Protein AF-A0A4Z2HY36-F1 (afdb_monomer)

Structure (mmCIF, N/CA/C/O backbone):
data_AF-A0A4Z2HY36-F1
#
_entry.id   AF-A0A4Z2HY36-F1
#
loop_
_atom_site.group_PDB
_atom_site.id
_atom_site.type_symbol
_atom_site.label_atom_id
_atom_site.label_alt_id
_atom_site.label_comp_id
_atom_site.label_asym_id
_atom_site.label_entity_id
_atom_site.label_seq_id
_atom_site.pdbx_PDB_ins_code
_atom_site.Cartn_x
_atom_site.Cartn_y
_atom_site.Cartn_z
_atom_site.occupancy
_atom_site.B_iso_or_equiv
_atom_site.auth_seq_id
_atom_site.auth_comp_id
_atom_site.auth_asym_id
_atom_site.auth_atom_id
_atom_site.pdbx_PDB_model_num
ATOM 1 N N . MET A 1 1 ? 115.309 28.019 -186.836 1.00 55.72 1 MET A N 1
ATOM 2 C CA . MET A 1 1 ? 114.852 28.855 -185.703 1.00 55.72 1 MET A CA 1
ATOM 3 C C . MET A 1 1 ? 113.387 28.613 -185.296 1.00 55.72 1 MET A C 1
ATOM 5 O O . MET A 1 1 ? 112.976 29.151 -184.283 1.00 55.72 1 MET A O 1
ATOM 9 N N . GLU A 1 2 ? 112.609 27.756 -185.974 1.00 56.72 2 GLU A N 1
ATOM 10 C CA . GLU A 1 2 ? 111.180 27.534 -185.643 1.00 56.72 2 GLU A CA 1
ATOM 11 C C . GLU A 1 2 ? 110.904 26.471 -184.555 1.00 56.72 2 GLU A C 1
ATOM 13 O O . GLU A 1 2 ? 109.843 26.484 -183.934 1.00 56.72 2 GLU A O 1
ATOM 18 N N . LEU A 1 3 ? 111.855 25.576 -184.260 1.00 57.81 3 LEU A N 1
ATOM 19 C CA . LEU A 1 3 ? 111.688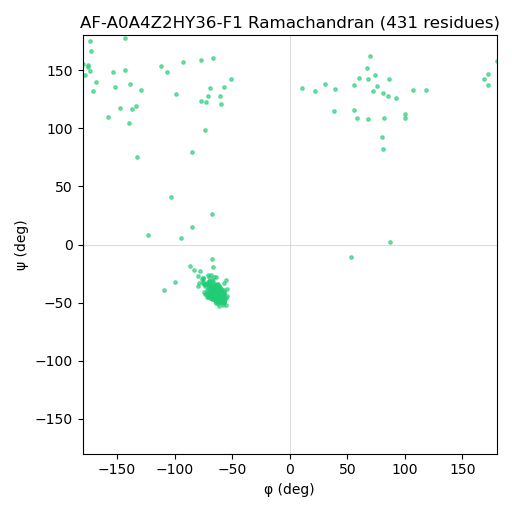 24.537 -183.226 1.00 57.81 3 LEU A CA 1
ATOM 20 C C . LEU A 1 3 ? 111.823 25.079 -181.791 1.00 57.81 3 LEU A C 1
ATOM 22 O O . LEU A 1 3 ? 111.148 24.593 -180.889 1.00 57.81 3 LEU A O 1
ATOM 26 N N . SER A 1 4 ? 112.619 26.133 -181.584 1.00 58.81 4 SER A N 1
ATOM 27 C CA . SER A 1 4 ? 112.856 26.714 -180.251 1.00 58.81 4 SER A CA 1
ATOM 28 C C . SER A 1 4 ? 111.625 27.432 -179.685 1.00 58.81 4 SER A C 1
ATOM 30 O O . SER A 1 4 ? 111.409 27.426 -178.479 1.00 58.81 4 SER A O 1
ATOM 32 N N . VAL A 1 5 ? 110.787 28.012 -180.552 1.00 65.00 5 VAL A N 1
ATOM 33 C CA . VAL A 1 5 ? 109.566 28.726 -180.142 1.00 65.00 5 VAL A CA 1
ATOM 34 C C . VAL A 1 5 ? 108.461 27.745 -179.728 1.00 65.00 5 VAL A C 1
ATOM 36 O O . VAL A 1 5 ? 107.701 28.029 -178.807 1.00 65.00 5 VAL A O 1
ATOM 39 N N . ARG A 1 6 ? 108.387 26.559 -180.354 1.00 63.81 6 ARG A N 1
ATOM 40 C CA . ARG A 1 6 ? 107.403 25.525 -179.985 1.00 63.81 6 ARG A CA 1
ATOM 41 C C . ARG A 1 6 ? 107.746 24.811 -178.673 1.00 63.81 6 ARG A C 1
ATOM 43 O O . ARG A 1 6 ? 106.817 24.483 -177.943 1.00 63.81 6 ARG A O 1
ATOM 50 N N . CYS A 1 7 ? 109.029 24.612 -178.353 1.00 66.56 7 CYS A N 1
ATOM 51 C CA . CYS A 1 7 ? 109.434 24.064 -177.050 1.00 66.56 7 CYS A CA 1
ATOM 52 C C . CYS A 1 7 ? 109.117 25.033 -175.901 1.00 66.56 7 CYS A C 1
ATOM 54 O O . CYS A 1 7 ? 108.445 24.626 -174.959 1.00 66.56 7 CYS A O 1
ATOM 56 N N . ALA A 1 8 ? 109.457 26.320 -176.039 1.00 70.88 8 ALA A N 1
ATOM 57 C CA . ALA A 1 8 ? 109.160 27.331 -175.018 1.00 70.88 8 ALA A CA 1
ATOM 58 C C . ALA A 1 8 ? 107.649 27.477 -174.744 1.00 70.88 8 ALA A C 1
ATOM 60 O O . ALA A 1 8 ? 107.219 27.584 -173.602 1.00 70.88 8 ALA A O 1
ATOM 61 N N . HIS A 1 9 ? 106.807 27.405 -175.783 1.00 71.75 9 HIS A N 1
ATOM 62 C CA . HIS A 1 9 ? 105.349 27.457 -175.608 1.00 71.75 9 HIS A CA 1
ATOM 63 C C . HIS A 1 9 ? 104.764 26.188 -174.956 1.00 71.75 9 HIS A C 1
ATOM 65 O O . HIS A 1 9 ? 103.693 26.232 -174.347 1.00 71.75 9 HIS A O 1
ATOM 71 N N . GLY A 1 10 ? 105.442 25.047 -175.110 1.00 70.88 10 GLY A N 1
ATOM 72 C CA . GLY A 1 10 ? 105.098 23.796 -174.437 1.00 70.88 10 GLY A CA 1
ATOM 73 C C . GLY A 1 10 ? 105.466 23.822 -172.955 1.00 70.88 10 GLY A C 1
ATOM 74 O O . GLY A 1 10 ? 104.646 23.422 -172.133 1.00 70.88 10 GLY A O 1
ATOM 75 N N . GLU A 1 11 ? 106.647 24.346 -172.626 1.00 74.19 11 GLU A N 1
ATOM 76 C CA . GLU A 1 11 ? 107.141 24.534 -171.255 1.00 74.19 11 GLU A CA 1
ATOM 77 C C . GLU A 1 11 ? 106.255 25.513 -170.473 1.00 74.19 11 GLU A C 1
ATOM 79 O O . GLU A 1 11 ? 105.723 25.137 -169.433 1.00 74.19 11 GLU A O 1
ATOM 84 N N . ASP A 1 12 ? 105.932 26.678 -171.045 1.00 77.94 12 ASP A N 1
ATOM 85 C CA . ASP A 1 12 ? 104.978 27.644 -170.475 1.00 77.94 12 ASP A CA 1
ATOM 86 C C . ASP A 1 12 ? 103.604 27.020 -170.173 1.00 77.94 12 ASP A C 1
ATOM 88 O O . ASP A 1 12 ? 102.933 27.354 -169.193 1.00 77.94 12 ASP A O 1
ATOM 92 N N . ARG A 1 13 ? 103.129 26.125 -171.048 1.00 80.75 13 ARG A N 1
ATOM 93 C CA . ARG A 1 13 ? 101.845 25.439 -170.861 1.00 80.75 13 ARG A CA 1
ATOM 94 C C . ARG A 1 13 ? 101.933 24.372 -169.768 1.00 80.75 13 ARG A C 1
ATOM 96 O O . ARG A 1 13 ? 100.946 24.168 -169.063 1.00 80.75 13 ARG A O 1
ATOM 103 N N . LEU A 1 14 ? 103.076 23.706 -169.629 1.00 79.19 14 LEU A N 1
ATOM 104 C CA . LEU A 1 14 ? 103.324 22.692 -168.605 1.00 79.19 14 LEU A CA 1
ATOM 105 C C . LEU A 1 14 ? 103.477 23.338 -167.221 1.00 79.19 14 LEU A C 1
ATOM 107 O O . LEU A 1 14 ? 102.834 22.877 -166.282 1.00 79.19 14 LEU A O 1
ATOM 111 N N . GLU A 1 15 ? 104.199 24.456 -167.121 1.00 79.75 15 GLU A N 1
ATOM 112 C CA . GLU A 1 15 ? 104.310 25.255 -165.894 1.00 79.75 15 GLU A CA 1
ATOM 113 C C . GLU A 1 15 ? 102.948 25.796 -165.448 1.00 79.75 15 GLU A C 1
ATOM 115 O O . GLU A 1 15 ? 102.567 25.634 -164.290 1.00 79.75 15 GLU A O 1
ATOM 120 N N . ARG A 1 16 ? 102.139 26.349 -166.366 1.00 79.75 16 ARG A N 1
ATOM 121 C CA . ARG A 1 16 ? 100.766 26.784 -166.037 1.00 79.75 16 ARG A CA 1
ATOM 122 C C . ARG A 1 16 ? 99.892 25.631 -165.544 1.00 79.75 16 ARG A C 1
ATOM 124 O O . ARG A 1 16 ? 99.105 25.824 -164.621 1.00 79.75 16 ARG A O 1
ATOM 131 N N . LEU A 1 17 ? 100.016 24.442 -166.137 1.00 80.25 17 LEU A N 1
ATOM 132 C CA . LEU A 1 17 ? 99.286 23.254 -165.683 1.00 80.25 17 LEU A CA 1
ATOM 133 C C . LEU A 1 17 ? 99.796 22.745 -164.328 1.00 80.25 17 LEU A C 1
ATOM 135 O O . LEU A 1 17 ? 98.990 22.279 -163.527 1.00 80.25 17 LEU A O 1
ATOM 139 N N . GLN A 1 18 ? 101.095 22.856 -164.042 1.00 81.75 18 GLN A N 1
ATOM 140 C CA . GLN A 1 18 ? 101.660 22.546 -162.727 1.00 81.75 18 GLN A CA 1
ATOM 141 C C . GLN A 1 18 ? 101.162 23.513 -161.654 1.00 81.75 18 GLN A C 1
ATOM 143 O O . GLN A 1 18 ? 100.707 23.049 -160.614 1.00 81.75 18 GLN A O 1
ATOM 148 N N . VAL A 1 19 ? 101.141 24.821 -161.924 1.00 84.38 19 VAL A N 1
ATOM 149 C CA . VAL A 1 19 ? 100.569 25.819 -161.005 1.00 84.38 19 VAL A CA 1
ATOM 150 C C . VAL A 1 19 ? 99.085 25.540 -160.763 1.00 84.38 19 VAL A C 1
ATOM 152 O O . VAL A 1 19 ? 98.653 25.484 -159.619 1.00 84.38 19 VAL A O 1
ATOM 155 N N . GLN A 1 20 ? 98.308 25.245 -161.810 1.00 83.12 20 GLN A N 1
ATOM 156 C CA . GLN A 1 20 ? 96.900 24.856 -161.651 1.00 83.12 20 GLN A CA 1
ATOM 157 C C . GLN A 1 20 ? 96.729 23.557 -160.846 1.00 83.12 20 GLN A C 1
ATOM 159 O O . GLN A 1 20 ? 95.793 23.434 -160.055 1.00 83.12 20 GLN A O 1
ATOM 164 N N . LEU A 1 21 ? 97.618 22.575 -161.013 1.00 85.31 21 LEU A N 1
ATOM 165 C CA . LEU A 1 21 ? 97.612 21.347 -160.217 1.00 85.31 21 LEU A CA 1
ATOM 166 C C . LEU A 1 21 ? 97.939 21.634 -158.742 1.00 85.31 21 LEU A C 1
ATOM 168 O O . LEU A 1 21 ? 97.328 21.050 -157.851 1.00 85.31 21 LEU A O 1
ATOM 172 N N . GLU A 1 22 ? 98.896 22.515 -158.469 1.00 86.31 22 GLU A N 1
ATOM 173 C CA . GLU A 1 22 ? 99.254 22.914 -157.107 1.00 86.31 22 GLU A CA 1
ATOM 174 C C . GLU A 1 22 ? 98.154 23.743 -156.444 1.00 86.31 22 GLU A C 1
ATOM 176 O O . GLU A 1 22 ? 97.798 23.465 -155.302 1.00 86.31 22 GLU A O 1
ATOM 181 N N . ASP A 1 23 ? 97.543 24.681 -157.164 1.00 86.75 23 ASP A N 1
ATOM 182 C CA . ASP A 1 23 ? 96.426 25.485 -156.667 1.00 86.75 23 ASP A CA 1
ATOM 183 C C . ASP A 1 23 ? 95.185 24.626 -156.409 1.00 86.75 23 ASP A C 1
ATOM 185 O O . ASP A 1 23 ? 94.490 24.818 -155.414 1.00 86.75 23 ASP A O 1
ATOM 189 N N . THR A 1 24 ? 94.915 23.623 -157.250 1.00 86.06 24 THR A N 1
ATOM 190 C CA . THR A 1 24 ? 93.814 22.673 -157.009 1.00 86.06 24 THR A CA 1
ATOM 191 C C . THR A 1 24 ? 94.103 21.727 -155.845 1.00 86.06 24 THR A C 1
ATOM 193 O O . THR A 1 24 ? 93.183 21.397 -155.094 1.00 86.06 24 THR A O 1
ATOM 196 N N . LYS A 1 25 ? 95.363 21.317 -155.640 1.00 87.06 25 LYS A N 1
ATOM 197 C CA . LYS A 1 25 ? 95.777 20.565 -154.445 1.00 87.06 25 LYS A CA 1
ATOM 198 C C . LYS A 1 25 ? 95.630 21.403 -153.179 1.00 87.06 25 LYS A C 1
ATOM 200 O O . LYS A 1 25 ? 94.987 20.930 -152.250 1.00 87.06 25 LYS A O 1
ATOM 205 N N . LYS A 1 26 ? 96.113 22.648 -153.180 1.00 89.00 26 LYS A N 1
ATOM 206 C CA . LYS A 1 26 ? 95.937 23.598 -152.071 1.00 89.00 26 LYS A CA 1
ATOM 207 C C . LYS A 1 26 ? 94.464 23.860 -151.788 1.00 89.00 26 LYS A C 1
ATOM 209 O O . LYS A 1 26 ? 94.033 23.725 -150.656 1.00 89.00 26 LYS A O 1
ATOM 214 N N . ALA A 1 27 ? 93.650 24.115 -152.812 1.00 88.81 27 ALA A N 1
ATOM 215 C CA . ALA A 1 27 ? 92.211 24.305 -152.637 1.00 88.81 27 ALA A CA 1
ATOM 216 C C . ALA A 1 27 ? 91.521 23.058 -152.055 1.00 88.81 27 ALA A C 1
ATOM 218 O O . ALA A 1 27 ? 90.584 23.177 -151.263 1.00 88.81 27 ALA A O 1
ATOM 219 N N . ARG A 1 28 ? 91.978 21.854 -152.425 1.00 89.25 28 ARG A N 1
ATOM 220 C CA . ARG A 1 28 ? 91.493 20.596 -151.846 1.00 89.25 28 ARG A CA 1
ATOM 221 C C . ARG A 1 28 ? 91.934 20.440 -150.390 1.00 89.25 28 ARG A C 1
ATOM 223 O O . ARG A 1 28 ? 91.119 20.008 -149.581 1.00 89.25 28 ARG A O 1
ATOM 230 N N . GLU A 1 29 ? 93.189 20.736 -150.073 1.00 89.19 29 GLU A N 1
ATOM 231 C CA . GLU A 1 29 ? 93.733 20.704 -148.711 1.00 89.19 29 GLU A CA 1
ATOM 232 C C . GLU A 1 29 ? 92.995 21.706 -147.821 1.00 89.19 29 GLU A C 1
ATOM 234 O O . GLU A 1 29 ? 92.427 21.293 -146.817 1.00 89.19 29 GLU A O 1
ATOM 239 N N . ASP A 1 30 ? 92.830 22.952 -148.266 1.00 88.75 30 ASP A N 1
ATOM 240 C CA . ASP A 1 30 ? 92.037 23.983 -147.591 1.00 88.75 30 ASP A CA 1
ATOM 241 C C . ASP A 1 30 ? 90.581 23.545 -147.373 1.00 88.75 30 ASP A C 1
ATOM 243 O O . ASP A 1 30 ? 89.981 23.810 -146.328 1.00 88.75 30 ASP A O 1
ATOM 247 N N . ALA A 1 31 ? 89.969 22.884 -148.362 1.00 88.94 31 ALA A N 1
ATOM 248 C CA . ALA A 1 31 ? 88.618 22.347 -148.228 1.00 88.94 31 ALA A CA 1
ATOM 249 C C . ALA A 1 31 ? 88.561 21.198 -147.207 1.00 88.94 31 ALA A C 1
ATOM 251 O O . ALA A 1 31 ? 87.618 21.131 -146.414 1.00 88.94 31 ALA A O 1
ATOM 252 N N . TYR A 1 32 ? 89.570 20.323 -147.189 1.00 91.25 32 TYR A N 1
ATOM 253 C CA . TYR A 1 32 ? 89.693 19.247 -146.206 1.00 91.25 32 TYR A CA 1
ATOM 254 C C . TYR A 1 32 ? 89.948 19.787 -144.799 1.00 91.25 32 TYR A C 1
ATOM 256 O O . TYR A 1 32 ? 89.307 19.327 -143.860 1.00 91.25 32 TYR A O 1
ATOM 264 N N . GLU A 1 33 ? 90.810 20.787 -144.635 1.00 90.31 33 GLU A N 1
ATOM 265 C CA . GLU A 1 33 ? 91.062 21.447 -143.354 1.00 90.31 33 GLU A CA 1
ATOM 266 C C . GLU A 1 33 ? 89.805 22.144 -142.834 1.00 90.31 33 GLU A C 1
ATOM 268 O O . GLU A 1 33 ? 89.448 21.973 -141.670 1.00 90.31 33 GLU A O 1
ATOM 273 N N . LYS A 1 34 ? 89.059 22.849 -143.696 1.00 90.50 34 LYS A N 1
ATOM 274 C CA . LYS A 1 34 ? 87.755 23.433 -143.333 1.00 90.50 34 LYS A CA 1
ATOM 275 C C . LYS A 1 34 ? 86.737 22.363 -142.939 1.00 90.50 34 LYS A C 1
ATOM 277 O O . LYS A 1 34 ? 85.980 22.556 -141.984 1.00 90.50 34 LYS A O 1
ATOM 282 N N . TYR A 1 35 ? 86.711 21.229 -143.636 1.00 92.19 35 TYR A N 1
ATOM 283 C CA . TYR A 1 35 ? 85.847 20.102 -143.285 1.00 92.19 35 TYR A CA 1
ATOM 284 C C . TYR A 1 35 ? 86.238 19.477 -141.937 1.00 92.19 35 TYR A C 1
ATOM 286 O O . TYR A 1 35 ? 85.379 19.273 -141.084 1.00 92.19 35 TYR A O 1
ATOM 294 N N . VAL A 1 36 ? 87.526 19.226 -141.697 1.00 92.31 36 VAL A N 1
ATOM 295 C CA . VAL A 1 36 ? 88.022 18.677 -140.426 1.00 92.31 36 VAL A CA 1
ATOM 296 C C . VAL A 1 36 ? 87.764 19.657 -139.283 1.00 92.31 36 VAL A C 1
ATOM 298 O O . VAL A 1 36 ? 87.193 19.264 -138.271 1.00 92.31 36 VAL A O 1
ATOM 301 N N . ALA A 1 37 ? 88.071 20.942 -139.468 1.00 91.44 37 ALA A N 1
ATOM 302 C CA . ALA A 1 37 ? 87.828 21.976 -138.469 1.00 91.44 37 ALA A CA 1
ATOM 303 C C . ALA A 1 37 ? 86.335 22.138 -138.150 1.00 91.44 37 ALA A C 1
ATOM 305 O O . ALA A 1 37 ? 85.975 22.282 -136.986 1.00 91.44 37 ALA A O 1
ATOM 306 N N . SER A 1 38 ? 85.447 22.096 -139.150 1.00 91.81 38 SER A N 1
ATOM 307 C CA . SER A 1 38 ? 83.997 22.141 -138.908 1.00 91.81 38 SER A CA 1
ATOM 308 C C . SER A 1 38 ? 83.490 20.876 -138.214 1.00 91.81 38 SER A C 1
ATOM 310 O O . SER A 1 38 ? 82.751 20.988 -137.240 1.00 91.81 38 SER A O 1
ATOM 312 N N . ARG A 1 39 ? 83.935 19.682 -138.627 1.00 93.25 39 ARG A N 1
ATOM 313 C CA . ARG A 1 39 ? 83.618 18.414 -137.952 1.00 93.25 39 ARG A CA 1
ATOM 314 C C . ARG A 1 39 ? 84.061 18.428 -136.488 1.00 93.25 39 ARG A C 1
ATOM 316 O O . ARG A 1 39 ? 83.285 18.041 -135.618 1.00 93.25 39 ARG A O 1
ATOM 323 N N . ASP A 1 40 ? 85.282 18.876 -136.213 1.00 93.06 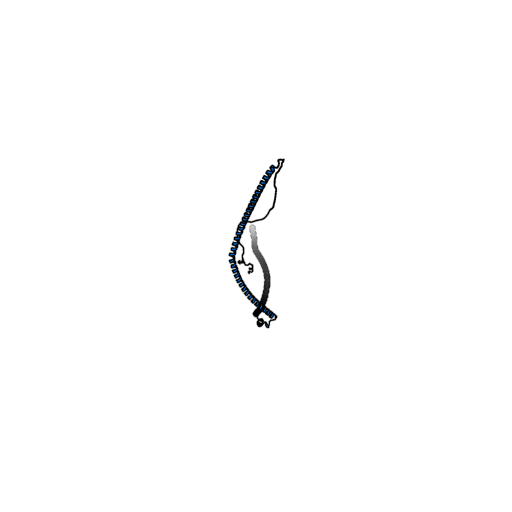40 ASP A N 1
ATOM 324 C CA . ASP A 1 40 ? 85.845 18.906 -134.862 1.00 93.06 40 ASP A CA 1
ATOM 325 C C . ASP A 1 40 ? 85.172 19.981 -133.996 1.00 93.06 40 ASP A C 1
ATOM 327 O O . ASP A 1 40 ? 84.934 19.743 -132.810 1.00 93.06 40 ASP A O 1
ATOM 331 N N . ARG A 1 41 ? 84.766 21.117 -134.586 1.00 91.94 41 ARG A N 1
ATOM 332 C CA . ARG A 1 41 ? 83.902 22.112 -133.927 1.00 91.94 41 ARG A CA 1
ATOM 333 C C . ARG A 1 41 ? 82.553 21.515 -133.549 1.00 91.94 41 ARG A C 1
ATOM 335 O O . ARG A 1 41 ? 82.207 21.549 -132.374 1.00 91.94 41 ARG A O 1
ATOM 342 N N . TYR A 1 42 ? 81.836 20.898 -134.492 1.00 92.25 42 TYR A N 1
ATOM 343 C CA . TYR A 1 42 ? 80.547 20.268 -134.198 1.00 92.25 42 TYR A CA 1
ATOM 344 C C . TYR A 1 42 ? 80.684 19.176 -133.138 1.00 92.25 42 TYR A C 1
ATOM 346 O O . TYR A 1 42 ? 79.916 19.162 -132.183 1.00 92.25 42 TYR A O 1
ATOM 354 N N . LYS A 1 43 ? 81.691 18.301 -133.243 1.00 94.44 43 LYS A N 1
ATOM 355 C CA . LYS A 1 43 ? 81.966 17.279 -132.225 1.00 94.44 43 LYS A CA 1
ATOM 356 C C . LYS A 1 43 ? 82.204 17.908 -130.849 1.00 94.44 43 LYS A C 1
ATOM 358 O O . LYS A 1 43 ? 81.598 17.471 -129.878 1.00 94.44 43 LYS A O 1
ATOM 363 N N . SER A 1 44 ? 83.030 18.950 -130.771 1.00 93.44 44 SER A N 1
ATOM 364 C CA . SER A 1 44 ? 83.324 19.644 -129.512 1.00 93.44 44 SER A CA 1
ATOM 365 C C . SER A 1 44 ? 82.085 20.319 -128.924 1.00 93.44 44 SER A C 1
ATOM 367 O O . SER A 1 44 ? 81.869 20.241 -127.717 1.00 93.44 44 SER A O 1
ATOM 369 N N . GLU A 1 45 ? 81.247 20.946 -129.750 1.00 93.62 45 GLU A N 1
ATOM 370 C CA . GLU A 1 45 ? 79.974 21.539 -129.326 1.00 93.62 45 GLU A CA 1
ATOM 371 C C . GLU A 1 45 ? 78.994 20.477 -128.826 1.00 93.62 45 GLU A C 1
ATOM 373 O O . GLU A 1 45 ? 78.386 20.665 -127.776 1.00 93.62 45 GLU A O 1
ATOM 378 N N . TYR A 1 46 ? 78.860 19.351 -129.533 1.00 93.94 46 TYR A N 1
ATOM 379 C CA . TYR A 1 46 ? 78.009 18.239 -129.106 1.00 93.94 46 TYR A CA 1
ATOM 380 C C . TYR A 1 46 ? 78.500 17.619 -127.799 1.00 93.94 46 TYR A C 1
ATOM 382 O O . TYR A 1 46 ? 77.699 17.403 -126.897 1.00 93.94 46 TYR A O 1
ATOM 390 N N . GLU A 1 47 ? 79.802 17.373 -127.652 1.00 94.69 47 GLU A N 1
ATOM 391 C CA . GLU A 1 47 ? 80.362 16.868 -126.398 1.00 94.69 47 GLU A CA 1
ATOM 392 C C . GLU A 1 47 ? 80.222 17.877 -125.257 1.00 94.69 47 GLU A C 1
ATOM 394 O O . GLU A 1 47 ? 80.021 17.477 -124.115 1.00 94.69 47 GLU A O 1
ATOM 399 N N . THR A 1 48 ? 80.324 19.177 -125.540 1.00 94.56 48 THR A N 1
ATOM 400 C CA . THR A 1 48 ? 80.161 20.224 -124.523 1.00 94.56 48 THR A CA 1
ATOM 401 C C . THR A 1 48 ? 78.713 20.333 -124.078 1.00 94.56 48 THR A C 1
ATOM 403 O O . THR A 1 48 ? 78.469 20.288 -122.879 1.00 94.56 48 THR A O 1
ATOM 406 N N . LYS A 1 49 ? 77.756 20.325 -125.011 1.00 94.88 49 LYS A N 1
ATOM 407 C CA . LYS A 1 49 ? 76.323 20.240 -124.695 1.00 94.88 49 LYS A CA 1
ATOM 408 C C . LYS A 1 49 ? 75.998 18.976 -123.909 1.00 94.88 49 LYS A C 1
ATOM 410 O O . LYS A 1 49 ? 75.337 19.056 -122.886 1.00 94.88 49 LYS A O 1
ATOM 415 N N . LEU A 1 50 ? 76.524 17.823 -124.327 1.00 94.88 50 LEU A N 1
ATOM 416 C CA . LEU A 1 50 ? 76.319 16.567 -123.609 1.00 94.88 50 LEU A CA 1
ATOM 417 C C . LEU A 1 50 ? 76.911 16.626 -122.192 1.00 94.88 50 LEU A C 1
ATOM 419 O O . LEU A 1 50 ? 76.285 16.162 -121.245 1.00 94.88 50 LEU A O 1
ATOM 423 N N . ARG A 1 51 ? 78.101 17.217 -122.022 1.00 95.00 51 ARG A N 1
ATOM 424 C CA . ARG A 1 51 ? 78.711 17.441 -120.702 1.00 95.00 51 ARG A CA 1
ATOM 425 C C . ARG A 1 51 ? 77.855 18.372 -119.840 1.00 95.00 51 ARG A C 1
ATOM 427 O O . ARG A 1 51 ? 77.605 18.043 -118.688 1.00 95.00 51 ARG A O 1
ATOM 434 N N . GLU A 1 52 ? 77.377 19.483 -120.390 1.00 95.44 52 GLU A N 1
ATOM 435 C CA . GLU A 1 52 ? 76.488 20.426 -119.700 1.00 95.44 52 GLU A CA 1
ATOM 436 C C . GLU A 1 52 ? 75.154 19.780 -119.313 1.00 95.44 52 GLU A C 1
ATOM 438 O O . GLU A 1 52 ? 74.677 19.976 -118.200 1.00 95.44 52 GLU A O 1
ATOM 443 N N . GLU A 1 53 ? 74.557 18.974 -120.189 1.00 95.38 53 GLU A N 1
ATOM 444 C CA . GLU A 1 53 ? 73.328 18.230 -119.908 1.00 95.38 53 GLU A CA 1
ATOM 445 C C . GLU A 1 53 ? 73.539 17.199 -118.796 1.00 95.38 53 GLU A C 1
ATOM 447 O O . GLU A 1 53 ? 72.734 17.133 -117.867 1.00 95.38 53 GLU A O 1
ATOM 452 N N . LEU A 1 54 ? 74.639 16.440 -118.834 1.00 95.06 54 LEU A N 1
ATOM 453 C CA . LEU A 1 54 ? 74.985 15.486 -117.779 1.00 95.06 54 LEU A CA 1
ATOM 454 C C . LEU A 1 54 ? 75.247 16.183 -116.437 1.00 95.06 54 LEU A C 1
ATOM 456 O O . LEU A 1 54 ? 74.788 15.693 -115.406 1.00 95.06 54 LEU A O 1
ATOM 460 N N . GLU A 1 55 ? 75.935 17.324 -116.432 1.00 95.25 55 GLU A N 1
ATOM 461 C CA . GLU A 1 55 ? 76.151 18.122 -115.219 1.00 95.25 55 GLU A CA 1
ATOM 462 C C . GLU A 1 55 ? 74.849 18.742 -114.700 1.00 95.25 55 GLU A C 1
ATOM 464 O O . GLU A 1 55 ? 74.572 18.690 -113.503 1.00 95.25 55 GLU A O 1
ATOM 469 N N . ASN A 1 56 ? 73.983 19.236 -115.586 1.00 96.38 56 ASN A N 1
ATOM 470 C CA . ASN A 1 56 ? 72.659 19.730 -115.215 1.00 96.38 56 ASN A CA 1
ATOM 471 C C . ASN A 1 56 ? 71.793 18.627 -114.597 1.00 96.38 56 ASN A C 1
ATOM 473 O O . ASN A 1 56 ? 71.103 18.879 -113.610 1.00 96.38 56 ASN A O 1
ATOM 477 N N . ILE A 1 57 ? 71.828 17.410 -115.150 1.00 95.56 57 ILE A N 1
ATOM 478 C CA . ILE A 1 57 ? 71.136 16.253 -114.572 1.00 95.56 57 ILE A CA 1
ATOM 479 C C . ILE A 1 57 ? 71.723 15.937 -113.194 1.00 95.56 57 ILE A C 1
ATOM 481 O O . ILE A 1 57 ? 70.967 15.847 -112.233 1.00 95.56 57 ILE A O 1
ATOM 485 N N . ARG A 1 58 ? 73.053 15.851 -113.058 1.00 96.31 58 ARG A N 1
ATOM 486 C CA . ARG A 1 58 ? 73.719 15.596 -111.767 1.00 96.31 58 ARG A CA 1
ATOM 487 C C . ARG A 1 58 ? 73.344 16.623 -110.702 1.00 96.31 58 ARG A C 1
ATOM 489 O O . ARG A 1 58 ? 73.021 16.226 -109.587 1.00 96.31 58 ARG A O 1
ATOM 496 N N . LEU A 1 59 ? 73.362 17.914 -111.040 1.00 96.25 59 LEU A N 1
ATOM 497 C CA . LEU A 1 59 ? 73.011 19.005 -110.127 1.00 96.25 59 LEU A CA 1
ATOM 498 C C . LEU A 1 59 ? 71.534 18.977 -109.731 1.00 96.25 59 LEU A C 1
ATOM 500 O O . LEU A 1 59 ? 71.214 19.167 -108.562 1.00 96.25 59 LEU A O 1
ATOM 504 N N . LYS A 1 60 ? 70.623 18.719 -110.674 1.00 96.69 60 LYS A N 1
ATOM 505 C CA . LYS A 1 60 ? 69.195 18.581 -110.354 1.00 96.69 60 LYS A CA 1
ATOM 506 C C . LYS A 1 60 ? 68.948 17.372 -109.463 1.00 96.69 60 LYS A C 1
ATOM 508 O O . LYS A 1 60 ? 68.284 17.501 -108.444 1.00 96.69 60 LYS A O 1
ATOM 513 N N . THR A 1 61 ? 69.543 16.226 -109.790 1.00 95.50 61 THR A N 1
ATOM 514 C CA . THR A 1 61 ? 69.417 15.014 -108.977 1.00 95.50 61 THR A CA 1
ATOM 515 C C . THR A 1 61 ? 70.021 15.203 -107.586 1.00 95.50 61 THR A C 1
ATOM 517 O O . THR A 1 61 ? 69.413 14.775 -106.612 1.00 95.50 61 THR A O 1
ATOM 520 N N . SER A 1 62 ? 71.171 15.872 -107.440 1.00 96.38 62 SER A N 1
ATOM 521 C CA . SER A 1 62 ? 71.740 16.147 -106.114 1.00 96.38 62 SER A CA 1
ATOM 522 C C . SER A 1 62 ? 70.870 17.109 -105.303 1.00 96.38 62 SER A C 1
ATOM 524 O O . SER A 1 62 ? 70.618 16.852 -104.130 1.00 96.38 62 SER A O 1
ATOM 526 N N . GLN A 1 63 ? 70.327 18.158 -105.927 1.00 96.50 63 GLN A N 1
ATOM 527 C CA . GLN A 1 63 ? 69.371 19.065 -105.287 1.00 96.50 63 GLN A CA 1
ATOM 528 C C . GLN A 1 63 ? 68.082 18.348 -104.868 1.00 96.50 63 GLN A C 1
ATOM 530 O O . GLN A 1 63 ? 67.575 18.592 -103.775 1.00 96.50 63 GLN A O 1
ATOM 535 N N . GLU A 1 64 ? 67.551 17.457 -105.706 1.00 96.56 64 GLU A N 1
ATOM 536 C CA . GLU A 1 64 ? 66.390 16.624 -105.384 1.00 96.56 64 GLU A CA 1
ATOM 537 C C . GLU A 1 64 ? 66.689 15.678 -104.218 1.00 96.56 64 GLU A C 1
ATOM 539 O O . GLU A 1 64 ? 65.893 15.611 -103.284 1.00 96.56 64 GLU A O 1
ATOM 544 N N . ILE A 1 65 ? 67.850 15.011 -104.215 1.00 96.38 65 ILE A N 1
ATOM 545 C CA . ILE A 1 65 ? 68.295 14.154 -103.105 1.00 96.38 65 ILE A CA 1
ATOM 546 C C . ILE A 1 65 ? 68.392 14.966 -101.811 1.00 96.38 65 ILE A C 1
ATOM 548 O O . ILE A 1 65 ? 67.834 14.557 -100.794 1.00 96.38 65 ILE A O 1
ATOM 552 N N . ASP A 1 66 ? 69.034 16.131 -101.842 1.00 96.25 66 ASP A N 1
ATOM 553 C CA . ASP A 1 66 ? 69.156 17.012 -100.682 1.00 96.25 66 ASP A CA 1
ATOM 554 C C . ASP A 1 66 ? 67.786 17.486 -100.181 1.00 96.25 66 ASP A C 1
ATOM 556 O O . ASP A 1 66 ? 67.530 17.522 -98.976 1.00 96.25 66 ASP A O 1
ATOM 560 N N . ASN A 1 67 ? 66.878 17.844 -101.091 1.00 96.88 67 ASN A N 1
ATOM 561 C CA . ASN A 1 67 ? 65.521 18.256 -100.745 1.00 96.88 67 ASN A CA 1
ATOM 562 C C . ASN A 1 67 ? 64.722 17.099 -100.134 1.00 96.88 67 ASN A C 1
ATOM 564 O O . ASN A 1 67 ? 64.037 17.300 -99.130 1.00 96.88 67 ASN A O 1
ATOM 568 N N . LEU A 1 68 ? 64.843 15.881 -100.668 1.00 96.31 68 LEU A N 1
ATOM 569 C CA . LEU A 1 68 ? 64.236 14.678 -100.093 1.00 96.31 68 LEU A CA 1
ATOM 570 C C . LEU A 1 68 ? 64.811 14.368 -98.706 1.00 96.31 68 LEU A C 1
ATOM 572 O O . LEU A 1 68 ? 64.060 14.055 -97.785 1.00 96.31 68 LEU A O 1
ATOM 576 N N . GLN A 1 69 ? 66.123 14.513 -98.513 1.00 96.88 69 GLN A N 1
ATOM 577 C CA . GLN A 1 69 ? 66.758 14.324 -97.208 1.00 96.88 69 GLN A CA 1
ATOM 578 C C . GLN A 1 69 ? 66.297 15.372 -96.188 1.00 96.88 69 GLN A C 1
ATOM 580 O O . GLN A 1 69 ? 65.949 15.010 -95.063 1.00 96.88 69 GLN A O 1
ATOM 585 N N . ARG A 1 70 ? 66.248 16.658 -96.568 1.00 96.81 70 ARG A N 1
ATOM 586 C CA . ARG A 1 70 ? 65.757 17.741 -95.697 1.00 96.81 70 ARG A CA 1
ATOM 587 C C . ARG A 1 70 ? 64.292 17.538 -95.328 1.00 96.81 70 ARG A C 1
ATOM 589 O O . ARG A 1 70 ? 63.967 17.547 -94.147 1.00 96.81 70 ARG A O 1
ATOM 596 N N . THR A 1 71 ? 63.424 17.300 -96.310 1.00 96.88 71 THR A N 1
ATOM 597 C CA . THR A 1 71 ? 61.986 17.085 -96.070 1.00 96.88 71 THR A CA 1
ATOM 598 C C . THR A 1 71 ? 61.735 15.847 -95.214 1.00 96.88 71 THR A C 1
ATOM 600 O O . THR A 1 71 ? 60.974 15.927 -94.255 1.00 96.88 71 THR A O 1
ATOM 603 N N . SER A 1 72 ? 62.427 14.737 -95.482 1.00 95.69 72 SER A N 1
ATOM 604 C CA . SER A 1 72 ? 62.367 13.523 -94.660 1.00 95.69 72 SER A CA 1
ATOM 605 C C . SER A 1 72 ? 62.804 13.795 -93.216 1.00 95.69 72 SER A C 1
ATOM 607 O O . SER A 1 72 ? 62.075 13.476 -92.277 1.00 95.69 72 SER A O 1
ATOM 609 N N . LYS A 1 73 ? 63.935 14.487 -93.015 1.00 97.19 73 LYS A N 1
ATOM 610 C CA . LYS A 1 73 ? 64.412 14.885 -91.683 1.00 97.19 73 LYS A CA 1
ATOM 611 C C . LYS A 1 73 ? 63.407 15.776 -90.951 1.00 97.19 73 LYS A C 1
ATOM 613 O O . LYS A 1 73 ? 63.098 15.510 -89.794 1.00 97.19 73 LYS A O 1
ATOM 618 N N . GLU A 1 74 ? 62.867 16.801 -91.606 1.00 96.56 74 GLU A N 1
ATOM 619 C CA . GLU A 1 74 ? 61.863 17.677 -90.999 1.00 96.56 74 GLU A CA 1
ATOM 620 C C . GLU A 1 74 ? 60.573 16.929 -90.648 1.00 96.56 74 GLU A C 1
ATOM 622 O O . GLU A 1 74 ? 59.972 17.206 -89.611 1.00 96.56 74 GLU A O 1
ATOM 627 N N . MET A 1 75 ? 60.137 15.984 -91.489 1.00 96.12 75 MET A N 1
ATOM 628 C CA . MET A 1 75 ? 58.985 15.130 -91.199 1.00 96.12 75 MET A CA 1
ATOM 629 C C . MET A 1 75 ? 59.233 14.289 -89.947 1.00 96.12 75 MET A C 1
ATOM 631 O O . MET A 1 75 ? 58.412 14.338 -89.032 1.00 96.12 75 MET A O 1
ATOM 635 N N . TYR A 1 76 ? 60.391 13.630 -89.839 1.00 96.94 76 TYR A N 1
ATOM 636 C CA . TYR A 1 76 ? 60.758 12.890 -88.630 1.00 96.94 76 TYR A CA 1
ATOM 637 C C . TYR A 1 76 ? 60.892 13.793 -87.403 1.00 96.94 76 TYR A C 1
ATOM 639 O O . TYR A 1 76 ? 60.518 13.397 -86.304 1.00 96.94 76 TYR A O 1
ATOM 647 N N . GLU A 1 77 ? 61.416 15.010 -87.534 1.00 96.81 77 GLU A N 1
ATOM 648 C CA . GLU A 1 77 ? 61.524 15.947 -86.412 1.00 96.81 77 GLU A CA 1
ATOM 649 C C . GLU A 1 77 ? 60.162 16.475 -85.955 1.00 96.81 77 GLU A C 1
ATOM 651 O O . GLU A 1 77 ? 59.959 16.672 -84.754 1.00 96.81 77 GLU A O 1
ATOM 656 N N . ARG A 1 78 ? 59.232 16.719 -86.886 1.00 97.44 78 ARG A N 1
ATOM 657 C CA . ARG A 1 78 ? 57.838 17.067 -86.572 1.00 97.44 78 ARG A CA 1
ATOM 658 C C . ARG A 1 78 ? 57.141 15.898 -85.889 1.00 97.44 78 ARG A C 1
ATOM 660 O O . ARG A 1 78 ? 56.542 16.091 -84.841 1.00 97.44 78 ARG A O 1
ATOM 667 N N . GLU A 1 79 ? 57.281 14.691 -86.425 1.00 96.44 79 GLU A N 1
ATOM 668 C CA . GLU A 1 79 ? 56.709 13.483 -85.833 1.00 96.44 79 GLU A CA 1
ATOM 669 C C . GLU A 1 79 ? 57.274 13.223 -84.431 1.00 96.44 79 GLU A C 1
ATOM 671 O O . GLU A 1 79 ? 56.513 13.040 -83.489 1.00 96.44 79 GLU A O 1
ATOM 676 N N . ASN A 1 80 ? 58.592 13.317 -84.241 1.00 96.38 80 ASN A N 1
ATOM 677 C CA . ASN A 1 80 ? 59.212 13.171 -82.923 1.00 96.38 80 ASN A CA 1
ATOM 678 C C . ASN A 1 80 ? 58.736 14.235 -81.924 1.00 96.38 80 ASN A C 1
ATOM 680 O O . ASN A 1 80 ? 58.573 13.927 -80.743 1.00 96.38 80 ASN A O 1
ATOM 684 N N . ARG A 1 81 ? 58.520 15.481 -82.366 1.00 97.12 81 ARG A N 1
ATOM 685 C CA . ARG A 1 81 ? 57.924 16.531 -81.525 1.00 97.12 81 ARG A CA 1
ATOM 686 C C . ARG A 1 81 ? 56.489 16.180 -81.145 1.00 97.12 81 ARG A C 1
ATOM 688 O O . ARG A 1 81 ? 56.194 16.136 -79.955 1.00 97.12 81 ARG A O 1
ATOM 695 N N . ASN A 1 82 ? 55.664 15.806 -8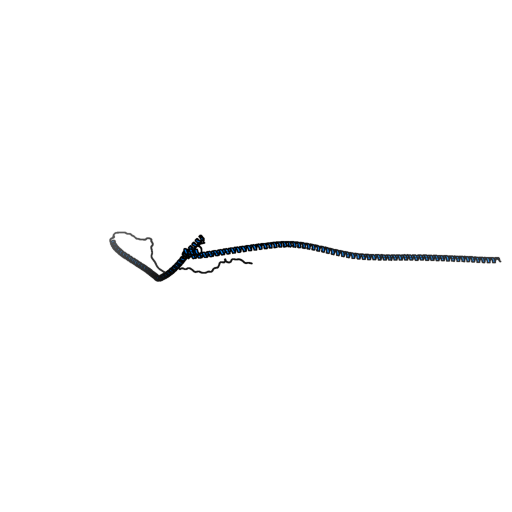2.119 1.00 97.38 82 ASN A N 1
ATOM 696 C CA . ASN A 1 82 ? 54.281 15.391 -81.889 1.00 97.38 82 ASN A CA 1
ATOM 697 C C . ASN A 1 82 ? 54.196 14.189 -80.932 1.00 97.38 82 ASN A C 1
ATOM 699 O O . ASN A 1 82 ? 53.359 14.177 -80.038 1.00 97.38 82 ASN A O 1
ATOM 703 N N . LEU A 1 83 ? 55.082 13.194 -81.068 1.00 97.19 83 LEU A N 1
ATOM 704 C CA . LEU A 1 83 ? 55.129 12.026 -80.183 1.00 97.19 83 LEU A CA 1
ATOM 705 C C . LEU A 1 83 ? 55.534 12.395 -78.750 1.00 97.19 83 LEU A C 1
ATOM 707 O O . LEU A 1 83 ? 54.988 11.841 -77.797 1.00 97.19 83 LEU A O 1
ATOM 711 N N . ARG A 1 84 ? 56.472 13.335 -78.574 1.00 97.75 84 ARG A N 1
ATOM 712 C CA . ARG A 1 84 ? 56.858 13.836 -77.243 1.00 97.75 84 ARG A CA 1
ATOM 713 C C . ARG A 1 84 ? 55.723 14.618 -76.593 1.00 97.75 84 ARG A C 1
ATOM 715 O O . ARG A 1 84 ? 55.410 14.343 -75.443 1.00 97.75 84 ARG A O 1
ATOM 722 N N . GLU A 1 85 ? 55.082 15.517 -77.332 1.00 97.12 85 GLU A N 1
ATOM 723 C CA . GLU A 1 85 ? 53.920 16.272 -76.851 1.00 97.12 85 GLU A CA 1
ATOM 724 C C . GLU A 1 85 ? 52.752 15.341 -76.505 1.00 97.12 85 GLU A C 1
ATOM 726 O O . GLU A 1 85 ? 52.152 15.478 -75.443 1.00 97.12 85 GLU A O 1
ATOM 731 N N . ALA A 1 86 ? 52.466 14.337 -77.342 1.00 97.56 86 ALA A N 1
ATOM 732 C CA . ALA A 1 86 ? 51.443 13.330 -77.066 1.00 97.56 86 ALA A CA 1
ATOM 733 C C . ALA A 1 86 ? 51.761 12.520 -75.799 1.00 97.56 86 ALA A C 1
ATOM 735 O O . ALA A 1 86 ? 50.878 12.311 -74.967 1.00 97.56 86 ALA A O 1
ATOM 736 N N . ARG A 1 87 ? 53.023 12.108 -75.615 1.00 97.94 87 ARG A N 1
ATOM 737 C CA . ARG A 1 87 ? 53.479 11.443 -74.387 1.00 97.94 87 ARG A CA 1
ATOM 738 C C . ARG A 1 87 ? 53.306 12.351 -73.170 1.00 97.94 87 ARG A C 1
ATOM 740 O O . ARG A 1 87 ? 52.782 11.897 -72.160 1.00 97.94 87 ARG A O 1
ATOM 747 N N . ASP A 1 88 ? 53.744 13.602 -73.248 1.00 97.88 88 ASP A N 1
ATOM 748 C CA . ASP A 1 88 ? 53.687 14.537 -72.120 1.00 97.88 88 ASP A CA 1
ATOM 749 C C . ASP A 1 88 ? 52.231 14.859 -71.750 1.00 97.88 88 ASP A C 1
ATOM 751 O O . ASP A 1 88 ? 51.876 14.835 -70.572 1.00 97.88 88 ASP A O 1
ATOM 755 N N . ASN A 1 89 ? 51.356 15.028 -72.745 1.00 97.81 89 ASN A N 1
ATOM 756 C CA . ASN A 1 89 ? 49.913 15.161 -72.541 1.00 97.81 89 ASN A CA 1
ATOM 757 C C . ASN A 1 89 ? 49.311 13.919 -71.868 1.00 97.81 89 ASN A C 1
ATOM 759 O O . ASN A 1 89 ? 48.557 14.061 -70.906 1.00 97.81 89 ASN A O 1
ATOM 763 N N . ALA A 1 90 ? 49.682 12.711 -72.306 1.00 97.50 90 ALA A N 1
ATOM 764 C CA . ALA A 1 90 ? 49.218 11.467 -71.693 1.00 97.50 90 ALA A CA 1
ATOM 765 C C . ALA A 1 90 ? 49.707 11.309 -70.241 1.00 97.50 90 ALA A C 1
ATOM 767 O O . ALA A 1 90 ? 48.963 10.832 -69.384 1.00 97.50 90 ALA A O 1
ATOM 768 N N . VAL A 1 91 ? 50.937 11.735 -69.930 1.00 98.06 91 VAL A N 1
ATOM 769 C CA . VAL A 1 91 ? 51.461 11.741 -68.553 1.00 98.06 91 VAL A CA 1
ATOM 770 C C . VAL A 1 91 ? 50.683 12.725 -67.683 1.00 98.06 91 VAL A C 1
ATOM 772 O O . VAL A 1 91 ? 50.270 12.355 -66.585 1.00 98.06 91 VAL A O 1
ATOM 775 N N . LEU A 1 92 ? 50.423 13.938 -68.179 1.00 97.75 92 LEU A N 1
ATOM 776 C CA . LEU A 1 92 ? 49.626 14.933 -67.460 1.00 97.75 92 LEU A CA 1
ATOM 777 C C . LEU A 1 92 ? 48.194 14.449 -67.208 1.00 97.75 92 LEU A C 1
ATOM 779 O O . LEU A 1 92 ? 47.661 14.650 -66.118 1.00 97.75 92 LEU A O 1
ATOM 783 N N . GLU A 1 93 ? 47.565 13.802 -68.188 1.00 97.56 93 GLU A N 1
ATOM 784 C CA . GLU A 1 93 ? 46.232 13.219 -68.029 1.00 97.56 93 GLU A CA 1
ATOM 785 C C . GLU A 1 93 ? 46.234 12.071 -67.012 1.00 97.56 93 GLU A C 1
ATOM 787 O O . GLU A 1 93 ? 45.383 12.043 -66.123 1.00 97.56 93 GLU A O 1
ATOM 792 N N . LYS A 1 94 ? 47.238 11.186 -67.065 1.00 98.06 94 LYS A N 1
ATOM 793 C CA . LYS A 1 94 ? 47.429 10.118 -66.074 1.00 98.06 94 LYS A CA 1
ATOM 794 C C . LYS A 1 94 ? 47.594 10.692 -64.668 1.00 98.06 94 LYS A C 1
ATOM 796 O O . LYS A 1 94 ? 46.957 10.210 -63.737 1.00 98.06 94 LYS A O 1
ATOM 801 N N . ASP A 1 95 ? 48.419 11.721 -64.494 1.00 98.00 95 ASP A N 1
ATOM 802 C CA . ASP A 1 95 ? 48.644 12.328 -63.181 1.00 98.00 95 ASP A CA 1
ATOM 803 C C . ASP A 1 95 ? 47.368 13.003 -62.649 1.00 98.00 95 ASP A C 1
ATOM 805 O O . ASP A 1 95 ? 47.033 12.820 -61.478 1.00 98.00 95 ASP A O 1
ATOM 809 N N . ARG A 1 96 ? 46.591 13.680 -63.512 1.00 98.00 96 ARG A N 1
ATOM 810 C CA . ARG A 1 96 ? 45.262 14.216 -63.158 1.00 98.00 96 ARG A CA 1
ATOM 811 C C . ARG A 1 96 ? 44.290 13.113 -62.735 1.00 98.00 96 ARG A C 1
ATOM 813 O O . ARG A 1 96 ? 43.628 13.249 -61.704 1.00 98.00 96 ARG A O 1
ATOM 820 N N . ALA A 1 97 ? 44.224 12.015 -63.488 1.00 97.44 97 ALA A N 1
ATOM 821 C CA . ALA A 1 97 ? 43.373 10.875 -6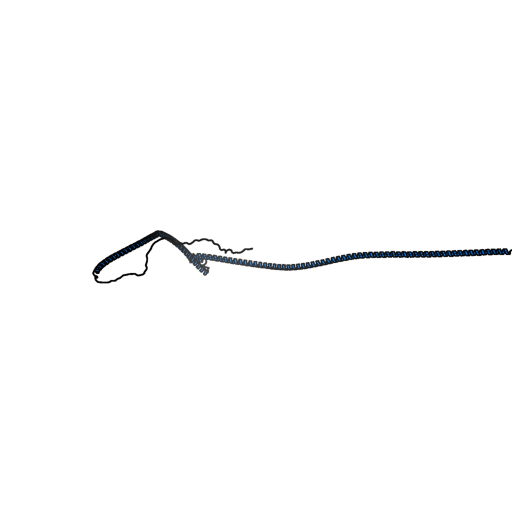3.160 1.00 97.44 97 ALA A CA 1
ATOM 822 C C . ALA A 1 97 ? 43.760 10.261 -61.805 1.00 97.44 97 ALA A C 1
ATOM 824 O O . ALA A 1 97 ? 42.893 10.033 -60.968 1.00 97.44 97 ALA A O 1
ATOM 825 N N . VAL A 1 98 ? 45.059 10.093 -61.539 1.00 98.19 98 VAL A N 1
ATOM 826 C CA . VAL A 1 98 ? 45.559 9.569 -60.260 1.00 98.19 98 VAL A CA 1
ATOM 827 C C . VAL A 1 98 ? 45.244 10.517 -59.095 1.00 98.19 98 VAL A C 1
ATOM 829 O O . VAL A 1 98 ? 44.905 10.051 -58.009 1.00 98.19 98 VAL A O 1
ATOM 832 N N . THR A 1 99 ? 45.341 11.839 -59.276 1.00 97.94 99 THR A N 1
ATOM 833 C CA . THR A 1 99 ? 44.921 12.783 -58.223 1.00 97.94 99 THR A CA 1
ATOM 834 C C . THR A 1 99 ? 43.423 12.698 -57.945 1.00 97.94 99 THR A C 1
ATOM 836 O O . THR A 1 99 ? 43.034 12.625 -56.783 1.00 97.94 99 THR A O 1
ATOM 839 N N . SER A 1 100 ? 42.594 12.610 -58.990 1.00 97.88 100 SER A N 1
ATOM 840 C CA . SER A 1 100 ? 41.148 12.443 -58.830 1.00 97.88 100 SER A CA 1
ATOM 841 C C . SER A 1 100 ? 40.801 11.127 -58.131 1.00 97.88 100 SER A C 1
ATOM 843 O O . SER A 1 100 ? 39.917 11.119 -57.280 1.00 97.88 100 SER A O 1
ATOM 845 N N . ASP A 1 101 ? 41.496 10.037 -58.463 1.00 97.62 101 ASP A N 1
ATOM 846 C CA . ASP A 1 101 ? 41.303 8.717 -57.853 1.00 97.62 101 ASP A CA 1
ATOM 847 C C . ASP A 1 101 ? 41.637 8.734 -56.354 1.00 97.62 101 ASP A C 1
ATOM 849 O O . ASP A 1 101 ? 40.839 8.298 -55.522 1.00 97.62 101 ASP A O 1
ATOM 853 N N . ARG A 1 102 ? 42.767 9.353 -55.980 1.00 98.25 102 ARG A N 1
ATOM 854 C CA . ARG A 1 102 ? 43.142 9.5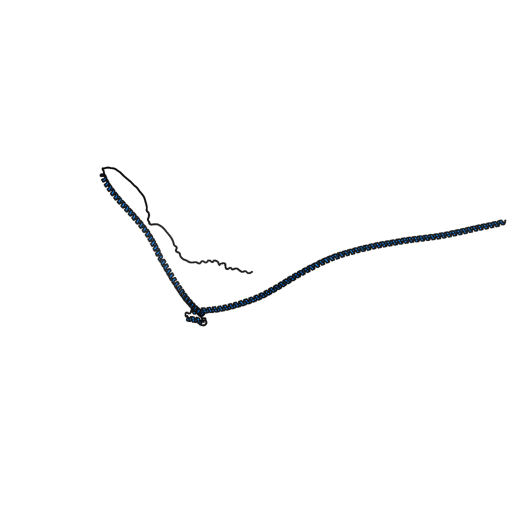55 -54.569 1.00 98.25 102 ARG A CA 1
ATOM 855 C C . ARG A 1 102 ? 42.113 10.384 -53.810 1.00 98.25 102 ARG A C 1
ATOM 857 O O . ARG A 1 102 ? 41.757 10.025 -52.687 1.00 98.25 102 ARG A O 1
ATOM 864 N N . ASP A 1 103 ? 41.609 11.457 -54.412 1.00 98.00 103 ASP A N 1
ATOM 865 C CA . ASP A 1 103 ? 40.573 12.285 -53.796 1.00 98.00 103 ASP A CA 1
ATOM 866 C C . ASP A 1 103 ? 39.278 11.488 -53.598 1.00 98.00 103 ASP A C 1
ATOM 868 O O . ASP A 1 103 ? 38.688 11.537 -52.516 1.00 98.00 103 ASP A O 1
ATOM 872 N N . THR A 1 104 ? 38.844 10.703 -54.591 1.00 96.94 104 THR A N 1
ATOM 873 C CA . THR A 1 104 ? 37.660 9.842 -54.454 1.00 96.94 104 THR A CA 1
ATOM 874 C C . THR A 1 104 ? 37.851 8.745 -53.415 1.00 96.94 104 THR A C 1
ATOM 876 O O . THR A 1 104 ? 36.934 8.507 -52.628 1.00 96.94 104 THR A O 1
ATOM 879 N N . GLN A 1 105 ? 39.039 8.143 -53.341 1.00 98.12 105 GLN A N 1
ATOM 880 C CA . GLN A 1 105 ? 39.363 7.140 -52.334 1.00 98.12 105 GLN A CA 1
ATOM 881 C C . GLN A 1 105 ? 39.330 7.745 -50.927 1.00 98.12 105 GLN A C 1
ATOM 883 O O . GLN A 1 105 ? 38.702 7.187 -50.034 1.00 98.12 105 GLN A O 1
ATOM 888 N N . SER A 1 106 ? 39.899 8.941 -50.739 1.00 98.31 106 SER A N 1
ATOM 889 C CA . SER A 1 106 ? 39.858 9.632 -49.444 1.00 98.31 106 SER A CA 1
ATOM 890 C C . SER A 1 106 ? 38.425 9.946 -48.993 1.00 98.31 106 SER A C 1
ATOM 892 O O . SER A 1 106 ? 38.094 9.794 -47.817 1.00 98.31 106 SER A O 1
ATOM 894 N N . ARG A 1 107 ? 37.543 10.331 -49.928 1.00 98.12 107 ARG A N 1
ATOM 895 C CA . ARG A 1 107 ? 36.116 10.562 -49.650 1.00 98.12 107 ARG A CA 1
ATOM 896 C C . ARG A 1 107 ? 35.395 9.263 -49.304 1.00 98.12 107 ARG A C 1
ATOM 898 O O . ARG A 1 107 ? 34.547 9.265 -48.416 1.00 98.12 107 ARG A O 1
ATOM 905 N N . TYR A 1 108 ? 35.728 8.170 -49.986 1.00 98.31 108 TYR A N 1
ATOM 906 C CA . TYR A 1 108 ? 35.185 6.849 -49.690 1.00 98.31 108 TYR A CA 1
ATOM 907 C C . TYR A 1 108 ? 35.593 6.377 -48.289 1.00 98.31 108 TYR A C 1
ATOM 909 O O . TYR A 1 108 ? 34.729 5.981 -47.508 1.00 98.31 108 TYR A O 1
ATOM 917 N N . ASP A 1 109 ? 36.870 6.509 -47.932 1.00 98.31 109 ASP A N 1
ATOM 918 C CA . ASP A 1 109 ? 37.382 6.131 -46.614 1.00 98.31 109 ASP A CA 1
ATOM 919 C C . ASP A 1 109 ? 36.725 6.967 -45.499 1.00 98.31 109 ASP A C 1
ATOM 921 O O . ASP A 1 109 ? 36.268 6.418 -44.494 1.00 98.31 109 ASP A O 1
ATOM 925 N N . GLN A 1 110 ? 36.563 8.280 -45.706 1.00 98.31 110 GLN A N 1
ATOM 926 C CA . GLN A 1 110 ? 35.825 9.153 -44.781 1.00 98.31 110 GLN A CA 1
ATOM 927 C C . GLN A 1 110 ? 34.363 8.720 -44.614 1.00 98.31 110 GLN A C 1
ATOM 929 O O . GLN A 1 110 ? 33.851 8.681 -43.492 1.00 98.31 110 GLN A O 1
ATOM 934 N N . LEU A 1 111 ? 33.681 8.383 -45.712 1.00 98.31 111 LEU A N 1
ATOM 935 C CA . LEU A 1 111 ? 32.294 7.927 -45.668 1.00 98.31 111 LEU A CA 1
ATOM 936 C C . LEU A 1 111 ? 32.168 6.575 -44.949 1.00 98.31 111 LEU A C 1
ATOM 938 O O . LEU A 1 111 ? 31.241 6.384 -44.162 1.00 98.31 111 LEU A O 1
ATOM 942 N N . LEU A 1 112 ? 33.118 5.660 -45.155 1.00 98.50 112 LEU A N 1
ATOM 943 C CA . LEU A 1 112 ? 33.180 4.390 -44.431 1.00 98.50 112 LEU A CA 1
ATOM 944 C C . LEU A 1 112 ? 33.388 4.589 -42.928 1.00 98.50 112 LEU A C 1
ATOM 946 O O . LEU A 1 112 ? 32.742 3.912 -42.125 1.00 98.50 112 LEU A O 1
ATOM 950 N N . GLU A 1 113 ? 34.263 5.508 -42.523 1.00 98.25 113 GLU A N 1
ATOM 951 C CA . GLU A 1 113 ? 34.446 5.837 -41.109 1.00 98.25 113 GLU A CA 1
ATOM 952 C C . GLU A 1 113 ? 33.173 6.417 -40.489 1.00 98.25 113 GLU A C 1
ATOM 954 O O . GLU A 1 113 ? 32.786 6.013 -39.390 1.00 98.25 113 GLU A O 1
ATOM 959 N N . GLN A 1 114 ? 32.494 7.326 -41.192 1.00 98.12 114 GLN A N 1
ATOM 960 C CA . GLN A 1 114 ? 31.215 7.882 -40.744 1.00 98.12 114 GLN A CA 1
ATOM 961 C C . GLN A 1 114 ? 30.149 6.794 -40.608 1.00 98.12 114 GLN A C 1
ATOM 963 O O . GLN A 1 114 ? 29.468 6.737 -39.584 1.00 98.12 114 GLN A O 1
ATOM 968 N N . PHE A 1 115 ? 30.046 5.894 -41.589 1.00 98.19 115 PHE A N 1
ATOM 969 C CA . PHE A 1 115 ? 29.122 4.766 -41.544 1.00 98.19 115 PHE A CA 1
ATOM 970 C C . PHE A 1 115 ? 29.400 3.859 -40.340 1.00 98.19 115 PHE A C 1
ATOM 972 O O . PHE A 1 115 ? 28.482 3.550 -39.586 1.00 98.19 115 PHE A O 1
ATOM 979 N N . ARG A 1 116 ? 30.666 3.498 -40.093 1.00 98.25 116 ARG A N 1
ATOM 980 C CA . ARG A 1 116 ? 31.050 2.676 -38.932 1.00 98.25 116 ARG A CA 1
ATOM 981 C C . ARG A 1 116 ? 30.737 3.363 -37.604 1.00 98.25 116 ARG A C 1
ATOM 983 O O . ARG A 1 116 ? 30.252 2.710 -36.685 1.00 98.25 116 ARG A O 1
ATOM 990 N N . ARG A 1 117 ? 30.986 4.672 -37.489 1.00 98.12 117 ARG A N 1
ATOM 991 C CA . ARG A 1 117 ? 30.640 5.444 -36.281 1.00 98.12 117 ARG A CA 1
ATOM 992 C C . ARG A 1 117 ? 29.133 5.475 -36.045 1.00 98.12 117 ARG A C 1
ATOM 994 O O . ARG A 1 117 ? 28.700 5.266 -34.915 1.00 98.12 117 ARG A O 1
ATOM 1001 N N . LEU A 1 118 ? 28.349 5.708 -37.098 1.00 98.12 118 LEU A N 1
ATOM 1002 C CA . LEU A 1 118 ? 26.889 5.681 -37.020 1.00 98.12 118 LEU A CA 1
ATOM 1003 C C . LEU A 1 118 ? 26.383 4.292 -36.631 1.00 98.12 118 LEU A C 1
ATOM 1005 O O . LEU A 1 118 ? 25.559 4.201 -35.729 1.00 98.12 118 LEU A O 1
ATOM 1009 N N . GLN A 1 119 ? 26.924 3.234 -37.236 1.00 98.38 119 GLN A N 1
ATOM 1010 C CA . GLN A 1 119 ? 26.569 1.852 -36.925 1.00 98.38 119 GLN A CA 1
ATOM 1011 C C . GLN A 1 119 ? 26.842 1.510 -35.452 1.00 98.38 119 GLN A C 1
ATOM 1013 O O . GLN A 1 119 ? 25.966 0.996 -34.763 1.00 98.38 119 GLN A O 1
ATOM 1018 N N . LEU A 1 120 ? 28.022 1.861 -34.931 1.00 98.25 120 LEU A N 1
ATOM 1019 C CA . LEU A 1 120 ? 28.345 1.646 -33.517 1.00 98.25 120 LEU A CA 1
ATOM 1020 C C . LEU A 1 120 ? 27.409 2.430 -32.587 1.00 98.25 120 LEU A C 1
ATOM 1022 O O . LEU A 1 120 ? 26.975 1.896 -31.569 1.00 98.25 120 LEU A O 1
ATOM 1026 N N . GLY A 1 121 ? 27.072 3.675 -32.942 1.00 98.25 121 GLY A N 1
ATOM 1027 C CA . GLY A 1 121 ? 26.127 4.491 -32.177 1.00 98.25 121 GLY A CA 1
ATOM 1028 C C . GLY A 1 121 ? 24.693 3.953 -32.213 1.00 98.25 121 GLY A C 1
ATOM 1029 O O . GLY A 1 121 ? 23.975 4.020 -31.215 1.00 98.25 121 GLY A O 1
ATOM 1030 N N . THR A 1 122 ? 24.259 3.385 -33.341 1.00 97.81 122 THR A N 1
ATOM 1031 C CA . THR A 1 122 ? 22.945 2.739 -33.442 1.00 97.81 122 THR A CA 1
ATOM 1032 C C . THR A 1 122 ? 22.914 1.436 -32.656 1.00 97.81 122 THR A C 1
ATOM 1034 O O . THR A 1 122 ? 21.956 1.207 -31.925 1.00 97.81 122 THR A O 1
ATOM 1037 N N . ASP A 1 123 ? 23.970 0.622 -32.727 1.00 98.38 123 ASP A N 1
ATOM 1038 C CA . ASP A 1 123 ? 24.061 -0.648 -32.000 1.00 98.38 123 ASP A CA 1
ATOM 1039 C C . ASP A 1 123 ? 24.091 -0.419 -30.483 1.00 98.38 123 ASP A C 1
ATOM 1041 O O . ASP A 1 123 ? 23.386 -1.104 -29.733 1.00 98.38 123 ASP A O 1
ATOM 1045 N N . SER A 1 124 ? 24.831 0.596 -30.015 1.00 98.38 124 SER A N 1
ATOM 1046 C CA . SER A 1 124 ? 24.820 0.984 -28.602 1.00 98.38 124 SER A CA 1
ATOM 1047 C C . SER A 1 124 ? 23.428 1.443 -28.170 1.00 98.38 124 SER A C 1
ATOM 1049 O O . SER A 1 124 ? 22.930 0.994 -27.138 1.00 98.38 124 SER A O 1
ATOM 1051 N N . ARG A 1 125 ? 22.748 2.260 -28.988 1.00 98.38 125 ARG A N 1
ATOM 1052 C CA . ARG A 1 125 ? 21.398 2.746 -28.679 1.00 98.38 125 ARG A CA 1
ATOM 1053 C C . ARG A 1 125 ? 20.355 1.629 -28.662 1.00 98.38 125 ARG A C 1
ATOM 1055 O O . ARG A 1 125 ? 19.480 1.625 -27.799 1.00 98.38 125 ARG A O 1
ATOM 1062 N N . VAL A 1 126 ? 20.445 0.675 -29.586 1.00 98.50 126 VAL A N 1
ATOM 1063 C CA . VAL A 1 126 ? 19.577 -0.511 -29.620 1.00 98.50 126 VAL A CA 1
ATOM 1064 C C . VAL A 1 126 ? 19.801 -1.373 -28.377 1.00 98.50 126 VAL A C 1
ATOM 1066 O O . VAL A 1 126 ? 18.830 -1.807 -27.760 1.00 98.50 126 VAL A O 1
ATOM 1069 N N . SER A 1 127 ? 21.056 -1.579 -27.965 1.00 98.38 127 SER A N 1
ATOM 1070 C CA . SER A 1 127 ? 21.390 -2.312 -26.737 1.00 98.38 127 SER A CA 1
ATOM 1071 C C . SER A 1 127 ? 20.834 -1.623 -25.484 1.00 98.38 127 SER A C 1
ATOM 1073 O O . SER A 1 127 ? 20.191 -2.269 -24.654 1.00 98.38 127 SER A O 1
ATOM 1075 N N . GLU A 1 128 ? 20.990 -0.300 -25.371 1.00 98.50 128 GLU A N 1
ATOM 1076 C CA . GLU A 1 128 ? 20.409 0.498 -24.284 1.00 98.50 128 GLU A CA 1
ATOM 1077 C C . GLU A 1 128 ? 18.884 0.370 -24.217 1.00 98.50 128 GLU A C 1
ATOM 1079 O O . GLU A 1 128 ? 18.343 0.050 -23.159 1.00 98.50 128 GLU A O 1
ATOM 1084 N N . LEU A 1 129 ? 18.189 0.589 -25.339 1.00 98.19 129 LEU A N 1
ATOM 1085 C CA . LEU A 1 129 ? 16.727 0.508 -25.406 1.00 98.19 129 LEU A CA 1
ATOM 1086 C C . LEU A 1 129 ? 16.221 -0.909 -25.107 1.00 98.19 129 LEU A C 1
ATOM 1088 O O . LEU A 1 129 ? 15.226 -1.069 -24.405 1.00 98.19 129 LEU A O 1
ATOM 1092 N N . SER A 1 130 ? 16.924 -1.938 -25.582 1.00 98.44 130 SER A N 1
ATOM 1093 C CA . SER A 1 130 ? 16.623 -3.340 -25.272 1.00 98.44 130 SER A CA 1
ATOM 1094 C C . SER A 1 130 ? 16.746 -3.629 -23.773 1.00 98.44 130 SER A C 1
ATOM 1096 O O . SER A 1 130 ? 15.862 -4.248 -23.179 1.00 98.44 130 SER A O 1
ATOM 1098 N N . ASN A 1 131 ? 17.801 -3.128 -23.125 1.00 98.44 131 ASN A N 1
ATOM 1099 C CA . ASN A 1 131 ? 17.982 -3.281 -21.682 1.00 98.44 131 ASN A CA 1
ATOM 1100 C C . ASN A 1 131 ? 16.920 -2.510 -20.885 1.00 98.44 131 ASN A C 1
ATOM 1102 O O . ASN A 1 131 ? 16.376 -3.053 -19.926 1.00 98.44 131 ASN A O 1
ATOM 1106 N N . GLN A 1 132 ? 16.571 -1.288 -21.299 1.00 98.44 132 GLN A N 1
ATOM 1107 C CA . GLN A 1 132 ? 15.485 -0.513 -20.686 1.00 98.44 132 GLN A CA 1
ATOM 1108 C C . GLN A 1 132 ? 14.135 -1.227 -20.808 1.00 98.44 132 GLN A C 1
ATOM 1110 O O . GLN A 1 132 ? 13.408 -1.330 -19.824 1.00 98.44 132 GLN A O 1
ATOM 1115 N N . ALA A 1 133 ? 13.822 -1.784 -21.980 1.00 98.31 133 ALA A N 1
ATOM 1116 C CA . ALA A 1 133 ? 12.598 -2.552 -22.186 1.00 98.31 133 ALA A CA 1
ATOM 1117 C C . ALA A 1 133 ? 12.527 -3.778 -21.258 1.00 98.31 133 ALA A C 1
ATOM 1119 O O . ALA A 1 133 ? 11.484 -4.032 -20.660 1.00 98.31 133 ALA A O 1
ATOM 1120 N N . LYS A 1 134 ? 13.645 -4.497 -21.073 1.00 98.75 134 LYS A N 1
ATOM 1121 C CA . LYS A 1 134 ? 13.725 -5.621 -20.125 1.00 98.75 134 LYS A CA 1
ATOM 1122 C C . LYS A 1 134 ? 13.501 -5.175 -18.681 1.00 98.75 134 LYS A C 1
ATOM 1124 O O . LYS A 1 134 ? 12.727 -5.804 -17.966 1.00 98.75 134 LYS A O 1
ATOM 1129 N N . LEU A 1 135 ? 14.136 -4.084 -18.253 1.00 98.50 135 LEU A N 1
ATOM 1130 C CA . LEU A 1 135 ? 13.936 -3.545 -16.905 1.00 98.50 135 LEU A CA 1
ATOM 1131 C C . LEU A 1 135 ? 12.469 -3.186 -16.661 1.00 98.50 135 LEU A C 1
ATOM 1133 O O . LEU A 1 135 ? 11.893 -3.642 -15.678 1.00 98.50 135 LEU A O 1
ATOM 1137 N N . HIS A 1 136 ? 11.841 -2.473 -17.595 1.00 98.56 136 HIS A N 1
ATOM 1138 C CA . HIS A 1 136 ? 10.424 -2.140 -17.486 1.00 98.56 136 HIS A CA 1
ATOM 1139 C C . HIS A 1 136 ? 9.514 -3.372 -17.503 1.00 98.56 136 HIS A C 1
ATOM 1141 O O . HIS A 1 136 ? 8.513 -3.383 -16.791 1.00 98.56 136 HIS A O 1
ATOM 1147 N N . SER A 1 137 ? 9.860 -4.432 -18.244 1.00 98.56 137 SER A N 1
ATOM 1148 C CA . SER A 1 137 ? 9.105 -5.691 -18.178 1.00 98.56 137 SER A CA 1
ATOM 1149 C C . SER A 1 137 ? 9.182 -6.344 -16.794 1.00 98.56 137 SER A C 1
ATOM 1151 O O . SER A 1 137 ? 8.147 -6.712 -16.247 1.00 98.56 137 SER A O 1
ATOM 1153 N N . PHE A 1 138 ? 10.361 -6.378 -16.160 1.00 98.62 138 PHE A N 1
ATOM 1154 C CA . PHE A 1 138 ? 10.503 -6.908 -14.799 1.00 98.62 138 PHE A CA 1
ATOM 1155 C C . PHE A 1 138 ? 9.791 -6.042 -13.752 1.00 98.62 138 PHE A C 1
ATOM 1157 O O . PHE A 1 138 ? 9.218 -6.557 -12.792 1.00 98.62 138 PHE A O 1
ATOM 1164 N N . GLU A 1 139 ? 9.812 -4.718 -13.916 1.00 98.38 139 GLU A N 1
ATOM 1165 C CA . GLU A 1 139 ? 9.065 -3.799 -13.054 1.00 98.38 139 GLU A CA 1
ATOM 1166 C C . GLU A 1 139 ? 7.552 -4.009 -13.180 1.00 98.38 139 GLU A C 1
ATOM 1168 O O . GLU A 1 139 ? 6.856 -4.009 -12.163 1.00 98.38 139 GLU A O 1
ATOM 1173 N N . ALA A 1 140 ? 7.052 -4.232 -14.399 1.00 98.31 140 ALA A N 1
ATOM 1174 C CA . ALA A 1 140 ? 5.647 -4.526 -14.657 1.00 98.31 140 ALA A CA 1
ATOM 1175 C C . ALA A 1 140 ? 5.219 -5.863 -14.033 1.00 98.31 140 ALA A C 1
ATOM 1177 O O . ALA A 1 140 ? 4.226 -5.895 -13.309 1.00 98.31 140 ALA A O 1
ATOM 1178 N N . GLU A 1 141 ? 5.999 -6.931 -14.224 1.00 98.56 141 GLU A N 1
ATOM 1179 C CA . GLU A 1 141 ? 5.750 -8.243 -13.605 1.00 98.56 141 GLU A CA 1
ATOM 1180 C C . GLU A 1 141 ? 5.732 -8.148 -12.074 1.00 98.56 141 GLU A C 1
ATOM 1182 O O . GLU A 1 141 ? 4.839 -8.670 -11.405 1.00 98.56 141 GLU A O 1
ATOM 1187 N N . ARG A 1 142 ? 6.688 -7.418 -11.489 1.00 98.62 142 ARG A N 1
ATOM 1188 C CA . ARG A 1 142 ? 6.719 -7.178 -10.044 1.00 98.62 142 ARG A CA 1
ATOM 1189 C C . ARG A 1 142 ? 5.491 -6.399 -9.568 1.00 98.62 142 ARG A C 1
ATOM 1191 O O . ARG A 1 142 ? 4.941 -6.726 -8.517 1.00 98.62 142 ARG A O 1
ATOM 1198 N N . ALA A 1 143 ? 5.072 -5.366 -10.298 1.00 98.38 143 ALA A N 1
ATOM 1199 C CA . ALA A 1 143 ? 3.878 -4.597 -9.960 1.00 98.38 143 ALA A CA 1
ATOM 1200 C C . ALA A 1 143 ? 2.605 -5.456 -10.044 1.00 98.38 143 ALA A C 1
ATOM 1202 O O . ALA A 1 143 ? 1.727 -5.328 -9.190 1.00 98.38 143 ALA A O 1
ATOM 1203 N N . GLU A 1 144 ? 2.524 -6.358 -11.023 1.00 98.56 144 GLU A N 1
ATOM 1204 C CA . GLU A 1 144 ? 1.426 -7.313 -11.172 1.00 98.56 144 GLU A CA 1
ATOM 1205 C C . GLU A 1 144 ? 1.373 -8.307 -10.005 1.00 98.56 144 GLU A C 1
ATOM 1207 O O . GLU A 1 144 ? 0.314 -8.468 -9.400 1.00 98.56 144 GLU A O 1
ATOM 1212 N N . MET A 1 145 ? 2.512 -8.873 -9.591 1.00 98.50 145 MET A N 1
ATOM 1213 C CA . MET A 1 145 ? 2.565 -9.749 -8.411 1.00 98.50 145 MET A CA 1
ATOM 1214 C C . MET A 1 145 ? 2.062 -9.044 -7.142 1.00 98.50 145 MET A C 1
ATOM 1216 O O . MET A 1 145 ? 1.226 -9.587 -6.421 1.00 98.50 145 MET A O 1
ATOM 1220 N N . VAL A 1 146 ? 2.506 -7.807 -6.891 1.00 98.62 146 VAL A N 1
ATOM 1221 C CA . VAL A 1 146 ? 2.056 -7.021 -5.725 1.00 98.62 146 VAL A CA 1
ATOM 1222 C C . VAL A 1 146 ? 0.562 -6.694 -5.815 1.00 98.62 146 VAL A C 1
ATOM 1224 O O . VAL A 1 146 ? -0.160 -6.750 -4.816 1.00 98.62 146 VAL A O 1
ATOM 1227 N N . LYS A 1 147 ? 0.061 -6.365 -7.009 1.00 98.50 147 LYS A N 1
ATOM 1228 C CA . LYS A 1 147 ? -1.372 -6.147 -7.238 1.00 98.50 147 LYS A CA 1
ATOM 1229 C C . LYS A 1 147 ? -2.180 -7.410 -6.914 1.00 98.50 147 LYS A C 1
ATOM 1231 O O . LYS A 1 147 ? -3.202 -7.314 -6.239 1.00 98.50 147 LYS A O 1
ATOM 1236 N N . ASP A 1 148 ? -1.729 -8.583 -7.339 1.00 98.69 148 ASP A N 1
ATOM 1237 C CA . ASP A 1 148 ? -2.435 -9.840 -7.083 1.00 98.69 148 ASP A CA 1
ATOM 1238 C C . ASP A 1 148 ? -2.416 -10.230 -5.600 1.00 98.69 148 ASP A C 1
ATOM 1240 O O . ASP A 1 148 ? -3.423 -10.695 -5.060 1.00 98.69 148 ASP A O 1
ATOM 1244 N N . GLU A 1 149 ? -1.295 -10.013 -4.911 1.00 98.44 149 GLU A N 1
ATOM 1245 C CA . GLU A 1 149 ? -1.186 -10.211 -3.462 1.00 98.44 149 GLU A CA 1
ATOM 1246 C C . GLU A 1 149 ? -2.124 -9.276 -2.690 1.00 98.44 149 GLU A C 1
ATOM 1248 O O . GLU A 1 149 ? -2.868 -9.720 -1.811 1.00 98.44 149 GLU A O 1
ATOM 1253 N N . THR A 1 150 ? -2.151 -7.991 -3.051 1.00 98.31 150 THR A N 1
ATOM 1254 C CA . THR A 1 150 ? -3.036 -7.004 -2.412 1.00 98.31 150 THR A CA 1
ATOM 1255 C C . THR A 1 150 ? -4.512 -7.271 -2.705 1.00 98.31 150 THR A C 1
ATOM 1257 O O . THR A 1 150 ? -5.339 -7.138 -1.803 1.00 98.31 150 THR A O 1
ATOM 1260 N N . ALA A 1 151 ? -4.860 -7.729 -3.911 1.00 98.62 151 ALA A N 1
ATOM 1261 C CA . ALA A 1 151 ? -6.220 -8.145 -4.248 1.00 98.62 151 ALA A CA 1
ATOM 1262 C C . ALA A 1 151 ? -6.672 -9.364 -3.425 1.00 98.62 151 ALA A C 1
ATOM 1264 O O . ALA A 1 151 ? -7.794 -9.383 -2.914 1.00 98.62 151 ALA A O 1
ATOM 1265 N N . LYS A 1 152 ? -5.794 -10.361 -3.236 1.00 98.62 152 LYS A N 1
ATOM 1266 C CA . LYS A 1 152 ? -6.070 -11.526 -2.376 1.00 98.62 152 LYS A CA 1
ATOM 1267 C C . LYS A 1 152 ? -6.259 -11.120 -0.915 1.00 98.62 152 LYS A C 1
ATOM 1269 O O . LYS A 1 152 ? -7.208 -11.582 -0.284 1.00 98.62 152 LYS A O 1
ATOM 1274 N N . ALA A 1 153 ? -5.401 -10.243 -0.391 1.00 98.50 153 ALA A N 1
ATOM 1275 C CA . ALA A 1 153 ? -5.524 -9.729 0.972 1.00 98.50 153 ALA A CA 1
ATOM 1276 C C . ALA A 1 153 ? -6.835 -8.948 1.167 1.00 98.50 153 ALA A C 1
ATOM 1278 O O . ALA A 1 153 ? -7.549 -9.170 2.143 1.00 98.50 153 ALA A O 1
ATOM 1279 N N . LEU A 1 154 ? -7.207 -8.097 0.204 1.00 98.56 154 LEU A N 1
ATOM 1280 C CA . LEU A 1 154 ? -8.470 -7.359 0.238 1.00 98.56 154 LEU A CA 1
ATOM 1281 C C . LEU A 1 154 ? -9.681 -8.302 0.248 1.00 98.56 154 LEU A C 1
ATOM 1283 O O . LEU A 1 154 ? -10.589 -8.110 1.054 1.00 98.56 154 LEU A O 1
ATOM 1287 N N . ALA A 1 155 ? -9.683 -9.330 -0.605 1.00 98.69 155 ALA A N 1
ATOM 1288 C CA . ALA A 1 155 ? -10.756 -10.321 -0.644 1.00 98.69 155 ALA A CA 1
ATOM 1289 C C . ALA A 1 155 ? -10.888 -11.077 0.692 1.00 98.69 155 ALA A C 1
ATOM 1291 O O . ALA A 1 155 ? -11.999 -11.295 1.173 1.00 98.69 155 ALA A O 1
ATOM 1292 N N . GLN A 1 156 ? -9.768 -11.428 1.333 1.00 98.44 156 GLN A N 1
ATOM 1293 C CA . GLN A 1 156 ? -9.776 -12.043 2.665 1.00 98.44 156 GLN A CA 1
ATOM 1294 C C . GLN A 1 156 ? -10.374 -11.103 3.718 1.00 98.44 156 GLN A C 1
ATOM 1296 O O . GLN A 1 156 ? -11.281 -11.508 4.446 1.00 98.44 156 GLN A O 1
ATOM 1301 N N . CYS A 1 157 ? -9.945 -9.838 3.753 1.00 98.19 157 CYS A N 1
ATOM 1302 C CA . CYS A 1 157 ? -10.503 -8.843 4.668 1.00 98.19 157 CYS A CA 1
ATOM 1303 C C . CYS A 1 157 ? -12.010 -8.634 4.451 1.00 98.19 157 CYS A C 1
ATOM 1305 O O . CYS A 1 157 ? -12.752 -8.517 5.422 1.00 98.19 157 CYS A O 1
ATOM 1307 N N . GLN A 1 158 ? -12.488 -8.631 3.202 1.00 98.56 158 GLN A N 1
ATOM 1308 C CA . GLN A 1 158 ? -13.920 -8.526 2.896 1.00 98.56 158 GLN A CA 1
ATOM 1309 C C . GLN A 1 158 ? -14.716 -9.698 3.483 1.00 98.56 158 GLN A C 1
ATOM 1311 O O . GLN A 1 158 ? -15.712 -9.478 4.172 1.00 98.56 158 GLN A O 1
ATOM 1316 N N . VAL A 1 159 ? -14.243 -10.934 3.293 1.00 98.62 159 VAL A N 1
ATOM 1317 C CA . VAL A 1 159 ? -14.883 -12.131 3.865 1.00 98.62 159 VAL A CA 1
ATOM 1318 C C . VAL A 1 159 ? -14.891 -12.084 5.398 1.00 98.62 159 VAL A C 1
ATOM 1320 O O . VAL A 1 159 ? -15.880 -12.457 6.035 1.00 98.62 159 VAL A O 1
ATOM 1323 N N . GLU A 1 160 ? -13.813 -11.604 6.021 1.00 98.31 160 GLU A N 1
ATOM 1324 C CA . GLU A 1 160 ? -13.758 -11.412 7.473 1.00 98.31 160 GLU A CA 1
ATOM 1325 C C . GLU A 1 160 ? -14.755 -10.356 7.957 1.00 98.31 160 GLU A C 1
ATOM 1327 O O . GLU A 1 160 ? -15.462 -10.596 8.940 1.00 98.31 160 GLU A O 1
ATOM 1332 N N . CYS A 1 161 ? -14.868 -9.224 7.257 1.00 98.31 161 CYS A N 1
ATOM 1333 C CA . CYS A 1 161 ? -15.864 -8.196 7.547 1.00 98.31 161 CYS A CA 1
ATOM 1334 C C . CYS A 1 161 ? -17.290 -8.757 7.469 1.00 98.31 161 CYS A C 1
ATOM 1336 O O . CYS A 1 161 ? -18.058 -8.579 8.414 1.00 98.31 161 CYS A O 1
ATOM 1338 N N . GLU A 1 162 ? -17.630 -9.504 6.414 1.00 98.62 162 GLU A N 1
ATOM 1339 C CA . GLU A 1 162 ? -18.941 -10.151 6.279 1.00 98.62 162 GLU A CA 1
ATOM 1340 C C . GLU A 1 162 ? -19.220 -11.143 7.415 1.00 98.62 162 GLU A C 1
ATOM 1342 O O . GLU A 1 162 ? -20.330 -11.207 7.950 1.00 98.62 162 GLU A O 1
ATOM 1347 N N . LYS A 1 163 ? -18.210 -11.922 7.822 1.00 98.62 163 LYS A N 1
ATOM 1348 C CA . LYS A 1 163 ? -18.329 -12.856 8.948 1.00 98.62 163 LYS A CA 1
ATOM 1349 C C . LYS A 1 163 ? -18.606 -12.119 10.258 1.00 98.62 163 LYS A C 1
ATOM 1351 O O . LYS A 1 163 ? -19.462 -12.558 11.029 1.00 98.62 163 LYS A O 1
ATOM 1356 N N . GLN A 1 164 ? -17.894 -11.024 10.527 1.00 98.19 164 GLN A N 1
ATOM 1357 C CA . GLN A 1 164 ? -18.120 -10.220 11.730 1.00 98.19 164 GLN A CA 1
ATOM 1358 C C . GLN A 1 164 ? -19.485 -9.531 11.698 1.00 98.19 164 GLN A C 1
ATOM 1360 O O . GLN A 1 164 ? -20.171 -9.514 12.717 1.00 98.19 164 GLN A O 1
ATOM 1365 N N . GLN A 1 165 ? -19.919 -9.046 10.535 1.00 98.62 165 GLN A N 1
ATOM 1366 C CA . GLN A 1 165 ? -21.245 -8.464 10.357 1.00 98.62 165 GLN A CA 1
ATOM 1367 C C . GLN A 1 165 ? -22.351 -9.482 10.669 1.00 98.62 165 GLN A C 1
ATOM 1369 O O . GLN A 1 165 ? -23.200 -9.214 11.517 1.00 98.62 165 GLN A O 1
ATOM 1374 N N . LYS A 1 166 ? -22.281 -10.696 10.106 1.00 98.56 166 LYS A N 1
ATOM 1375 C CA . LYS A 1 166 ? -23.227 -11.785 10.421 1.00 98.56 166 LYS A CA 1
ATOM 1376 C C . LYS A 1 166 ? -23.214 -12.154 11.907 1.00 98.56 166 LYS A C 1
ATOM 1378 O O . LYS A 1 166 ? -24.258 -12.418 12.498 1.00 98.56 166 LYS A O 1
ATOM 1383 N N . LYS A 1 167 ? -22.034 -12.170 12.539 1.00 98.62 167 LYS A N 1
ATOM 1384 C CA . LYS A 1 167 ? -21.910 -12.432 13.981 1.00 98.62 167 LYS A CA 1
ATOM 1385 C C . LYS A 1 167 ? -22.597 -11.346 14.812 1.00 98.62 167 LYS A C 1
ATOM 1387 O O . LYS A 1 167 ? -23.267 -11.681 15.786 1.00 98.62 167 LYS A O 1
ATOM 1392 N N . LEU A 1 168 ? -22.433 -10.077 14.441 1.00 98.44 168 LEU A N 1
ATOM 1393 C CA . LEU A 1 168 ? -23.116 -8.960 15.091 1.00 98.44 168 LEU A CA 1
ATOM 1394 C C . LEU A 1 168 ? -24.630 -9.081 14.936 1.00 98.44 168 LEU A C 1
ATOM 1396 O O . LEU A 1 168 ? -25.328 -9.011 15.938 1.00 98.44 168 LEU A O 1
ATOM 1400 N N . GLU A 1 169 ? -25.130 -9.356 13.731 1.00 98.56 169 GLU A N 1
ATOM 1401 C CA . GLU A 1 169 ? -26.565 -9.546 13.479 1.00 98.56 169 GLU A CA 1
ATOM 1402 C C . GLU A 1 169 ? -27.168 -10.643 14.370 1.00 98.56 169 GLU A C 1
ATOM 1404 O O . GLU A 1 169 ? -28.198 -10.422 15.008 1.00 98.56 169 GLU A O 1
ATOM 1409 N N . LEU A 1 170 ? -26.503 -11.800 14.480 1.00 98.62 170 LEU A N 1
ATOM 1410 C CA . LEU A 1 170 ? -26.948 -12.891 15.353 1.00 98.62 170 LEU A CA 1
ATOM 1411 C C . LEU A 1 170 ? -26.912 -12.503 16.836 1.00 98.62 170 LEU A C 1
ATOM 1413 O O . LEU A 1 170 ? -27.876 -12.750 17.557 1.00 98.62 170 LEU A O 1
ATOM 1417 N N . LEU A 1 171 ? -25.830 -11.872 17.303 1.00 98.06 171 LEU A N 1
ATOM 1418 C CA . LEU A 1 171 ? -25.723 -11.417 18.693 1.00 98.06 171 LEU A CA 1
ATOM 1419 C C . LEU A 1 171 ? -26.783 -10.370 19.034 1.00 98.06 171 LEU A C 1
ATOM 1421 O O . LEU A 1 171 ? -27.353 -10.413 20.121 1.00 98.06 171 LEU A O 1
ATOM 1425 N N . THR A 1 172 ? -27.078 -9.457 18.112 1.00 98.44 172 THR A N 1
ATOM 1426 C CA . THR A 1 172 ? -28.144 -8.468 18.267 1.00 98.44 172 THR A CA 1
ATOM 1427 C C . THR A 1 172 ? -29.511 -9.144 18.366 1.00 98.44 172 THR A C 1
ATOM 1429 O O . THR A 1 172 ? -30.297 -8.792 19.243 1.00 98.44 172 THR A O 1
ATOM 1432 N N . GLN A 1 173 ? -29.793 -10.154 17.536 1.00 98.56 173 GLN A N 1
ATOM 1433 C CA . GLN A 1 173 ? -31.038 -10.925 17.628 1.00 98.56 173 GLN A CA 1
ATOM 1434 C C . GLN A 1 173 ? -31.167 -11.657 18.971 1.00 98.56 173 GLN A C 1
ATOM 1436 O O . GLN A 1 173 ? -32.218 -11.581 19.606 1.00 98.56 173 GLN A O 1
ATOM 1441 N N . GLU A 1 174 ? -30.110 -12.334 19.425 1.00 98.31 174 GLU A N 1
ATOM 1442 C CA . GLU A 1 174 ? -30.097 -13.030 20.718 1.00 98.31 174 GLU A CA 1
ATOM 1443 C C . GLU A 1 174 ? -30.228 -12.060 21.898 1.00 98.31 174 GLU A C 1
ATOM 1445 O O . GLU A 1 174 ? -30.969 -12.333 22.841 1.00 98.31 174 GLU A O 1
ATOM 1450 N N . PHE A 1 175 ? -29.584 -10.893 21.825 1.00 98.50 175 PHE A N 1
ATOM 1451 C CA . PHE A 1 175 ? -29.728 -9.839 22.825 1.00 98.50 175 PHE A CA 1
ATOM 1452 C C . PHE A 1 175 ? -31.185 -9.386 22.951 1.00 98.50 175 PHE A C 1
ATOM 1454 O O . PHE A 1 175 ? -31.727 -9.387 24.055 1.00 98.50 175 PHE A O 1
ATOM 1461 N N . TYR A 1 176 ? -31.844 -9.068 21.833 1.00 98.62 176 TYR A N 1
ATOM 1462 C CA . TYR A 1 176 ? -33.246 -8.653 21.860 1.00 98.62 176 TYR A CA 1
ATOM 1463 C C . TYR A 1 176 ? -34.177 -9.774 22.334 1.00 98.62 176 TYR A C 1
ATOM 1465 O O . TYR A 1 176 ? -35.082 -9.515 23.125 1.00 98.62 176 TYR A O 1
ATOM 1473 N N . ARG A 1 177 ? -33.939 -11.029 21.926 1.00 98.56 177 ARG A N 1
ATOM 1474 C CA . ARG A 1 177 ? -34.692 -12.190 22.435 1.00 98.56 177 ARG A CA 1
ATOM 1475 C C . ARG A 1 177 ? -34.565 -12.319 23.949 1.00 98.56 177 ARG A C 1
ATOM 1477 O O . ARG A 1 177 ? -35.578 -12.473 24.635 1.00 98.56 177 ARG A O 1
ATOM 1484 N N . LEU A 1 178 ? -33.340 -12.232 24.469 1.00 98.31 178 LEU A N 1
ATOM 1485 C CA . LEU A 1 178 ? -33.072 -12.325 25.898 1.00 98.31 178 LEU A CA 1
ATOM 1486 C C . LEU A 1 178 ? -33.715 -11.160 26.653 1.00 98.31 178 LEU A C 1
ATOM 1488 O O . LEU A 1 178 ? -34.387 -11.402 27.653 1.00 98.31 178 LEU A O 1
ATOM 1492 N N . GLN A 1 179 ? -33.576 -9.934 26.146 1.00 98.44 179 GLN A N 1
ATOM 1493 C CA . GLN A 1 179 ? -34.204 -8.740 26.706 1.00 98.44 179 GLN A CA 1
ATOM 1494 C C . GLN A 1 179 ? -35.728 -8.895 26.785 1.00 98.44 179 GLN A C 1
ATOM 1496 O O . GLN A 1 179 ? -36.312 -8.720 27.847 1.00 98.44 179 GLN A O 1
ATOM 1501 N N . THR A 1 180 ? -36.384 -9.311 25.698 1.00 98.44 180 THR A N 1
ATOM 1502 C CA . THR A 1 180 ? -37.836 -9.538 25.715 1.00 98.44 180 THR A CA 1
ATOM 1503 C C . THR A 1 180 ? -38.224 -10.643 26.704 1.00 98.44 180 THR A C 1
ATOM 1505 O O . THR A 1 180 ? -39.244 -10.543 27.381 1.00 98.44 180 THR A O 1
ATOM 1508 N N . SER A 1 181 ? -37.432 -11.717 26.808 1.00 98.38 181 SER A N 1
ATOM 1509 C CA . SER A 1 181 ? -37.707 -12.805 27.758 1.00 98.38 181 SER A CA 1
ATOM 1510 C C . SER A 1 181 ? -37.548 -12.373 29.221 1.00 98.38 181 SER A C 1
ATOM 1512 O O . SER A 1 181 ? -38.340 -12.782 30.071 1.00 98.38 181 SER A O 1
ATOM 1514 N N . SER A 1 182 ? -36.563 -11.522 29.522 1.00 97.75 182 SER A N 1
ATOM 1515 C CA . SER A 1 182 ? -36.324 -11.020 30.873 1.00 97.75 182 SER A CA 1
ATOM 1516 C C . SER A 1 182 ? -37.370 -9.986 31.274 1.00 97.75 182 SER A C 1
ATOM 1518 O O . SER A 1 182 ? -37.878 -10.060 32.389 1.00 97.75 182 SER A O 1
ATOM 1520 N N . GLU A 1 183 ? -37.760 -9.093 30.361 1.00 98.44 183 GLU A N 1
ATOM 1521 C CA . GLU A 1 183 ? -38.862 -8.146 30.553 1.00 98.44 183 GLU A CA 1
ATOM 1522 C C . GLU A 1 183 ? -40.180 -8.879 30.828 1.00 98.44 183 GLU A C 1
ATOM 1524 O O . GLU A 1 183 ? -40.868 -8.552 31.793 1.00 98.44 183 GLU A O 1
ATOM 1529 N N . LYS A 1 184 ? -40.498 -9.935 30.063 1.00 98.38 184 LYS A N 1
ATOM 1530 C CA . LYS A 1 184 ? -41.672 -10.788 30.328 1.00 98.38 184 LYS A CA 1
ATOM 1531 C C . LYS A 1 184 ? -41.636 -11.390 31.730 1.00 98.38 184 LYS A C 1
ATOM 1533 O O . LYS A 1 184 ? -42.599 -11.247 32.477 1.00 98.38 184 LYS A O 1
ATOM 1538 N N . ARG A 1 185 ? -40.510 -11.997 32.121 1.00 98.25 185 ARG A N 1
ATOM 1539 C CA . ARG A 1 185 ? -40.351 -12.595 33.455 1.00 98.25 185 ARG A CA 1
ATOM 1540 C C . ARG A 1 185 ? -40.439 -11.556 34.575 1.00 98.25 185 ARG A C 1
ATOM 1542 O O . ARG A 1 185 ? -40.957 -11.852 35.647 1.00 98.25 185 ARG A O 1
ATOM 1549 N N . LEU A 1 186 ? -39.929 -10.349 34.342 1.00 98.25 186 LEU A N 1
ATOM 1550 C CA . LEU A 1 186 ? -40.019 -9.239 35.285 1.00 98.25 186 LEU A CA 1
ATOM 1551 C C . LEU A 1 186 ? -41.484 -8.839 35.493 1.00 98.25 186 LEU A C 1
ATOM 1553 O O . LEU A 1 186 ? -41.918 -8.751 36.640 1.00 98.25 186 LEU A O 1
ATOM 1557 N N . VAL A 1 187 ? -42.250 -8.671 34.412 1.00 98.19 187 VAL A N 1
ATOM 1558 C CA . VAL A 1 187 ? -43.687 -8.360 34.479 1.00 98.19 187 VAL A CA 1
ATOM 1559 C C . VAL A 1 187 ? -44.466 -9.481 35.172 1.00 98.19 187 VAL A C 1
ATOM 1561 O O . VAL A 1 187 ? -45.289 -9.199 36.039 1.00 98.19 187 VAL A O 1
ATOM 1564 N N . GLU A 1 188 ? -44.181 -10.748 34.861 1.00 97.94 188 GLU A N 1
ATOM 1565 C CA . GLU A 1 188 ? -44.795 -11.905 35.530 1.00 97.94 188 GLU A CA 1
ATOM 1566 C C . GLU A 1 188 ? -44.526 -11.904 37.044 1.00 97.94 188 GLU A C 1
ATOM 1568 O O . GLU A 1 188 ? -45.452 -12.069 37.838 1.00 97.94 188 GLU A O 1
ATOM 1573 N N . LEU A 1 189 ? -43.277 -11.670 37.462 1.00 97.81 189 LEU A N 1
ATOM 1574 C CA . LEU A 1 189 ? -42.913 -11.589 38.879 1.00 97.81 189 LEU A CA 1
ATOM 1575 C C . LEU A 1 189 ? -43.541 -10.374 39.571 1.00 97.81 189 LEU A C 1
ATOM 1577 O O . LEU A 1 189 ? -43.975 -10.485 40.716 1.00 97.81 189 LEU A O 1
ATOM 1581 N N . GLN A 1 190 ? -43.616 -9.224 38.898 1.00 98.06 190 GLN A N 1
ATOM 1582 C CA . GLN A 1 190 ? -44.305 -8.044 39.424 1.00 98.06 190 GLN A CA 1
ATOM 1583 C C . GLN A 1 190 ? -45.799 -8.308 39.620 1.00 98.06 190 GLN A C 1
ATOM 1585 O O . GLN A 1 190 ? -46.336 -7.949 40.666 1.00 98.06 190 GLN A O 1
ATOM 1590 N N . ALA A 1 191 ? -46.450 -8.974 38.665 1.00 97.56 191 ALA A N 1
ATOM 1591 C CA . ALA A 1 191 ? -47.853 -9.358 38.773 1.00 97.56 191 ALA A CA 1
ATOM 1592 C C . ALA A 1 191 ? -48.084 -10.330 39.940 1.00 97.56 191 ALA A C 1
ATOM 1594 O O . ALA A 1 191 ? -48.983 -10.106 40.748 1.00 97.56 191 ALA A O 1
ATOM 1595 N N . GLN A 1 192 ? -47.232 -11.352 40.090 1.00 97.50 192 GLN A N 1
ATOM 1596 C CA . GLN A 1 192 ? -47.293 -12.275 41.230 1.00 97.50 192 GLN A CA 1
ATOM 1597 C C . GLN A 1 192 ? -47.099 -11.548 42.562 1.00 97.50 192 GLN A C 1
ATOM 1599 O O . GLN A 1 192 ? -47.822 -11.811 43.517 1.00 97.50 192 GLN A O 1
ATOM 1604 N N . ASN A 1 193 ? -46.142 -10.624 42.640 1.00 96.88 193 ASN A N 1
ATOM 1605 C CA . ASN A 1 193 ? -45.878 -9.889 43.871 1.00 96.88 193 ASN A CA 1
ATOM 1606 C C . ASN A 1 193 ? -47.043 -8.953 44.232 1.00 96.88 193 ASN A C 1
ATOM 1608 O O . ASN A 1 193 ? -47.438 -8.890 45.390 1.00 96.88 193 ASN A O 1
ATOM 1612 N N . ALA A 1 194 ? -47.643 -8.286 43.241 1.00 97.31 194 ALA A N 1
ATOM 1613 C CA . ALA A 1 194 ? -48.847 -7.481 43.440 1.00 97.31 194 ALA A CA 1
ATOM 1614 C C . ALA A 1 194 ? -50.036 -8.336 43.911 1.00 97.31 194 ALA A C 1
ATOM 1616 O O . ALA A 1 194 ? -50.758 -7.943 44.827 1.00 97.31 194 ALA A O 1
ATOM 1617 N N . GLU A 1 195 ? -50.210 -9.532 43.343 1.00 97.75 195 GLU A N 1
ATOM 1618 C CA . GLU A 1 195 ? -51.235 -10.475 43.786 1.00 97.75 195 GLU A CA 1
ATOM 1619 C C . GLU A 1 195 ? -50.999 -10.916 45.238 1.00 97.75 195 GLU A C 1
ATOM 1621 O O . GLU A 1 195 ? -51.919 -10.845 46.053 1.00 97.75 195 GLU A O 1
ATOM 1626 N N . GLN A 1 196 ? -49.775 -11.315 45.601 1.00 96.25 196 GLN A N 1
ATOM 1627 C CA . GLN A 1 196 ? -49.452 -11.691 46.983 1.00 96.25 196 GLN A CA 1
ATOM 1628 C C . GLN A 1 196 ? -49.617 -10.518 47.952 1.00 96.25 196 GLN A C 1
ATOM 1630 O O . GLN A 1 196 ? -50.165 -10.712 49.032 1.00 96.25 196 GLN A O 1
ATOM 1635 N N . ALA A 1 197 ? -49.217 -9.305 47.564 1.00 97.44 197 ALA A N 1
ATOM 1636 C CA . ALA A 1 197 ? -49.425 -8.104 48.366 1.00 97.44 197 ALA A CA 1
ATOM 1637 C C . ALA A 1 197 ? -50.919 -7.850 48.619 1.00 97.44 197 ALA A C 1
ATOM 1639 O O . ALA A 1 197 ? -51.309 -7.616 49.757 1.00 97.44 197 ALA A O 1
ATOM 1640 N N . SER A 1 198 ? -51.769 -7.991 47.594 1.00 97.19 198 SER A N 1
ATOM 1641 C CA . SER A 1 198 ? -53.223 -7.860 47.758 1.00 97.19 198 SER A CA 1
ATOM 1642 C C . SER A 1 198 ? -53.808 -8.940 48.677 1.00 97.19 198 SER A C 1
ATOM 1644 O O . SER A 1 198 ? -54.656 -8.647 49.516 1.00 97.19 198 SER A O 1
ATOM 1646 N N . ARG A 1 199 ? -53.316 -10.185 48.585 1.00 97.25 199 ARG A N 1
ATOM 1647 C CA . ARG A 1 199 ? -53.724 -11.276 49.482 1.00 97.25 199 ARG A CA 1
ATOM 1648 C C . ARG A 1 199 ? -53.310 -10.987 50.923 1.00 97.25 199 ARG A C 1
ATOM 1650 O O . ARG A 1 199 ? -54.124 -11.155 51.825 1.00 97.25 199 ARG A O 1
ATOM 1657 N N . LEU A 1 200 ? -52.081 -10.527 51.146 1.00 96.06 200 LEU A N 1
ATOM 1658 C CA . LEU A 1 200 ? -51.612 -10.127 52.472 1.00 96.06 200 LEU A CA 1
ATOM 1659 C C . LEU A 1 200 ? -52.456 -8.989 53.039 1.00 96.06 200 LEU A C 1
ATOM 1661 O O . LEU A 1 200 ? -52.932 -9.119 54.157 1.00 96.06 200 LEU A O 1
ATOM 1665 N N . GLU A 1 201 ? -52.751 -7.956 52.250 1.00 97.12 201 GLU A N 1
ATOM 1666 C CA . GLU A 1 201 ? -53.621 -6.858 52.678 1.00 97.12 201 GLU A CA 1
ATOM 1667 C C . GLU A 1 201 ? -55.009 -7.367 53.107 1.00 97.12 201 GLU A C 1
ATOM 1669 O O . GLU A 1 201 ? -55.568 -6.903 54.101 1.00 97.12 201 GLU A O 1
ATOM 1674 N N . THR A 1 202 ? -55.576 -8.354 52.398 1.00 95.69 202 THR A N 1
ATOM 1675 C CA . THR A 1 202 ? -56.841 -8.971 52.829 1.00 95.69 202 THR A CA 1
ATOM 1676 C C . THR A 1 202 ? -56.705 -9.749 54.136 1.00 95.69 202 THR A C 1
ATOM 1678 O O . THR A 1 202 ? -57.593 -9.649 54.978 1.00 95.69 202 THR A O 1
ATOM 1681 N N . TYR A 1 203 ? -55.608 -10.487 54.342 1.00 94.88 203 TYR A N 1
ATOM 1682 C CA . TYR A 1 203 ? -55.366 -11.196 55.601 1.00 94.88 203 TYR A CA 1
ATOM 1683 C C . TYR A 1 203 ? -55.137 -10.231 56.766 1.00 94.88 203 TYR A C 1
ATOM 1685 O O . TYR A 1 203 ? -55.726 -10.433 57.819 1.00 94.88 203 TYR A O 1
ATOM 1693 N N . GLU A 1 204 ? -54.371 -9.158 56.570 1.00 94.94 204 GLU A N 1
ATOM 1694 C CA . GLU A 1 204 ? -54.131 -8.124 57.584 1.00 94.94 204 GLU A CA 1
ATOM 1695 C C . GLU A 1 204 ? -55.430 -7.420 57.995 1.00 94.94 204 GLU A C 1
ATOM 1697 O O . GLU A 1 204 ? -55.662 -7.196 59.182 1.00 94.94 204 GLU A O 1
ATOM 1702 N N . LYS A 1 205 ? -56.314 -7.106 57.037 1.00 94.75 205 LYS A N 1
ATOM 1703 C CA . LYS A 1 205 ? -57.645 -6.550 57.341 1.00 94.75 205 LYS A CA 1
ATOM 1704 C C . LYS A 1 205 ? -58.488 -7.525 58.152 1.00 94.75 205 LYS A C 1
ATOM 1706 O O . LYS A 1 205 ? -59.071 -7.124 59.155 1.00 94.75 205 LYS A O 1
ATOM 1711 N N . LEU A 1 206 ? -58.514 -8.798 57.752 1.00 89.00 206 LEU A N 1
ATOM 1712 C CA . LEU A 1 206 ? -59.216 -9.832 58.508 1.00 89.00 206 LEU A CA 1
ATOM 1713 C C . LEU A 1 206 ? -58.647 -9.945 59.927 1.00 89.00 206 LEU A C 1
ATOM 1715 O O . LEU A 1 206 ? -59.416 -9.943 60.876 1.00 89.00 206 LEU A O 1
ATOM 1719 N N . GLU A 1 207 ? -57.325 -9.981 60.102 1.00 88.06 207 GLU A N 1
ATOM 1720 C CA . GLU A 1 207 ? -56.687 -10.015 61.426 1.00 88.06 207 GLU A CA 1
ATOM 1721 C C . GLU A 1 207 ? -57.074 -8.808 62.290 1.00 88.06 207 GLU A C 1
ATOM 1723 O O . GLU A 1 207 ? -57.466 -8.990 63.441 1.00 88.06 207 GLU A O 1
ATOM 1728 N N . GLN A 1 208 ? -57.075 -7.593 61.732 1.00 90.75 208 GLN A N 1
ATOM 1729 C CA . GLN A 1 208 ? -57.522 -6.393 62.448 1.00 90.75 208 GLN A CA 1
ATOM 1730 C C . GLN A 1 208 ? -58.993 -6.479 62.879 1.00 90.75 208 GLN A C 1
ATOM 1732 O O . GLN A 1 208 ? -59.331 -6.088 63.997 1.00 90.75 208 GLN A O 1
ATOM 1737 N N . GLU A 1 209 ? -59.874 -6.994 62.018 1.00 88.00 209 GLU A N 1
ATOM 1738 C CA . GLU A 1 209 ? -61.278 -7.241 62.361 1.00 88.00 209 GLU A CA 1
ATOM 1739 C C . GLU A 1 209 ? -61.398 -8.278 63.492 1.00 88.00 209 GLU A C 1
ATOM 1741 O O . GLU A 1 209 ? -62.181 -8.090 64.427 1.00 88.00 209 GLU A O 1
ATOM 1746 N N . LEU A 1 210 ? -60.588 -9.342 63.466 1.00 84.69 210 LEU A N 1
ATOM 1747 C CA . LEU A 1 210 ? -60.570 -10.365 64.516 1.00 84.69 210 LEU A CA 1
ATOM 1748 C C . LEU A 1 210 ? -60.078 -9.830 65.860 1.00 84.69 210 LEU A C 1
ATOM 1750 O O . LEU A 1 210 ? -60.658 -10.162 66.900 1.00 84.69 210 LEU A O 1
ATOM 1754 N N . ASP A 1 211 ? -59.042 -8.998 65.853 1.00 87.56 211 ASP A N 1
ATOM 1755 C CA . ASP A 1 211 ? -58.522 -8.353 67.055 1.00 87.56 211 ASP A CA 1
ATOM 1756 C C . ASP A 1 211 ? -59.575 -7.427 67.674 1.00 87.56 211 ASP A C 1
ATOM 1758 O O . ASP A 1 211 ? -59.817 -7.485 68.881 1.00 87.56 211 ASP A O 1
ATOM 1762 N N . GLN A 1 212 ? -60.279 -6.639 66.853 1.00 87.00 212 GLN A N 1
ATOM 1763 C CA . GLN A 1 212 ? -61.373 -5.779 67.317 1.00 87.00 212 GLN A CA 1
ATOM 1764 C C . GLN A 1 212 ? -62.503 -6.585 67.963 1.00 87.00 212 GLN A C 1
ATOM 1766 O O . GLN A 1 212 ? -62.951 -6.251 69.060 1.00 87.00 212 GLN A O 1
ATOM 1771 N N . VAL A 1 213 ? -62.938 -7.672 67.323 1.00 85.56 213 VAL A N 1
ATOM 1772 C CA . VAL A 1 213 ? -63.983 -8.559 67.858 1.00 85.56 213 VAL A CA 1
ATOM 1773 C C . VAL A 1 213 ? -63.535 -9.220 69.163 1.00 85.56 213 VAL A C 1
ATOM 1775 O O . VAL A 1 213 ? -64.315 -9.321 70.112 1.00 85.56 213 VAL A O 1
ATOM 1778 N N . THR A 1 214 ? -62.269 -9.636 69.245 1.00 85.50 214 THR A N 1
ATOM 1779 C CA . THR A 1 214 ? -61.691 -10.232 70.457 1.00 85.50 214 THR A CA 1
ATOM 1780 C C . THR A 1 214 ? -61.662 -9.228 71.604 1.00 85.50 214 THR A C 1
ATOM 1782 O O . THR A 1 214 ? -62.052 -9.573 72.719 1.00 85.50 214 THR A O 1
ATOM 1785 N N . MET A 1 215 ? -61.258 -7.985 71.333 1.00 85.19 215 MET A N 1
ATOM 1786 C CA . MET A 1 215 ? -61.252 -6.900 72.314 1.00 85.19 215 MET A CA 1
ATOM 1787 C C . MET A 1 215 ? -62.664 -6.569 72.807 1.00 85.19 215 MET A C 1
ATOM 1789 O O . MET A 1 215 ? -62.899 -6.575 74.013 1.00 85.19 215 MET A O 1
ATOM 1793 N N . GLN A 1 216 ? -63.630 -6.389 71.900 1.00 84.56 216 GLN A N 1
ATOM 1794 C CA . GLN A 1 216 ? -65.030 -6.129 72.261 1.00 84.56 216 GLN A CA 1
ATOM 1795 C C . GLN A 1 216 ? -65.625 -7.263 73.111 1.00 84.56 216 GLN A C 1
ATOM 1797 O O . GLN A 1 216 ? -66.267 -7.019 74.132 1.00 84.56 216 GLN A O 1
ATOM 1802 N N . ALA A 1 217 ? -65.375 -8.522 72.740 1.00 84.56 217 ALA A N 1
ATOM 1803 C CA . ALA A 1 217 ? -65.830 -9.680 73.510 1.00 84.56 217 ALA A CA 1
ATOM 1804 C C . ALA A 1 217 ? -65.116 -9.819 74.869 1.00 84.56 217 ALA A C 1
ATOM 1806 O O . ALA A 1 217 ? -65.667 -10.412 75.807 1.00 84.56 217 ALA A O 1
ATOM 1807 N N . ALA A 1 218 ? -63.889 -9.307 74.986 1.00 83.62 218 ALA A N 1
ATOM 1808 C CA . ALA A 1 218 ? -63.122 -9.319 76.223 1.00 83.62 218 ALA A CA 1
ATOM 1809 C C . ALA A 1 218 ? -63.536 -8.216 77.209 1.00 83.62 218 ALA A C 1
ATOM 1811 O O . ALA A 1 218 ? -63.402 -8.405 78.416 1.00 83.62 218 ALA A O 1
ATOM 1812 N N . GLU A 1 219 ? -64.067 -7.095 76.723 1.00 80.62 219 GLU A N 1
ATOM 1813 C CA . GLU A 1 219 ? -64.572 -6.004 77.564 1.00 80.62 219 GLU A CA 1
ATOM 1814 C C . GLU A 1 219 ? -65.923 -6.321 78.222 1.00 80.62 219 GLU A C 1
ATOM 1816 O O . GLU A 1 219 ? -66.202 -5.834 79.320 1.00 80.62 219 GLU A O 1
ATOM 1821 N N . ILE A 1 220 ? -66.746 -7.159 77.584 1.00 82.88 220 ILE A N 1
ATOM 1822 C CA . ILE A 1 220 ? -68.049 -7.586 78.109 1.00 82.88 220 ILE A CA 1
ATOM 1823 C C . ILE A 1 220 ? -67.847 -8.572 79.263 1.00 82.88 220 ILE A C 1
ATOM 1825 O O . ILE A 1 220 ? -67.252 -9.631 79.095 1.00 82.88 220 ILE A O 1
ATOM 1829 N N . GLU A 1 221 ? -68.388 -8.274 80.442 1.00 69.81 221 GLU A N 1
ATOM 1830 C CA . GLU A 1 221 ? -68.186 -9.112 81.634 1.00 69.81 221 GLU A CA 1
ATOM 1831 C C . GLU A 1 221 ? -69.024 -10.404 81.591 1.00 69.81 221 GLU A C 1
ATOM 1833 O O . GLU A 1 221 ? -68.569 -11.459 82.036 1.00 69.81 221 GLU A O 1
ATOM 1838 N N . ASN A 1 222 ? -70.206 -10.361 80.967 1.00 79.81 222 ASN A N 1
ATOM 1839 C CA . ASN A 1 222 ? -71.092 -11.514 80.814 1.00 79.81 222 ASN A CA 1
ATOM 1840 C C . ASN A 1 222 ? -70.602 -12.464 79.699 1.00 79.81 222 ASN A C 1
ATOM 1842 O O . ASN A 1 222 ? -70.422 -12.060 78.548 1.00 79.81 222 ASN A O 1
ATOM 1846 N N . GLU A 1 223 ? -70.372 -13.738 80.031 1.00 74.94 223 GLU A N 1
ATOM 1847 C CA . GLU A 1 223 ? -69.888 -14.748 79.077 1.00 74.94 223 GLU A CA 1
ATOM 1848 C C . GLU A 1 223 ? -70.909 -15.043 77.970 1.00 74.94 223 GLU A C 1
ATOM 1850 O O . GLU A 1 223 ? -70.527 -15.122 76.804 1.00 74.94 223 GLU A O 1
ATOM 1855 N N . GLU A 1 224 ? -72.204 -15.119 78.288 1.00 75.62 224 GLU A N 1
ATOM 1856 C CA . GLU A 1 224 ? -73.247 -15.403 77.290 1.00 75.62 224 GLU A CA 1
ATOM 1857 C C . GLU A 1 224 ? -73.406 -14.266 76.273 1.00 75.62 224 GLU A C 1
ATOM 1859 O O . GLU A 1 224 ? -73.725 -14.490 75.106 1.00 75.62 224 GLU A O 1
ATOM 1864 N N . GLU A 1 225 ? -73.186 -13.029 76.708 1.00 76.88 225 GLU A N 1
ATOM 1865 C CA . GLU A 1 225 ? -73.311 -11.837 75.871 1.00 76.88 225 GLU A CA 1
ATOM 1866 C C . GLU A 1 225 ? -72.076 -11.633 74.989 1.00 76.88 225 GLU A C 1
ATOM 1868 O O . GLU A 1 225 ? -72.201 -11.289 73.815 1.00 76.88 225 GLU A O 1
ATOM 1873 N N . ALA A 1 226 ? -70.886 -11.961 75.488 1.00 77.31 226 ALA A N 1
ATOM 1874 C CA . ALA A 1 226 ? -69.696 -12.009 74.651 1.00 77.31 226 ALA A CA 1
ATOM 1875 C C . ALA A 1 226 ? -69.719 -13.157 73.647 1.00 77.31 226 ALA A C 1
ATOM 1877 O O . ALA A 1 226 ? -69.255 -12.987 72.522 1.00 77.31 226 ALA A O 1
ATOM 1878 N N . GLU A 1 227 ? -70.307 -14.305 73.995 1.00 75.00 227 GLU A N 1
ATOM 1879 C CA . GLU A 1 227 ? -70.568 -15.350 73.009 1.00 75.00 227 GLU A CA 1
ATOM 1880 C C . GLU A 1 227 ? -71.531 -14.870 71.915 1.00 75.00 227 GLU A C 1
ATOM 1882 O O . GLU A 1 227 ? -71.329 -15.227 70.754 1.00 75.00 227 GLU A O 1
ATOM 1887 N N . ARG A 1 228 ? -72.511 -14.007 72.230 1.00 79.25 228 ARG A N 1
ATOM 1888 C CA . ARG A 1 228 ? -73.375 -13.367 71.219 1.00 79.25 228 ARG A CA 1
ATOM 1889 C C . ARG A 1 228 ? -72.620 -12.378 70.333 1.00 79.25 228 ARG A C 1
ATOM 1891 O O . ARG A 1 228 ? -72.868 -12.386 69.133 1.00 79.25 228 ARG A O 1
ATOM 1898 N N . VAL A 1 229 ? -71.701 -11.579 70.879 1.00 79.75 229 VAL A N 1
ATOM 1899 C CA . VAL A 1 229 ? -70.851 -10.670 70.082 1.00 79.75 229 VAL A CA 1
ATOM 1900 C C . VAL A 1 229 ? -69.915 -11.456 69.165 1.00 79.75 229 VAL A C 1
ATOM 1902 O O . VAL A 1 229 ? -69.819 -11.168 67.978 1.00 79.75 229 VAL A O 1
ATOM 1905 N N . LEU A 1 230 ? -69.302 -12.534 69.651 1.00 76.94 230 LEU A N 1
ATOM 1906 C CA . LEU A 1 230 ? -68.547 -13.442 68.783 1.00 76.94 230 LEU A CA 1
ATOM 1907 C C . LEU A 1 230 ? -69.456 -14.047 67.698 1.00 76.94 230 LEU A C 1
ATOM 1909 O O . LEU A 1 230 ? -69.085 -14.117 66.527 1.00 76.94 230 LEU A O 1
ATOM 1913 N N . PHE A 1 231 ? -70.678 -14.445 68.058 1.00 77.19 231 PHE A N 1
ATOM 1914 C CA . PHE A 1 231 ? -71.645 -15.025 67.128 1.00 77.19 231 PHE A CA 1
ATOM 1915 C C . PHE A 1 231 ? -72.127 -14.033 66.055 1.00 77.19 231 PHE A C 1
ATOM 1917 O O . PHE A 1 231 ? -72.261 -14.437 64.900 1.00 77.19 231 PHE A O 1
ATOM 1924 N N . SER A 1 232 ? -72.344 -12.754 66.391 1.00 77.81 232 SER A N 1
ATOM 1925 C CA . SER A 1 232 ? -72.801 -11.722 65.445 1.00 77.81 232 SER A CA 1
ATOM 1926 C C . SER A 1 232 ? -71.779 -11.420 64.353 1.00 77.81 232 SER A C 1
ATOM 1928 O O . SER A 1 232 ? -72.164 -11.101 63.234 1.00 77.81 232 SER A O 1
ATOM 1930 N N . TYR A 1 233 ? -70.491 -11.607 64.644 1.00 74.62 233 TYR A N 1
ATOM 1931 C CA . TYR A 1 233 ? -69.409 -11.534 63.659 1.00 74.62 233 TYR A CA 1
ATOM 1932 C C . TYR A 1 233 ? -69.182 -12.860 62.901 1.00 74.62 233 TYR A C 1
ATOM 1934 O O . TYR A 1 233 ? -68.166 -13.049 62.241 1.00 74.62 233 TYR A O 1
ATOM 1942 N N . GLY A 1 234 ? -70.134 -13.801 62.965 1.00 68.00 234 GLY A N 1
ATOM 1943 C CA . GLY A 1 234 ? -70.155 -15.001 62.119 1.00 68.00 234 GLY A CA 1
ATOM 1944 C C . GLY A 1 234 ? -69.370 -16.207 62.652 1.00 68.00 234 GLY A C 1
ATOM 1945 O O . GLY A 1 234 ? -69.381 -17.268 62.021 1.00 68.00 234 GLY A O 1
ATOM 1946 N N . TYR A 1 235 ? -68.761 -16.118 63.842 1.00 68.12 235 TYR A N 1
ATOM 1947 C CA . TYR A 1 235 ? -67.981 -17.220 64.438 1.00 68.12 235 TYR A CA 1
ATOM 1948 C C . TYR A 1 235 ? -68.803 -18.446 64.853 1.00 68.12 235 TYR A C 1
ATOM 1950 O O . TYR A 1 235 ? -68.251 -19.509 65.160 1.00 68.12 235 TYR A O 1
ATOM 1958 N N . GLY A 1 236 ? -70.126 -18.315 64.889 1.00 62.56 236 GLY A N 1
ATOM 1959 C CA . GLY A 1 236 ? -71.034 -19.367 65.318 1.00 62.56 236 GLY A CA 1
ATOM 1960 C C . GLY A 1 236 ? -71.320 -20.452 64.285 1.00 62.56 236 GLY A C 1
ATOM 1961 O O . GLY A 1 236 ? -71.510 -21.602 64.681 1.00 62.56 236 GLY A O 1
ATOM 1962 N N . ALA A 1 237 ? -71.345 -20.092 62.997 1.00 62.38 237 ALA A N 1
ATOM 1963 C CA . ALA A 1 237 ? -71.931 -20.924 61.943 1.00 62.38 237 ALA A CA 1
ATOM 1964 C C . ALA A 1 237 ? -70.904 -21.553 60.981 1.00 62.38 237 ALA A C 1
ATOM 1966 O O . ALA A 1 237 ? -71.054 -22.722 60.643 1.00 62.38 237 ALA A O 1
ATOM 1967 N N . ASN A 1 238 ? -69.843 -20.831 60.587 1.00 58.56 238 ASN A N 1
ATOM 1968 C CA . ASN A 1 238 ? -68.974 -21.239 59.465 1.00 58.56 238 ASN A CA 1
ATOM 1969 C C . ASN A 1 238 ? -67.476 -21.389 59.808 1.00 58.56 238 ASN A C 1
ATOM 1971 O O . ASN A 1 238 ? -66.656 -21.581 58.911 1.00 58.56 238 ASN A O 1
ATOM 1975 N N . VAL A 1 239 ? -67.087 -21.321 61.087 1.00 66.50 239 VAL A N 1
ATOM 1976 C CA . VAL A 1 239 ? -65.674 -21.405 61.505 1.00 66.50 239 VAL A CA 1
ATOM 1977 C C . VAL A 1 239 ? -65.326 -22.825 61.981 1.00 66.50 239 VAL A C 1
ATOM 1979 O O . VAL A 1 239 ? -66.025 -23.354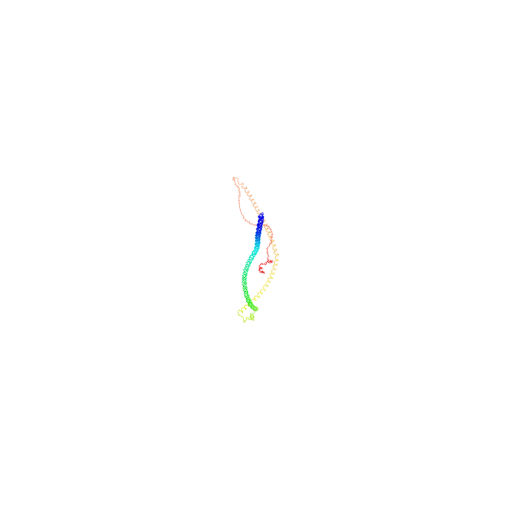 62.852 1.00 66.50 239 VAL A O 1
ATOM 1982 N N . PRO A 1 240 ? -64.237 -23.453 61.481 1.00 74.12 240 PRO A N 1
ATOM 1983 C CA . PRO A 1 240 ? -63.786 -24.765 61.943 1.00 74.12 240 PRO A CA 1
ATOM 1984 C C . PRO A 1 240 ? -63.646 -24.838 63.469 1.00 74.12 240 PRO A C 1
ATOM 1986 O O . PRO A 1 240 ? -63.177 -23.900 64.118 1.00 74.12 240 PRO A O 1
ATOM 1989 N N . THR A 1 241 ? -64.006 -25.982 64.056 1.00 69.75 241 THR A N 1
ATOM 1990 C CA . THR A 1 241 ? -64.047 -26.193 65.518 1.00 69.75 241 THR A CA 1
ATOM 1991 C C . THR A 1 241 ? -62.721 -25.879 66.221 1.00 69.75 241 THR A C 1
ATOM 1993 O O . THR A 1 241 ? -62.717 -25.409 67.359 1.00 69.75 241 THR A O 1
ATOM 1996 N N . THR A 1 242 ? -61.589 -26.069 65.541 1.00 71.25 242 THR A N 1
ATOM 1997 C CA . THR A 1 242 ? -60.245 -25.734 66.034 1.00 71.25 242 THR A CA 1
ATOM 1998 C C . THR A 1 242 ? -59.998 -24.226 66.118 1.00 71.25 242 THR A C 1
ATOM 2000 O O . THR A 1 242 ? -59.498 -23.753 67.138 1.00 71.25 242 THR A O 1
ATOM 2003 N N . ALA A 1 243 ? -60.386 -23.458 65.097 1.00 74.00 243 ALA A N 1
ATOM 2004 C CA . ALA A 1 243 ? -60.287 -21.998 65.089 1.00 74.00 243 ALA A CA 1
ATOM 2005 C C . ALA A 1 243 ? -61.259 -21.367 66.099 1.00 74.00 243 ALA A C 1
ATOM 2007 O O . ALA A 1 243 ? -60.873 -20.471 66.847 1.00 74.00 243 ALA A O 1
ATOM 2008 N N . LYS A 1 244 ? -62.472 -21.924 66.226 1.00 73.44 244 LYS A N 1
ATOM 2009 C CA . LYS A 1 244 ? -63.444 -21.542 67.263 1.00 73.44 244 LYS A CA 1
ATOM 2010 C C . LYS A 1 244 ? -62.876 -21.721 68.674 1.00 73.44 244 LYS A C 1
ATOM 2012 O O . LYS A 1 244 ? -63.007 -20.833 69.512 1.00 73.44 244 LYS A O 1
ATOM 2017 N N . ARG A 1 245 ? -62.215 -22.855 68.943 1.00 76.81 245 ARG A N 1
ATOM 2018 C CA . ARG A 1 245 ? -61.563 -23.117 70.238 1.00 76.81 245 ARG A CA 1
ATOM 2019 C C . ARG A 1 245 ? -60.421 -22.138 70.512 1.00 76.81 245 ARG A C 1
ATOM 2021 O O . ARG A 1 245 ? -60.327 -21.643 71.631 1.00 76.81 245 ARG A O 1
ATOM 2028 N N . ARG A 1 246 ? -59.577 -21.858 69.513 1.00 80.56 246 ARG A N 1
ATOM 2029 C CA . ARG A 1 246 ? -58.465 -20.902 69.645 1.00 80.56 246 ARG A CA 1
ATOM 2030 C C . ARG A 1 246 ? -58.965 -19.495 69.944 1.00 80.56 246 ARG A C 1
ATOM 2032 O O . ARG A 1 246 ? -58.466 -18.890 70.878 1.00 80.56 246 ARG A O 1
ATOM 2039 N N . LEU A 1 247 ? -59.989 -19.016 69.238 1.00 79.44 247 LEU A N 1
ATOM 2040 C CA . LEU A 1 247 ? -60.526 -17.683 69.499 1.00 79.44 247 LEU A CA 1
ATOM 2041 C C . LEU A 1 247 ? -61.140 -17.576 70.897 1.00 79.44 247 LEU A C 1
ATOM 2043 O O . LEU A 1 247 ? -60.853 -16.620 71.604 1.00 79.44 247 LEU A O 1
ATOM 2047 N N . LYS A 1 248 ? -61.922 -18.574 71.336 1.00 80.06 248 LYS A N 1
ATOM 2048 C CA . LYS A 1 248 ? -62.427 -18.603 72.719 1.00 80.06 248 LYS A CA 1
ATOM 2049 C C . LYS A 1 248 ? -61.284 -18.485 73.730 1.00 80.06 248 LYS A C 1
ATOM 2051 O O . LYS A 1 248 ? -61.372 -17.701 74.667 1.00 80.06 248 LYS A O 1
ATOM 2056 N N . GLN A 1 249 ? -60.190 -19.219 73.517 1.00 84.88 249 GLN A N 1
ATOM 2057 C CA . GLN A 1 249 ? -58.991 -19.106 74.351 1.00 84.88 249 GLN A CA 1
ATOM 2058 C C . GLN A 1 249 ? -58.370 -17.703 74.284 1.00 84.88 249 GLN A C 1
ATOM 2060 O O . GLN A 1 249 ? -58.061 -17.154 75.337 1.00 84.88 249 GLN A O 1
ATOM 2065 N N . SER A 1 250 ? -58.243 -17.103 73.097 1.00 85.06 250 SER A N 1
ATOM 2066 C CA . SER A 1 250 ? -57.757 -15.726 72.931 1.00 85.06 250 SER A CA 1
ATOM 2067 C C . SER A 1 250 ? -58.626 -14.711 73.675 1.00 85.06 250 SER A C 1
ATOM 2069 O O . SER A 1 250 ? -58.091 -13.861 74.377 1.00 85.06 250 SER A O 1
ATOM 2071 N N . VAL A 1 251 ? -59.954 -14.844 73.614 1.00 85.38 251 VAL A N 1
ATOM 2072 C CA . VAL A 1 251 ? -60.902 -13.982 74.341 1.00 85.38 251 VAL A CA 1
ATOM 2073 C C . VAL A 1 251 ? -60.754 -14.156 75.853 1.00 85.38 251 VAL A C 1
ATOM 2075 O O . VAL A 1 251 ? -60.672 -13.168 76.577 1.00 85.38 251 VAL A O 1
ATOM 2078 N N . HIS A 1 252 ? -60.665 -15.391 76.357 1.00 85.75 252 HIS A N 1
ATOM 2079 C CA . HIS A 1 252 ? -60.438 -15.632 77.788 1.00 85.75 252 HIS A CA 1
ATOM 2080 C C . HIS A 1 252 ? -59.100 -15.059 78.272 1.00 85.75 252 HIS A C 1
ATOM 2082 O O . HIS A 1 252 ? -59.028 -14.496 79.366 1.00 85.75 252 HIS A O 1
ATOM 2088 N N . LEU A 1 253 ? -58.043 -15.180 77.466 1.00 88.44 253 LEU A N 1
ATOM 2089 C CA . LEU A 1 253 ? -56.745 -14.583 77.768 1.00 88.44 253 LEU A CA 1
ATOM 2090 C C . LEU A 1 253 ? -56.832 -13.055 77.773 1.00 88.44 253 LEU A C 1
ATOM 2092 O O . LEU A 1 253 ? -56.394 -12.444 78.744 1.00 88.44 253 LEU A O 1
ATOM 2096 N N . ALA A 1 254 ? -57.458 -12.448 76.763 1.00 87.50 254 ALA A N 1
ATOM 2097 C CA . ALA A 1 254 ? -57.673 -11.004 76.692 1.00 87.50 254 ALA A CA 1
ATOM 2098 C C . ALA A 1 254 ? -58.462 -10.485 77.908 1.00 87.50 254 ALA A C 1
ATOM 2100 O O . ALA A 1 254 ? -58.042 -9.524 78.548 1.00 87.50 254 ALA A O 1
ATOM 2101 N N . ARG A 1 255 ? -59.529 -11.184 78.323 1.00 85.94 255 ARG A N 1
ATOM 2102 C CA . ARG A 1 255 ? -60.273 -10.887 79.564 1.00 85.94 255 ARG A CA 1
ATOM 2103 C C . ARG A 1 255 ? -59.380 -10.922 80.793 1.00 85.94 255 ARG A C 1
ATOM 2105 O O . ARG A 1 255 ? -59.421 -10.019 81.627 1.00 85.94 255 ARG A O 1
ATOM 2112 N N . ARG A 1 256 ? -58.581 -11.983 80.928 1.00 88.19 256 ARG A N 1
ATOM 2113 C CA . ARG A 1 256 ? -57.688 -12.155 82.074 1.00 88.19 256 ARG A CA 1
ATOM 2114 C C . ARG A 1 256 ? -56.643 -11.045 82.128 1.00 88.19 256 ARG A C 1
ATOM 2116 O O . ARG A 1 256 ? -56.374 -10.539 83.214 1.00 88.19 256 ARG A O 1
ATOM 2123 N N . VAL A 1 257 ? -56.084 -10.666 80.982 1.00 88.00 257 VAL A N 1
ATOM 2124 C CA . VAL A 1 257 ? -55.129 -9.559 80.865 1.00 88.00 257 VAL A CA 1
ATOM 2125 C C . VAL A 1 257 ? -55.797 -8.239 81.243 1.00 88.00 257 VAL A C 1
ATOM 2127 O O . VAL A 1 257 ? -55.304 -7.585 82.155 1.00 88.00 257 VAL A O 1
ATOM 2130 N N . LEU A 1 258 ? -56.965 -7.909 80.682 1.00 87.44 258 LEU A N 1
ATOM 2131 C CA . LEU A 1 258 ? -57.717 -6.699 81.044 1.00 87.44 258 LEU A CA 1
ATOM 2132 C C . LEU A 1 258 ? -58.040 -6.638 82.544 1.00 87.44 258 LEU A C 1
ATOM 2134 O O . LEU A 1 258 ? -57.913 -5.590 83.177 1.00 87.44 258 LEU A O 1
ATOM 2138 N N . GLN A 1 259 ? -58.427 -7.761 83.153 1.00 86.88 259 GLN A N 1
ATOM 2139 C CA . GLN A 1 259 ? -58.677 -7.831 84.592 1.00 86.88 259 GLN A CA 1
ATOM 2140 C C . GLN A 1 259 ? -57.399 -7.576 85.405 1.00 86.88 259 GLN A C 1
ATOM 2142 O O . GLN A 1 259 ? -57.429 -6.809 86.369 1.00 86.88 259 GLN A O 1
ATOM 2147 N N . LEU A 1 260 ? -56.281 -8.200 85.023 1.00 89.19 260 LEU A N 1
ATOM 2148 C CA . LEU A 1 260 ? -54.985 -7.997 85.672 1.00 89.19 260 LEU A CA 1
ATOM 2149 C C . LEU A 1 260 ? -54.473 -6.565 85.486 1.00 89.19 260 LEU A C 1
ATOM 2151 O O . LEU A 1 260 ? -53.884 -6.012 86.408 1.00 89.19 260 LEU A O 1
ATOM 2155 N N . GLU A 1 261 ? -54.727 -5.933 84.344 1.00 88.06 261 GLU A N 1
ATOM 2156 C CA . GLU A 1 261 ? -54.414 -4.524 84.097 1.00 88.06 261 GLU A CA 1
ATOM 2157 C C . GLU A 1 261 ? -55.265 -3.594 84.967 1.00 88.06 261 GLU A C 1
ATOM 2159 O O . GLU A 1 261 ? -54.731 -2.681 85.603 1.00 88.06 261 GLU A O 1
ATOM 2164 N N . ARG A 1 262 ? -56.575 -3.850 85.094 1.00 89.31 262 ARG A N 1
ATOM 2165 C CA . ARG A 1 262 ? -57.450 -3.121 86.032 1.00 89.31 262 ARG A CA 1
ATOM 2166 C C . ARG A 1 262 ? -56.959 -3.257 87.481 1.00 89.31 262 ARG A C 1
ATOM 2168 O O . ARG A 1 262 ? -56.906 -2.265 88.201 1.00 89.31 262 ARG A O 1
ATOM 2175 N N . GLN A 1 263 ? -56.544 -4.454 87.896 1.00 89.69 263 GLN A N 1
ATOM 2176 C CA . GLN A 1 263 ? -55.984 -4.698 89.232 1.00 89.69 263 GLN A CA 1
ATOM 2177 C C . GLN A 1 263 ? -54.612 -4.038 89.427 1.00 89.69 263 GLN A C 1
ATOM 2179 O O . GLN A 1 263 ? -54.356 -3.430 90.462 1.00 89.69 263 GLN A O 1
ATOM 2184 N N . ASN A 1 264 ? -53.723 -4.103 88.436 1.00 89.75 264 ASN A N 1
ATOM 2185 C CA . ASN A 1 264 ? -52.428 -3.428 88.502 1.00 89.75 264 ASN A CA 1
ATOM 2186 C C . ASN A 1 264 ? -52.599 -1.914 88.583 1.00 89.75 264 ASN A C 1
ATOM 2188 O O . ASN A 1 264 ? -51.932 -1.277 89.389 1.00 89.75 264 ASN A O 1
ATOM 2192 N N . THR A 1 265 ? -53.511 -1.336 87.797 1.00 90.88 265 THR A N 1
ATOM 2193 C CA . THR A 1 265 ? -53.798 0.105 87.846 1.00 90.88 265 THR A CA 1
ATOM 2194 C C . THR A 1 265 ? -54.446 0.538 89.162 1.00 90.88 265 THR A C 1
ATOM 2196 O O . THR A 1 265 ? -54.208 1.660 89.608 1.00 90.88 265 THR A O 1
ATOM 2199 N N . SER A 1 266 ? -55.239 -0.310 89.828 1.00 92.31 266 SER A N 1
ATOM 2200 C CA . SER A 1 266 ? -55.732 -0.008 91.178 1.00 92.31 266 SER A CA 1
ATOM 2201 C C . SER A 1 266 ? -54.619 -0.102 92.224 1.00 92.31 266 SER A C 1
ATOM 2203 O O . SER A 1 266 ? -54.464 0.820 93.023 1.00 92.31 266 SER A O 1
ATOM 2205 N N . LEU A 1 267 ? -53.797 -1.154 92.172 1.00 91.62 267 LEU A N 1
ATOM 2206 C CA . LEU A 1 267 ? -52.682 -1.365 93.099 1.00 91.62 267 LEU A CA 1
ATOM 2207 C C . LEU A 1 267 ? -51.597 -0.292 92.966 1.00 91.62 267 LEU A C 1
ATOM 2209 O O . LEU A 1 267 ? -51.068 0.165 93.975 1.00 91.62 267 LEU A O 1
ATOM 2213 N N . THR A 1 268 ? -51.272 0.163 91.752 1.00 90.94 268 THR A N 1
ATOM 2214 C CA . THR A 1 268 ? -50.317 1.267 91.560 1.00 90.94 268 THR A CA 1
ATOM 2215 C C . THR A 1 268 ? -50.842 2.569 92.149 1.00 90.94 268 THR A C 1
ATOM 2217 O O . THR A 1 268 ? -50.095 3.250 92.850 1.00 90.94 268 THR A O 1
ATOM 2220 N N . ARG A 1 269 ? -52.133 2.881 91.965 1.00 92.00 269 ARG A N 1
ATOM 2221 C CA . ARG A 1 269 ? -52.771 4.043 92.608 1.00 92.00 269 ARG A CA 1
ATOM 2222 C C . ARG A 1 269 ? -52.750 3.940 94.135 1.00 92.00 269 ARG A C 1
ATOM 2224 O O . ARG A 1 269 ? -52.506 4.936 94.811 1.00 92.00 269 ARG A O 1
ATOM 2231 N N . GLU A 1 270 ? -53.007 2.764 94.703 1.00 91.88 270 GLU A N 1
ATOM 2232 C CA . GLU A 1 270 ? -52.923 2.534 96.155 1.00 91.88 270 GLU A CA 1
ATOM 2233 C C . GLU A 1 270 ? -51.491 2.670 96.679 1.00 91.88 270 GLU A C 1
ATOM 2235 O O . GLU A 1 270 ? -51.256 3.315 97.702 1.00 91.88 270 GLU A O 1
ATOM 2240 N N . LEU A 1 271 ? -50.517 2.140 95.945 1.00 91.62 271 LEU A N 1
ATOM 2241 C CA . LEU A 1 271 ? -49.101 2.229 96.277 1.00 91.62 271 LEU A CA 1
ATOM 2242 C C . LEU A 1 271 ? -48.586 3.675 96.224 1.00 91.62 271 LEU A C 1
ATOM 2244 O O . LEU A 1 271 ? -47.827 4.083 97.102 1.00 91.62 271 LEU A O 1
ATOM 2248 N N . GLU A 1 272 ? -49.020 4.476 95.249 1.00 91.00 272 GLU A N 1
ATOM 2249 C CA . GLU A 1 272 ? -48.742 5.918 95.203 1.00 91.00 272 GLU A CA 1
ATOM 2250 C C . GLU A 1 272 ? -49.357 6.661 96.395 1.00 91.00 272 GLU A C 1
ATOM 2252 O O . GLU A 1 272 ? -48.675 7.467 97.036 1.00 91.00 272 GLU A O 1
ATOM 2257 N N . ARG A 1 273 ? -50.608 6.344 96.759 1.00 92.75 273 ARG A N 1
ATOM 2258 C CA . ARG A 1 273 ? -51.252 6.909 97.957 1.00 92.75 273 ARG A CA 1
ATOM 2259 C C . ARG A 1 273 ? -50.460 6.579 99.221 1.00 92.75 273 ARG A C 1
ATOM 2261 O O . ARG A 1 273 ? -50.134 7.498 99.971 1.00 92.75 273 ARG A O 1
ATOM 2268 N N . HIS A 1 274 ? -50.084 5.320 99.435 1.00 90.31 274 HIS A N 1
ATOM 2269 C CA . HIS A 1 274 ? -49.285 4.925 100.598 1.00 90.31 274 HIS A CA 1
ATOM 2270 C C . HIS A 1 274 ? -47.902 5.577 100.612 1.00 90.31 274 HIS A C 1
ATOM 2272 O O . HIS A 1 274 ? -47.488 6.086 101.648 1.00 90.31 274 HIS A O 1
ATOM 2278 N N . LYS A 1 275 ? -47.208 5.655 99.469 1.00 91.88 275 LYS A N 1
ATOM 2279 C CA . LYS A 1 275 ? -45.929 6.379 99.373 1.00 91.88 275 LYS A CA 1
ATOM 2280 C C . LYS A 1 275 ? -46.068 7.843 99.784 1.00 91.88 275 LYS A C 1
ATOM 2282 O O . LYS A 1 275 ? -45.225 8.339 100.526 1.00 91.88 275 LYS A O 1
ATOM 2287 N N . SER A 1 276 ? -47.133 8.517 99.347 1.00 90.06 276 SER A N 1
ATOM 2288 C CA . SER A 1 276 ? -47.387 9.912 99.728 1.00 90.06 276 SER A CA 1
ATOM 2289 C C . SER A 1 276 ? -47.656 10.076 101.231 1.00 90.06 276 SER A C 1
ATOM 2291 O O . SER A 1 276 ? -47.169 11.025 101.840 1.00 90.06 276 SER A O 1
ATOM 2293 N N . GLN A 1 277 ? -48.369 9.130 101.851 1.00 91.25 277 GLN A N 1
ATOM 2294 C CA . GLN A 1 277 ? -48.622 9.117 103.296 1.00 91.25 277 GLN A CA 1
ATOM 2295 C C . GLN A 1 277 ? -47.338 8.864 104.092 1.00 91.25 277 GLN A C 1
ATOM 2297 O O . GLN A 1 277 ? -47.049 9.604 105.028 1.00 91.25 277 GLN A O 1
ATOM 2302 N N . THR A 1 278 ? -46.537 7.872 103.694 1.00 90.38 278 THR A N 1
ATOM 2303 C CA . THR A 1 278 ? -45.235 7.590 104.313 1.00 90.38 278 THR A CA 1
ATOM 2304 C C . THR A 1 278 ? -44.293 8.786 104.196 1.00 90.38 278 THR A C 1
ATOM 2306 O O . THR A 1 278 ? -43.611 9.107 105.164 1.00 90.38 278 THR A O 1
ATOM 2309 N N . GLY A 1 279 ? -44.293 9.479 103.049 1.00 89.19 279 GLY A N 1
ATOM 2310 C CA . GLY A 1 279 ? -43.552 10.728 102.861 1.00 89.19 279 GLY A CA 1
ATOM 2311 C C . GLY A 1 279 ? -43.916 11.777 103.914 1.00 89.19 279 GLY A C 1
ATOM 2312 O O . GLY A 1 279 ? -43.036 12.236 104.638 1.00 89.19 279 GLY A O 1
ATOM 2313 N N . ARG A 1 280 ? -45.213 12.060 104.094 1.00 90.81 280 ARG A N 1
ATOM 2314 C CA . ARG A 1 280 ? -45.700 13.011 105.114 1.00 90.81 280 ARG A CA 1
ATOM 2315 C C . ARG A 1 280 ? -45.286 12.623 106.536 1.00 90.81 280 ARG A C 1
ATOM 2317 O O . ARG A 1 280 ? -44.727 13.445 107.250 1.00 90.81 280 ARG A O 1
ATOM 2324 N N . ILE A 1 281 ? -45.484 11.362 106.925 1.00 90.94 281 ILE A N 1
ATOM 2325 C CA . ILE A 1 281 ? -45.108 10.874 108.266 1.00 90.94 281 ILE A CA 1
ATOM 2326 C C . ILE A 1 281 ? -43.590 10.973 108.482 1.00 90.94 281 ILE A C 1
ATOM 2328 O O . ILE A 1 281 ? -43.130 11.302 109.574 1.00 90.94 281 ILE A O 1
ATOM 2332 N N . SER A 1 282 ? -42.788 10.701 107.448 1.00 90.12 282 SER A N 1
ATOM 2333 C CA . SER A 1 282 ? -41.330 10.810 107.547 1.00 90.12 282 SER A CA 1
ATOM 2334 C C . SER A 1 282 ? -40.859 12.256 107.735 1.00 90.12 282 SER A C 1
ATOM 2336 O O . SER A 1 282 ? -39.948 12.496 108.526 1.00 90.12 282 SER A O 1
A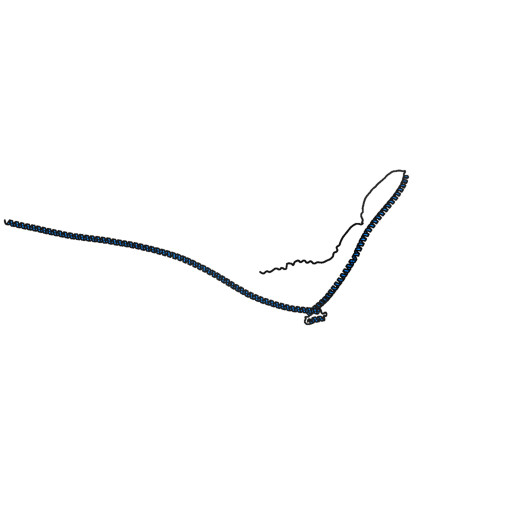TOM 2338 N N . GLU A 1 283 ? -41.506 13.222 107.077 1.00 90.62 283 GLU A N 1
ATOM 2339 C CA . GLU A 1 283 ? -41.241 14.653 107.262 1.00 90.62 283 GLU A CA 1
ATOM 2340 C C . GLU A 1 283 ? -41.612 15.106 108.682 1.00 90.62 283 GLU A C 1
ATOM 2342 O O . GLU A 1 283 ? -40.815 15.776 109.343 1.00 90.62 283 GLU A O 1
ATOM 2347 N N . GLU A 1 284 ? -42.770 14.675 109.191 1.00 90.62 284 GLU A N 1
ATOM 2348 C CA . GLU A 1 284 ? -43.204 14.933 110.571 1.00 90.62 284 GLU A CA 1
ATOM 2349 C C . GLU A 1 284 ? -42.214 14.360 111.600 1.00 90.62 284 GLU A C 1
ATOM 2351 O O . GLU A 1 284 ? -41.841 15.036 112.563 1.00 90.62 284 GLU A O 1
ATOM 2356 N N . LEU A 1 285 ? -41.723 13.137 111.377 1.00 89.50 285 LEU A N 1
ATOM 2357 C CA . LEU A 1 285 ? -40.736 12.490 112.242 1.00 89.50 285 LEU A CA 1
ATOM 2358 C C . LEU A 1 285 ? -39.380 13.211 112.222 1.00 89.50 285 LEU A C 1
ATOM 2360 O O . LEU A 1 285 ? -38.744 13.362 113.267 1.00 89.50 285 LEU A O 1
ATOM 2364 N N . LEU A 1 286 ? -38.929 13.681 111.055 1.00 90.25 286 LEU A N 1
ATOM 2365 C CA . LEU A 1 286 ? -37.710 14.485 110.948 1.00 90.25 286 LEU A CA 1
ATOM 2366 C C . LEU A 1 286 ? -37.842 15.806 111.713 1.00 90.25 286 LEU A C 1
ATOM 2368 O O . LEU A 1 286 ? -36.922 16.167 112.449 1.00 90.25 286 LEU A O 1
ATOM 2372 N N . ALA A 1 287 ? -38.982 16.490 111.603 1.00 89.25 287 ALA A N 1
ATOM 2373 C CA . ALA A 1 287 ? -39.243 17.724 112.341 1.00 89.25 287 ALA A CA 1
ATOM 2374 C C . ALA A 1 287 ? -39.244 17.498 113.865 1.00 89.25 287 ALA A C 1
ATOM 2376 O O . ALA A 1 287 ? -38.615 18.254 114.609 1.00 89.25 287 ALA A O 1
ATOM 2377 N N . ALA A 1 288 ? -39.881 16.420 114.338 1.00 87.75 288 ALA A N 1
ATOM 2378 C CA . ALA A 1 288 ? -39.891 16.057 115.755 1.00 87.75 288 ALA A CA 1
ATOM 2379 C C . ALA A 1 288 ? -38.484 15.720 116.287 1.00 87.75 288 ALA A C 1
ATOM 2381 O O . ALA A 1 288 ? -38.100 16.175 117.366 1.00 87.75 288 ALA A O 1
ATOM 2382 N N . ASN A 1 289 ? -37.686 14.971 115.518 1.00 86.38 289 ASN A N 1
ATOM 2383 C CA . ASN A 1 289 ? -36.307 14.642 115.890 1.00 86.38 289 ASN A CA 1
ATOM 2384 C C . ASN A 1 289 ? -35.395 15.878 115.934 1.00 86.38 289 ASN A C 1
ATOM 2386 O O . ASN A 1 289 ? -34.569 15.991 116.840 1.00 86.38 289 ASN A O 1
ATOM 2390 N N . GLN A 1 290 ? -35.550 16.824 115.003 1.00 87.94 290 GLN A N 1
ATOM 2391 C CA . GLN A 1 290 ? -34.805 18.088 115.033 1.00 87.94 290 GLN A CA 1
ATOM 2392 C C . GLN A 1 290 ? -35.127 18.905 116.290 1.00 87.94 290 GLN A C 1
ATOM 2394 O O . GLN A 1 290 ? -34.217 19.418 116.944 1.00 87.94 290 GLN A O 1
ATOM 2399 N N . LEU A 1 291 ? -36.405 18.976 116.675 1.00 87.81 291 LEU A N 1
ATOM 2400 C CA . LEU A 1 291 ? -36.827 19.656 117.899 1.00 87.81 291 LEU A CA 1
ATOM 2401 C C . LEU A 1 291 ? -36.234 18.993 119.154 1.00 87.81 291 LEU A C 1
ATOM 2403 O O . LEU A 1 291 ? -35.778 19.676 120.071 1.00 87.81 291 LEU A O 1
ATOM 2407 N N . LEU A 1 292 ? -36.185 17.659 119.185 1.00 84.06 292 LEU A N 1
ATOM 2408 C CA . LEU A 1 292 ? -35.565 16.912 120.278 1.00 84.06 292 LEU A CA 1
ATOM 2409 C C . LEU A 1 292 ? -34.056 17.188 120.387 1.00 84.06 292 LEU A C 1
ATOM 2411 O O . LEU A 1 292 ? -33.547 17.387 121.488 1.00 84.06 292 LEU A O 1
ATOM 2415 N N . GLN A 1 293 ? -33.334 17.249 119.267 1.00 82.12 293 GLN A N 1
ATOM 2416 C CA . GLN A 1 293 ? -31.907 17.588 119.288 1.00 82.12 293 GLN A CA 1
ATOM 2417 C C . GLN A 1 293 ? -31.659 18.997 119.837 1.00 82.12 293 GLN A C 1
ATOM 2419 O O . GLN A 1 293 ? -30.740 19.188 120.633 1.00 82.12 293 GLN A O 1
ATOM 2424 N N . GLN A 1 294 ? -32.495 19.974 119.472 1.00 80.62 294 GLN A N 1
ATOM 2425 C CA . GLN A 1 294 ? -32.381 21.341 119.989 1.00 80.62 294 GLN A CA 1
ATOM 2426 C C . GLN A 1 294 ? -32.572 21.408 121.508 1.00 80.62 294 GLN A C 1
ATOM 2428 O O . GLN A 1 294 ? -31.869 22.162 122.181 1.00 80.62 294 GLN A O 1
ATOM 2433 N N . THR A 1 295 ? -33.481 20.607 122.073 1.00 77.81 295 THR A N 1
ATOM 2434 C CA . THR A 1 295 ? -33.707 20.608 123.525 1.00 77.81 295 THR A CA 1
ATOM 2435 C C . THR A 1 295 ? -32.614 19.889 124.308 1.00 77.81 295 THR A C 1
ATOM 2437 O O . THR A 1 295 ? -32.358 20.277 125.441 1.00 77.81 295 THR A O 1
ATOM 2440 N N . GLN A 1 296 ? -31.928 18.894 123.739 1.00 77.25 296 GLN A N 1
ATOM 2441 C CA . GLN A 1 296 ? -30.889 18.132 124.448 1.00 77.25 296 GLN A CA 1
ATOM 2442 C C . GLN A 1 296 ? -29.535 18.860 124.576 1.00 77.25 296 GLN A C 1
ATOM 2444 O O . GLN A 1 296 ? -28.785 18.560 125.506 1.00 77.25 296 GLN A O 1
ATOM 2449 N N . GLN A 1 297 ? -29.220 19.836 123.713 1.00 75.44 297 GLN A N 1
ATOM 2450 C CA . GLN A 1 297 ? -27.913 20.523 123.723 1.00 75.44 297 GLN A CA 1
ATOM 2451 C C . GLN A 1 297 ? -27.589 21.296 125.024 1.00 75.44 297 GLN A C 1
ATOM 2453 O O . GLN A 1 297 ? -26.468 21.170 125.524 1.00 75.44 297 GLN A O 1
ATOM 2458 N N . PRO A 1 298 ? -28.516 22.058 125.641 1.00 78.06 298 PRO A N 1
ATOM 2459 C CA . PRO A 1 298 ? -28.247 22.720 126.921 1.00 78.06 298 PRO A CA 1
ATOM 2460 C C . PRO A 1 298 ? -28.050 21.729 128.077 1.00 78.06 298 PRO A C 1
ATOM 2462 O O . PRO A 1 298 ? -27.217 21.960 128.955 1.00 78.06 298 PRO A O 1
ATOM 2465 N N . TYR A 1 299 ? -28.783 20.608 128.068 1.00 77.25 299 TYR A N 1
ATOM 2466 C CA . TYR A 1 299 ? -28.642 19.563 129.083 1.00 77.25 299 TYR A CA 1
ATOM 2467 C C . TYR A 1 299 ? -27.304 18.827 128.963 1.00 77.25 299 TYR A C 1
ATOM 2469 O O . TYR A 1 299 ? -26.666 18.587 129.987 1.00 77.25 299 TYR A O 1
ATOM 2477 N N . SER A 1 300 ? -26.843 18.508 127.746 1.00 80.19 300 SER A N 1
ATOM 2478 C CA . SER A 1 300 ? -25.545 17.843 127.558 1.00 80.19 300 SER A CA 1
ATOM 2479 C C . SER A 1 300 ? -24.390 18.734 128.022 1.00 80.19 300 SER A C 1
ATOM 2481 O O . SER A 1 300 ? -23.529 18.277 128.772 1.00 80.19 300 SER A O 1
ATOM 2483 N N . TYR A 1 301 ? -24.423 20.027 127.679 1.00 80.94 301 TYR A N 1
ATOM 2484 C CA . TYR A 1 301 ? -23.403 20.983 128.110 1.00 80.94 301 TYR A CA 1
ATOM 2485 C C . TYR A 1 301 ? -23.360 21.130 129.640 1.00 80.94 301 TYR A C 1
ATOM 2487 O O . TYR A 1 301 ? -22.285 21.142 130.243 1.00 80.94 301 TYR A O 1
ATOM 2495 N N . LEU A 1 302 ? -24.523 21.178 130.300 1.00 82.38 302 LEU A N 1
ATOM 2496 C CA . LEU A 1 302 ? -24.597 21.250 131.759 1.00 82.38 302 LEU A CA 1
ATOM 2497 C C . LEU A 1 302 ? -24.020 19.988 132.423 1.00 82.38 302 LEU A C 1
ATOM 2499 O O . LEU A 1 302 ? -23.221 20.102 133.353 1.00 82.38 302 LEU A O 1
ATOM 2503 N N . ILE A 1 303 ? -24.356 18.796 131.922 1.00 83.50 303 ILE A N 1
ATOM 2504 C CA . ILE A 1 303 ? -23.815 17.523 132.428 1.00 83.50 303 ILE A CA 1
ATOM 2505 C C . ILE A 1 303 ? -22.283 17.494 132.325 1.00 83.50 303 ILE A C 1
ATOM 2507 O O . ILE A 1 303 ? -21.612 17.102 133.284 1.00 83.50 303 ILE A O 1
ATOM 2511 N N . ASP A 1 304 ? -21.717 17.956 131.210 1.00 81.62 304 ASP A N 1
ATOM 2512 C CA . ASP A 1 304 ? -20.264 17.981 131.019 1.00 81.62 304 ASP A CA 1
ATOM 2513 C C . ASP A 1 304 ? -19.568 18.976 131.959 1.00 81.62 304 ASP A C 1
ATOM 2515 O O . ASP A 1 304 ? -18.515 18.665 132.528 1.00 81.62 304 ASP A O 1
ATOM 2519 N N . THR A 1 305 ? -20.177 20.140 132.215 1.00 83.56 305 THR A N 1
ATOM 2520 C CA . THR A 1 305 ? -19.643 21.094 133.205 1.00 83.56 305 THR A CA 1
ATOM 2521 C C . THR A 1 305 ? -19.676 20.548 134.634 1.00 83.56 305 THR A C 1
ATOM 2523 O O . THR A 1 305 ? -18.714 20.742 135.381 1.00 83.56 305 THR A O 1
ATOM 2526 N N . VAL A 1 306 ? -20.728 19.814 135.011 1.00 81.75 306 VAL A N 1
ATOM 2527 C CA . VAL A 1 306 ? -20.821 19.156 136.324 1.00 81.75 306 VAL A CA 1
ATOM 2528 C C . VAL A 1 306 ? -19.737 18.085 136.463 1.00 81.75 306 VAL A C 1
ATOM 2530 O O . VAL A 1 306 ? -18.988 18.100 137.439 1.00 81.75 306 VAL A O 1
ATOM 2533 N N . ARG A 1 307 ? -19.541 17.238 135.443 1.00 83.75 307 ARG A N 1
ATOM 2534 C CA . ARG A 1 307 ? -18.476 16.217 135.442 1.00 83.75 307 ARG A CA 1
ATOM 2535 C C . ARG A 1 307 ? -17.073 16.819 135.586 1.00 83.75 307 ARG A C 1
ATOM 2537 O O . ARG A 1 307 ? -16.233 16.282 136.313 1.00 83.75 307 ARG A O 1
ATOM 2544 N N . GLN A 1 308 ? -16.798 17.954 134.940 1.00 84.88 308 GLN A N 1
ATOM 2545 C CA . GLN A 1 308 ? -15.525 18.667 135.119 1.00 84.88 308 GLN A CA 1
ATOM 2546 C C . GLN A 1 308 ? -15.334 19.192 136.549 1.00 84.88 308 GLN A C 1
ATOM 2548 O O . GLN A 1 308 ? -14.214 19.183 137.060 1.00 84.88 308 GLN A O 1
ATOM 2553 N N . LYS A 1 309 ? -16.401 19.634 137.221 1.00 83.62 309 LYS A N 1
ATOM 2554 C CA . LYS A 1 309 ? -16.324 20.070 138.623 1.00 83.62 309 LYS A CA 1
ATOM 2555 C C . LYS A 1 309 ? -16.104 18.893 139.572 1.00 83.62 309 LYS A C 1
ATOM 2557 O O . LYS A 1 309 ? -15.250 18.993 140.452 1.00 83.62 309 LYS A O 1
ATOM 2562 N N . ASP A 1 310 ? -16.770 17.766 139.346 1.00 86.69 310 ASP A N 1
ATOM 2563 C CA . ASP A 1 310 ? -16.607 16.562 140.170 1.00 86.69 310 ASP A CA 1
ATOM 2564 C C . ASP A 1 310 ? -15.181 15.997 140.107 1.00 86.69 310 ASP A C 1
ATOM 2566 O O . ASP A 1 310 ? -14.599 15.641 141.134 1.00 86.69 310 ASP A O 1
ATOM 2570 N N . THR A 1 311 ? -14.563 15.985 138.921 1.00 84.56 311 THR A N 1
ATOM 2571 C CA . THR A 1 311 ? -13.158 15.558 138.768 1.00 84.56 311 THR A CA 1
ATOM 2572 C C . THR A 1 311 ? -12.174 16.479 139.499 1.00 84.56 311 THR A C 1
ATOM 2574 O O . THR A 1 311 ? -11.212 15.994 140.098 1.00 84.56 311 THR A O 1
ATOM 2577 N N . GLN A 1 312 ? -12.424 17.794 139.524 1.00 84.88 312 GLN A N 1
ATOM 2578 C CA . GLN A 1 312 ? -11.618 18.743 140.305 1.00 84.88 312 GLN A CA 1
ATOM 2579 C C . GLN A 1 312 ? -11.750 18.500 141.814 1.00 84.88 312 GLN A C 1
ATOM 2581 O O . GLN A 1 312 ? -10.751 18.541 142.532 1.00 84.88 312 GLN A O 1
ATOM 2586 N N . ILE A 1 313 ? -12.962 18.207 142.293 1.00 85.62 313 ILE A N 1
ATOM 2587 C CA . ILE A 1 313 ? -13.218 17.895 143.706 1.00 85.62 313 ILE A CA 1
ATOM 2588 C C . ILE A 1 313 ? -12.506 16.600 144.112 1.00 85.62 313 ILE A C 1
ATOM 2590 O O . ILE A 1 313 ? -11.870 16.562 145.166 1.00 85.62 313 ILE A O 1
ATOM 2594 N N . ALA A 1 314 ? -12.567 15.556 143.282 1.00 85.19 314 ALA A N 1
ATOM 2595 C CA . ALA A 1 314 ? -11.899 14.285 143.557 1.00 85.19 314 ALA A CA 1
ATOM 2596 C C . ALA A 1 314 ? -10.373 14.448 143.702 1.00 85.19 314 ALA A C 1
ATOM 2598 O O . ALA A 1 314 ? -9.788 13.932 144.652 1.00 85.19 314 ALA A O 1
ATOM 2599 N N . ALA A 1 315 ? -9.741 15.233 142.822 1.00 84.44 315 ALA A N 1
ATOM 2600 C CA . ALA A 1 315 ? -8.303 15.499 142.883 1.00 84.44 315 ALA A CA 1
ATOM 2601 C C . ALA A 1 315 ? -7.884 16.283 144.142 1.00 84.44 315 ALA A C 1
ATOM 2603 O O . ALA A 1 315 ? -6.801 16.064 144.685 1.00 84.44 315 ALA A O 1
ATOM 2604 N N . LEU A 1 316 ? -8.732 17.202 144.620 1.00 82.31 316 LEU A N 1
ATOM 2605 C CA . LEU A 1 316 ? -8.483 17.937 145.864 1.00 82.31 316 LEU A CA 1
ATOM 2606 C C . LEU A 1 316 ? -8.633 17.043 147.102 1.00 82.31 316 LEU A C 1
ATOM 2608 O O . LEU A 1 316 ? -7.844 17.184 148.035 1.00 82.31 316 LEU A O 1
ATOM 2612 N N . LYS A 1 317 ? -9.594 16.110 147.096 1.00 84.38 317 LYS A N 1
ATOM 2613 C CA . LYS A 1 317 ? -9.786 15.136 148.183 1.00 84.38 317 LYS A CA 1
ATOM 2614 C C . LYS A 1 317 ? -8.599 14.183 148.328 1.00 84.38 317 LYS A C 1
ATOM 2616 O O . LYS A 1 317 ? -8.067 14.084 149.423 1.00 84.38 317 LYS A O 1
ATOM 2621 N N . GLU A 1 318 ? -8.101 13.592 147.235 1.00 85.00 318 GLU A N 1
ATOM 2622 C CA . GLU A 1 318 ? -6.911 12.716 147.298 1.00 85.00 318 GLU A CA 1
ATOM 2623 C C . GLU A 1 318 ? -5.687 13.432 147.897 1.00 85.00 318 GLU A C 1
ATOM 2625 O O . GLU A 1 318 ? -4.865 12.822 148.579 1.00 85.00 318 GLU A O 1
ATOM 2630 N N . ARG A 1 319 ? -5.564 14.742 147.657 1.00 84.12 319 ARG A N 1
ATOM 2631 C CA . ARG A 1 319 ? -4.462 15.547 148.186 1.00 84.12 319 ARG A CA 1
ATOM 2632 C C . ARG A 1 319 ? -4.600 15.818 149.685 1.00 84.12 319 ARG A C 1
ATOM 2634 O O . ARG A 1 319 ? -3.587 15.839 150.380 1.00 84.12 319 ARG A O 1
ATOM 2641 N N . LEU A 1 320 ? -5.826 16.004 150.176 1.00 82.31 320 LEU A N 1
ATOM 2642 C CA . LEU A 1 320 ? -6.104 16.093 151.612 1.00 82.31 320 LEU A CA 1
ATOM 2643 C C . LEU A 1 320 ? -5.798 14.768 152.311 1.00 82.31 320 LEU A C 1
ATOM 2645 O O . LEU A 1 320 ? -5.047 14.781 153.280 1.00 82.31 320 LEU A O 1
ATOM 2649 N N . ASP A 1 321 ? -6.269 13.645 151.761 1.00 83.50 321 ASP A N 1
ATOM 2650 C CA . ASP A 1 321 ? -6.026 12.313 152.330 1.00 83.50 321 ASP A CA 1
ATOM 2651 C C . ASP A 1 321 ? -4.517 12.022 152.450 1.00 83.50 321 ASP A C 1
ATOM 2653 O O . ASP A 1 321 ? -4.047 11.565 153.489 1.00 83.50 321 ASP A O 1
ATOM 2657 N N . SER A 1 322 ? -3.722 12.369 151.426 1.00 82.75 322 SER A N 1
ATOM 2658 C CA . SER A 1 322 ? -2.260 12.190 151.478 1.00 82.75 322 SER A CA 1
ATOM 2659 C C . SER A 1 322 ? -1.578 13.011 152.580 1.00 82.75 322 SER A C 1
ATOM 2661 O O . SER A 1 322 ? -0.656 12.527 153.230 1.00 82.75 322 SER A O 1
ATOM 2663 N N . LEU A 1 323 ? -2.053 14.237 152.827 1.00 79.62 323 LEU A N 1
ATOM 2664 C CA . LEU A 1 323 ? -1.519 15.095 153.886 1.00 79.62 323 LEU A CA 1
ATOM 2665 C C . LEU A 1 323 ? -1.943 14.606 155.277 1.00 79.62 323 LEU A C 1
ATOM 2667 O O . LEU A 1 323 ? -1.176 14.735 156.231 1.00 79.62 323 LEU A O 1
ATOM 2671 N N . GLU A 1 324 ? -3.145 14.044 155.412 1.00 82.81 324 GLU A N 1
ATOM 2672 C CA . GLU A 1 324 ? -3.600 13.428 156.661 1.00 82.81 324 GLU A CA 1
ATOM 2673 C C . GLU A 1 324 ? -2.786 12.173 157.010 1.00 82.81 324 GLU A C 1
ATOM 2675 O O . GLU A 1 324 ? -2.372 12.018 158.166 1.00 82.81 324 GLU A O 1
ATOM 2680 N N . ASP A 1 325 ? -2.488 11.325 156.021 1.00 83.69 325 ASP A N 1
ATOM 2681 C CA . ASP A 1 325 ? -1.635 10.143 156.187 1.00 83.69 325 ASP A CA 1
ATOM 2682 C C . ASP A 1 325 ? -0.231 10.529 156.686 1.00 83.69 325 ASP A C 1
ATOM 2684 O O . ASP A 1 325 ? 0.257 9.936 157.658 1.00 83.69 325 ASP A O 1
ATOM 2688 N N . ASP A 1 326 ? 0.375 11.572 156.111 1.00 82.44 326 ASP A N 1
ATOM 2689 C CA . ASP A 1 326 ? 1.685 12.100 156.521 1.00 82.44 326 ASP A CA 1
ATOM 2690 C C . ASP A 1 326 ? 1.671 12.664 157.954 1.00 82.44 326 ASP A C 1
ATOM 2692 O O . ASP A 1 326 ? 2.595 12.452 158.743 1.00 82.44 326 ASP A O 1
ATOM 2696 N N . VAL A 1 327 ? 0.594 13.347 158.356 1.00 79.12 327 VAL A N 1
ATOM 2697 C CA . VAL A 1 327 ? 0.440 13.816 159.745 1.00 79.12 327 VAL A CA 1
ATOM 2698 C C . VAL A 1 327 ? 0.274 12.634 160.706 1.00 79.12 327 VAL A C 1
ATOM 2700 O O . VAL A 1 327 ? 0.770 12.671 161.839 1.00 79.12 327 VAL A O 1
ATOM 2703 N N . SER A 1 328 ? -0.413 11.573 160.279 1.00 82.44 328 SER A N 1
ATOM 2704 C CA . SER A 1 328 ? -0.617 10.373 161.091 1.00 82.44 328 SER A CA 1
ATOM 2705 C C . SER A 1 328 ? 0.683 9.586 161.313 1.00 82.44 328 SER A C 1
ATOM 2707 O O . SER A 1 328 ? 0.918 9.104 162.427 1.00 82.44 328 SER A O 1
ATOM 2709 N N . SER A 1 329 ? 1.551 9.488 160.299 1.00 81.38 329 SER A N 1
ATOM 2710 C CA . SER A 1 329 ? 2.838 8.787 160.378 1.00 81.38 329 SER A CA 1
ATOM 2711 C C . SER A 1 329 ? 3.816 9.530 161.291 1.00 81.38 329 SER A C 1
ATOM 2713 O O . SER A 1 329 ? 4.344 8.934 162.232 1.00 81.38 329 SER A O 1
ATOM 2715 N N . LEU A 1 330 ? 3.929 10.853 161.138 1.00 78.88 330 LEU A N 1
ATOM 2716 C CA . LEU A 1 330 ? 4.744 11.709 162.007 1.00 78.88 330 LEU A CA 1
ATOM 2717 C C . LEU A 1 330 ? 4.293 11.657 163.475 1.00 78.88 330 LEU A C 1
ATOM 2719 O O . LEU A 1 330 ? 5.115 11.669 164.397 1.00 78.88 330 LEU A O 1
ATOM 2723 N N . ARG A 1 331 ? 2.979 11.558 163.730 1.00 79.88 331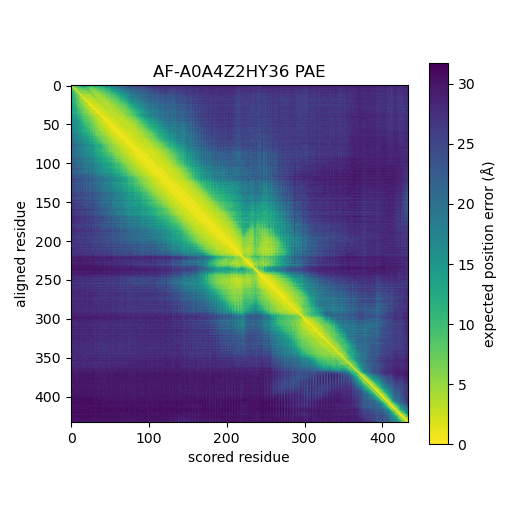 ARG A N 1
ATOM 2724 C CA . ARG A 1 331 ? 2.454 11.360 165.092 1.00 79.88 331 ARG A CA 1
ATOM 2725 C C . ARG A 1 331 ? 2.886 10.015 165.682 1.00 79.88 331 ARG A C 1
ATOM 2727 O O . ARG A 1 331 ? 3.294 9.992 166.844 1.00 79.88 331 ARG A O 1
ATOM 2734 N N . LYS A 1 332 ? 2.828 8.927 164.904 1.00 82.38 332 LYS A N 1
ATOM 2735 C CA . LYS A 1 332 ? 3.256 7.583 165.339 1.00 82.38 332 LYS A CA 1
ATOM 2736 C C . LYS A 1 332 ? 4.754 7.542 165.663 1.00 82.38 332 LYS A C 1
ATOM 2738 O O . LYS A 1 332 ? 5.130 7.034 166.721 1.00 82.38 332 LYS A O 1
ATOM 2743 N N . GLU A 1 333 ? 5.597 8.139 164.823 1.00 81.75 333 GLU A N 1
ATOM 2744 C CA . GLU A 1 333 ? 7.047 8.228 165.060 1.00 81.75 333 GLU A CA 1
ATOM 2745 C C . GLU A 1 333 ? 7.377 9.004 166.339 1.00 81.75 333 GLU A C 1
ATOM 2747 O O . GLU A 1 333 ? 8.154 8.535 167.175 1.00 81.75 333 GLU A O 1
ATOM 2752 N N . ARG A 1 334 ? 6.716 10.148 166.560 1.00 80.12 334 ARG A N 1
ATOM 2753 C CA . ARG A 1 334 ? 6.862 10.919 167.802 1.00 80.12 334 ARG A CA 1
ATOM 2754 C C . ARG A 1 334 ? 6.488 10.090 169.034 1.00 80.12 334 ARG A C 1
ATOM 2756 O O . ARG A 1 334 ? 7.187 10.158 170.045 1.00 80.12 334 ARG A O 1
ATOM 2763 N N . THR A 1 335 ? 5.394 9.326 168.981 1.00 79.44 335 THR A N 1
ATOM 2764 C CA . THR A 1 335 ? 4.988 8.475 170.113 1.00 79.44 335 THR A CA 1
ATOM 2765 C C . THR A 1 335 ? 5.973 7.336 170.375 1.00 79.44 335 THR A C 1
ATOM 2767 O O . THR A 1 335 ? 6.277 7.066 171.537 1.00 79.44 335 THR A O 1
ATOM 2770 N N . ALA A 1 336 ? 6.532 6.723 169.327 1.00 79.81 336 ALA A N 1
ATOM 2771 C CA . ALA A 1 336 ? 7.533 5.666 169.456 1.00 79.81 336 ALA A CA 1
ATOM 2772 C C . ALA A 1 336 ? 8.840 6.191 170.075 1.00 79.81 336 ALA A C 1
ATOM 2774 O O . ALA A 1 336 ? 9.365 5.597 171.017 1.00 79.81 336 ALA A O 1
ATOM 2775 N N . LEU A 1 337 ? 9.321 7.356 169.624 1.00 78.25 337 LEU A N 1
ATOM 2776 C CA . LEU A 1 337 ? 10.491 8.025 170.206 1.00 78.25 337 LEU A CA 1
ATOM 2777 C C . LEU A 1 337 ? 10.283 8.370 171.687 1.00 78.25 337 LEU A C 1
ATOM 2779 O O . LEU A 1 337 ? 11.196 8.214 172.499 1.00 78.25 337 LEU A O 1
ATOM 2783 N N . GLN A 1 338 ? 9.070 8.785 172.062 1.00 80.00 338 GLN A N 1
ATOM 2784 C CA . GLN A 1 338 ? 8.729 9.048 173.458 1.00 80.00 338 GLN A CA 1
ATOM 2785 C C . GLN A 1 338 ? 8.759 7.768 174.315 1.00 80.00 338 GLN A C 1
ATOM 2787 O O . GLN A 1 338 ? 9.239 7.807 175.447 1.00 80.00 338 GLN A O 1
ATOM 2792 N N . GLN A 1 339 ? 8.290 6.632 173.785 1.00 80.00 339 GLN A N 1
ATOM 2793 C CA . GLN A 1 339 ? 8.349 5.331 174.466 1.00 80.00 339 GLN A CA 1
ATOM 2794 C C . GLN A 1 339 ? 9.788 4.845 174.673 1.00 80.00 339 GLN A C 1
ATOM 2796 O O . GLN A 1 339 ? 10.135 4.440 175.781 1.00 80.00 339 GLN A O 1
ATOM 2801 N N . VAL A 1 340 ? 10.640 4.935 173.646 1.00 82.12 340 VAL A N 1
ATOM 2802 C CA . VAL A 1 340 ? 12.060 4.556 173.749 1.00 82.12 340 VAL A CA 1
ATOM 2803 C C . VAL A 1 340 ? 12.769 5.398 174.809 1.00 82.12 340 VAL A C 1
ATOM 2805 O O . VAL A 1 340 ? 13.481 4.853 175.650 1.00 82.12 340 VAL A O 1
ATOM 2808 N N . LYS A 1 341 ? 12.511 6.712 174.843 1.00 78.62 341 LYS A N 1
ATOM 2809 C CA . LYS A 1 341 ? 13.061 7.610 175.868 1.00 78.62 341 LYS A CA 1
ATOM 2810 C C . LYS A 1 341 ? 12.663 7.188 177.287 1.00 78.62 341 LYS A C 1
ATOM 2812 O O . LYS A 1 341 ? 13.510 7.178 178.177 1.00 78.62 341 LYS A O 1
ATOM 2817 N N . ASN A 1 342 ? 11.393 6.843 177.503 1.00 80.00 342 ASN A N 1
ATOM 2818 C CA . ASN A 1 342 ? 10.906 6.410 178.814 1.00 80.00 342 ASN A CA 1
ATOM 2819 C C . ASN A 1 342 ? 11.531 5.070 179.243 1.00 80.00 342 ASN A C 1
ATOM 2821 O O . ASN A 1 342 ? 11.892 4.914 180.405 1.00 80.00 342 ASN A O 1
ATOM 2825 N N . ASN A 1 343 ? 11.720 4.133 178.309 1.00 80.06 343 ASN A N 1
ATOM 2826 C CA . ASN A 1 343 ? 12.385 2.856 178.584 1.00 80.06 343 ASN A CA 1
ATOM 2827 C C . ASN A 1 343 ? 13.867 3.049 178.940 1.00 80.06 343 ASN A C 1
ATOM 2829 O O . ASN A 1 343 ? 14.345 2.461 179.904 1.00 80.06 343 ASN A O 1
ATOM 2833 N N . MET A 1 344 ? 14.572 3.938 178.229 1.00 76.56 344 MET A N 1
ATOM 2834 C CA . MET A 1 344 ? 15.956 4.295 178.564 1.00 76.56 344 MET A CA 1
ATOM 2835 C C . MET A 1 344 ? 16.073 4.960 179.944 1.00 76.56 344 MET A C 1
ATOM 2837 O O . MET A 1 344 ? 17.053 4.729 180.649 1.00 76.56 344 MET A O 1
ATOM 2841 N N . ALA A 1 345 ? 15.082 5.762 180.349 1.00 69.56 345 ALA A N 1
ATOM 2842 C CA . ALA A 1 345 ? 15.032 6.333 181.696 1.00 69.56 345 ALA A CA 1
ATOM 2843 C C . ALA A 1 345 ? 14.867 5.242 182.772 1.00 69.56 345 ALA A C 1
ATOM 2845 O O . ALA A 1 345 ? 15.570 5.271 183.779 1.00 69.56 345 ALA A O 1
ATOM 2846 N N . ALA A 1 346 ? 14.017 4.241 182.521 1.00 74.75 346 ALA A N 1
ATOM 2847 C CA . ALA A 1 346 ? 13.826 3.105 183.424 1.00 74.75 346 ALA A CA 1
ATOM 2848 C C . ALA A 1 346 ? 15.073 2.201 183.530 1.00 74.75 346 ALA A C 1
ATOM 2850 O O . ALA A 1 346 ? 15.383 1.693 184.607 1.00 74.75 346 ALA A O 1
ATOM 2851 N N . ASP A 1 347 ? 15.817 2.006 182.438 1.00 75.75 347 ASP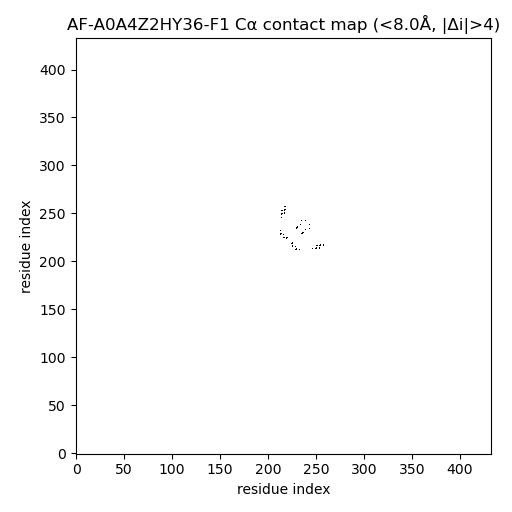 A N 1
ATOM 2852 C CA . ASP A 1 347 ? 17.062 1.223 182.455 1.00 75.75 347 ASP A CA 1
ATOM 2853 C C . ASP A 1 347 ? 18.204 1.944 183.188 1.00 75.75 347 ASP A C 1
ATOM 2855 O O . ASP A 1 347 ? 19.008 1.300 183.866 1.00 75.75 347 ASP A O 1
ATOM 2859 N N . LEU A 1 348 ? 18.246 3.280 183.129 1.00 70.75 348 LEU A N 1
ATOM 2860 C CA . LEU A 1 348 ? 19.172 4.078 183.934 1.00 70.75 348 LEU A CA 1
ATOM 2861 C C . LEU A 1 348 ? 18.892 3.945 185.437 1.00 70.75 348 LEU A C 1
ATOM 2863 O O . LEU A 1 348 ? 19.836 3.790 186.210 1.00 70.75 348 LEU A O 1
ATOM 2867 N N . GLU A 1 349 ? 17.623 3.934 185.854 1.00 69.38 349 GLU A N 1
ATOM 2868 C CA . GLU A 1 349 ? 17.249 3.702 187.259 1.00 69.38 349 GLU A CA 1
ATOM 2869 C C . GLU A 1 349 ? 17.671 2.305 187.746 1.00 69.38 349 GLU A C 1
ATOM 2871 O O . GLU A 1 349 ? 18.214 2.166 188.844 1.00 69.38 349 GLU A O 1
ATOM 2876 N N . ARG A 1 350 ? 17.521 1.265 186.913 1.00 71.50 350 ARG A N 1
ATOM 2877 C CA . ARG A 1 350 ? 17.968 -0.102 187.253 1.00 71.50 350 ARG A CA 1
ATOM 2878 C C . ARG A 1 350 ? 19.485 -0.213 187.400 1.00 71.50 350 ARG A C 1
ATOM 2880 O O . ARG A 1 350 ? 19.960 -0.882 188.316 1.00 71.50 350 ARG A O 1
ATOM 2887 N N . LEU A 1 351 ? 20.248 0.438 186.520 1.00 69.06 351 LEU A N 1
ATOM 2888 C CA . LEU A 1 351 ? 21.714 0.426 186.571 1.00 69.06 351 LEU A CA 1
ATOM 2889 C C . LEU A 1 351 ? 22.270 1.192 187.775 1.00 69.06 351 LEU A C 1
ATOM 2891 O O . LEU A 1 351 ? 23.318 0.815 188.303 1.00 69.06 351 LEU A O 1
ATOM 2895 N N . LEU A 1 352 ? 21.575 2.237 188.229 1.00 62.50 352 LEU A N 1
ATOM 2896 C CA . LEU A 1 352 ? 21.933 2.945 189.457 1.00 62.50 352 LEU A CA 1
ATOM 2897 C C . LEU A 1 352 ? 21.709 2.060 190.691 1.00 62.50 352 LEU A C 1
ATOM 2899 O O . LEU A 1 352 ? 22.625 1.941 191.504 1.00 62.50 352 LEU A O 1
ATOM 2903 N N . ASN A 1 353 ? 20.590 1.333 190.756 1.00 65.19 353 ASN A N 1
ATOM 2904 C CA . ASN A 1 353 ? 20.320 0.390 191.850 1.00 65.19 353 ASN A CA 1
ATOM 2905 C C . ASN A 1 353 ? 21.333 -0.771 191.896 1.00 65.19 353 ASN A C 1
ATOM 2907 O O . ASN A 1 353 ? 21.860 -1.094 192.958 1.00 65.19 353 ASN A O 1
ATOM 2911 N N . HIS A 1 354 ? 21.702 -1.351 190.747 1.00 66.00 354 HIS A N 1
ATOM 2912 C CA . HIS A 1 354 ? 22.746 -2.390 190.697 1.00 66.00 354 HIS A CA 1
ATOM 2913 C C . HIS A 1 354 ? 24.132 -1.880 191.123 1.00 66.00 354 HIS A C 1
ATOM 2915 O O . HIS A 1 354 ? 24.959 -2.646 191.625 1.00 66.00 354 HIS A O 1
ATOM 2921 N N . ARG A 1 355 ? 24.417 -0.586 190.939 1.00 64.38 355 ARG A N 1
ATOM 2922 C CA . ARG A 1 355 ? 25.690 -0.000 191.372 1.00 64.38 355 ARG A CA 1
ATOM 2923 C C . ARG A 1 355 ? 25.756 0.163 192.891 1.00 64.38 355 ARG A C 1
ATOM 2925 O O . ARG A 1 355 ? 26.834 -0.013 193.458 1.00 64.38 355 ARG A O 1
ATOM 2932 N N . GLU A 1 356 ? 24.629 0.450 193.537 1.00 58.84 356 GLU A N 1
ATOM 2933 C CA . GLU A 1 356 ? 24.528 0.470 195.001 1.00 58.84 356 GLU A CA 1
ATOM 2934 C C . GLU A 1 356 ? 24.723 -0.938 195.589 1.00 58.84 356 GLU A C 1
ATOM 2936 O O . GLU A 1 356 ? 25.499 -1.108 196.531 1.00 58.84 356 GLU A O 1
ATOM 2941 N N . GLU A 1 357 ? 24.148 -1.970 194.962 1.00 60.31 357 GLU A N 1
ATOM 2942 C CA . GLU A 1 357 ? 24.314 -3.378 195.366 1.00 60.31 357 GLU A CA 1
ATOM 2943 C C . GLU A 1 357 ? 25.771 -3.871 195.225 1.00 60.31 357 GLU A C 1
ATOM 2945 O O . GLU A 1 357 ? 26.313 -4.535 196.117 1.00 60.31 357 GLU A O 1
ATOM 2950 N N . LEU A 1 358 ? 26.454 -3.489 194.140 1.00 60.53 358 LEU A N 1
ATOM 2951 C CA . LEU A 1 358 ? 27.855 -3.854 193.892 1.00 60.53 358 LEU A CA 1
ATOM 2952 C C . LEU A 1 358 ? 28.852 -3.161 194.832 1.00 60.53 358 LEU A C 1
ATOM 2954 O O . LEU A 1 358 ? 29.923 -3.715 195.100 1.00 60.53 358 LEU A O 1
ATOM 2958 N N . ALA A 1 359 ? 28.532 -1.971 195.347 1.00 58.19 359 ALA A N 1
ATOM 2959 C CA . ALA A 1 359 ? 29.391 -1.288 196.313 1.00 58.19 359 ALA A CA 1
ATOM 2960 C C . ALA A 1 359 ? 29.412 -2.023 197.665 1.00 58.19 359 ALA A C 1
ATOM 2962 O O . ALA A 1 359 ? 30.478 -2.186 198.259 1.00 58.19 359 ALA A O 1
ATOM 2963 N N . VAL A 1 360 ? 28.261 -2.544 198.101 1.00 57.41 360 VAL A N 1
ATOM 2964 C CA . VAL A 1 360 ? 28.126 -3.277 199.369 1.00 57.41 360 VAL A CA 1
ATOM 2965 C C . VAL A 1 360 ? 28.788 -4.658 199.292 1.00 57.41 360 VAL A C 1
ATOM 2967 O O . VAL A 1 360 ? 29.488 -5.060 200.223 1.00 57.41 360 VAL A O 1
ATOM 2970 N N . MET A 1 361 ? 28.674 -5.363 198.159 1.00 51.59 361 MET A N 1
ATOM 2971 C CA . MET A 1 361 ? 29.348 -6.659 197.976 1.00 51.59 361 MET A CA 1
ATOM 2972 C C . MET A 1 361 ? 30.881 -6.552 197.910 1.00 51.59 361 MET A C 1
ATOM 2974 O O . MET A 1 361 ? 31.570 -7.456 198.390 1.00 51.59 361 MET A O 1
ATOM 2978 N N . LYS A 1 362 ? 31.446 -5.442 197.409 1.00 53.53 362 LYS A N 1
ATOM 2979 C CA . LYS A 1 362 ? 32.908 -5.215 197.402 1.00 53.53 362 LYS A CA 1
ATOM 2980 C C . LYS A 1 362 ? 33.523 -5.043 198.791 1.00 53.53 362 LYS A C 1
ATOM 2982 O O . LYS A 1 362 ? 34.726 -5.225 198.940 1.00 53.53 362 LYS A O 1
ATOM 2987 N N . GLN A 1 363 ? 32.723 -4.717 199.801 1.00 50.44 363 GLN A N 1
ATOM 2988 C CA . GLN A 1 363 ? 33.205 -4.558 201.172 1.00 50.44 363 GLN A CA 1
ATOM 2989 C C . GLN A 1 363 ? 33.306 -5.894 201.926 1.00 50.44 363 GLN A C 1
ATOM 2991 O O . GLN A 1 363 ? 34.067 -6.010 202.884 1.00 50.44 363 GLN A O 1
ATOM 2996 N N . VAL A 1 364 ? 32.572 -6.915 201.472 1.00 47.84 364 VAL A N 1
ATOM 2997 C CA . VAL A 1 364 ? 32.538 -8.255 202.082 1.00 47.84 364 VAL A CA 1
ATOM 2998 C C . VAL A 1 364 ? 33.438 -9.224 201.325 1.00 47.84 364 VAL A C 1
ATOM 3000 O O . VAL A 1 364 ? 34.072 -10.091 201.933 1.00 47.84 364 VAL A O 1
ATOM 3003 N N . LEU A 1 365 ? 33.570 -9.039 200.009 1.00 43.44 365 LEU A N 1
ATOM 3004 C CA . LEU A 1 365 ? 34.460 -9.847 199.199 1.00 43.44 365 LEU A CA 1
ATOM 3005 C C . LEU A 1 365 ? 35.896 -9.321 199.217 1.00 43.44 365 LEU A C 1
ATOM 3007 O O . LEU A 1 365 ? 36.424 -8.811 198.233 1.00 43.44 365 LEU A O 1
ATOM 3011 N N . LEU A 1 366 ? 36.544 -9.684 200.320 1.00 50.03 366 LEU A N 1
ATOM 3012 C CA . LEU A 1 366 ? 37.794 -10.420 200.214 1.00 50.03 366 LEU A CA 1
ATOM 3013 C C . LEU A 1 366 ? 39.018 -9.534 199.909 1.00 50.03 366 LEU A C 1
ATOM 3015 O O . LEU A 1 366 ? 39.461 -9.402 198.775 1.00 50.03 366 LEU A O 1
ATOM 3019 N N . SER A 1 367 ? 39.748 -9.061 200.917 1.00 42.84 367 SER A N 1
ATOM 3020 C CA . SER A 1 367 ? 39.959 -9.668 202.248 1.00 42.84 367 SER A CA 1
ATOM 3021 C C . SER A 1 367 ? 40.456 -11.125 202.202 1.00 42.84 367 SER A C 1
ATOM 3023 O O . SER A 1 367 ? 40.936 -11.605 203.218 1.00 42.84 367 SER A O 1
ATOM 3025 N N . MET A 1 368 ? 40.449 -11.793 201.035 1.00 34.38 368 MET A N 1
ATOM 3026 C CA . MET A 1 368 ? 41.188 -13.012 200.696 1.00 34.38 368 MET A CA 1
ATOM 3027 C C . MET A 1 368 ? 41.332 -13.111 199.163 1.00 34.38 368 MET A C 1
ATOM 3029 O O . MET A 1 368 ? 40.354 -13.338 198.475 1.00 34.38 368 MET A O 1
ATOM 3033 N N . ARG A 1 369 ? 42.557 -12.926 198.651 1.00 31.33 369 ARG A N 1
ATOM 3034 C CA . ARG A 1 369 ? 43.168 -13.629 197.492 1.00 31.33 369 ARG A CA 1
ATOM 3035 C C . ARG A 1 369 ? 42.248 -14.132 196.353 1.00 31.33 369 ARG A C 1
ATOM 3037 O O . ARG A 1 369 ? 41.325 -14.893 196.578 1.00 31.33 369 ARG A O 1
ATOM 3044 N N . SER A 1 370 ? 42.568 -14.003 195.070 1.00 31.62 370 SER A N 1
ATOM 3045 C CA . SER A 1 370 ? 43.793 -13.629 194.352 1.00 31.62 370 SER A CA 1
ATOM 3046 C C . SER A 1 370 ? 43.551 -13.961 192.875 1.00 31.62 370 SER A C 1
ATOM 3048 O O . SER A 1 370 ? 43.017 -15.035 192.622 1.00 31.62 370 SER A O 1
ATOM 3050 N N . GLY A 1 371 ? 44.046 -13.119 191.958 1.00 26.83 371 GLY A N 1
ATOM 3051 C CA . GLY A 1 371 ? 44.317 -13.430 190.540 1.00 26.83 371 GLY A CA 1
ATOM 3052 C C . GLY A 1 371 ? 43.076 -13.686 189.668 1.00 26.83 371 GLY A C 1
ATOM 3053 O O . GLY A 1 371 ? 42.374 -14.659 189.879 1.00 26.83 371 GLY A O 1
ATOM 3054 N N . GLN A 1 372 ? 42.673 -12.803 188.754 1.00 31.42 372 GLN A N 1
ATOM 3055 C CA . GLN A 1 372 ? 43.333 -12.332 187.521 1.00 31.42 372 GLN A CA 1
ATOM 3056 C C . GLN A 1 372 ? 42.637 -12.920 186.283 1.00 31.42 372 GLN A C 1
ATOM 3058 O O . GLN A 1 372 ? 42.449 -14.127 186.191 1.00 31.42 372 GLN A O 1
ATOM 3063 N N . GLY A 1 373 ? 42.378 -12.027 185.322 1.00 26.95 373 GLY A N 1
ATOM 3064 C CA . GLY A 1 373 ? 42.218 -12.308 183.892 1.00 26.95 373 GLY A CA 1
ATOM 3065 C C . GLY A 1 373 ? 40.759 -12.369 183.436 1.00 26.95 373 GLY A C 1
ATOM 3066 O O . GLY A 1 373 ? 40.023 -13.221 183.913 1.00 26.95 373 GLY A O 1
ATOM 3067 N N . ASP A 1 374 ? 40.246 -11.392 182.674 1.00 31.06 374 ASP A N 1
ATOM 3068 C CA . ASP A 1 374 ? 40.507 -11.092 181.236 1.00 31.06 374 ASP A CA 1
ATOM 3069 C C . ASP A 1 374 ? 39.570 -11.922 180.325 1.00 31.06 374 ASP A C 1
ATOM 3071 O O . ASP A 1 374 ? 39.301 -13.074 180.631 1.00 31.06 374 ASP A O 1
ATOM 3075 N N . ALA A 1 375 ? 39.020 -11.478 179.188 1.00 27.73 375 ALA A N 1
ATOM 3076 C CA . ALA A 1 375 ? 39.185 -10.275 178.373 1.00 27.73 375 ALA A CA 1
ATOM 3077 C C . ALA A 1 375 ? 38.128 -10.248 177.226 1.00 27.73 375 ALA A C 1
ATOM 3079 O O . ALA A 1 375 ? 37.771 -11.295 176.703 1.00 27.73 375 ALA A O 1
ATOM 3080 N N . LEU A 1 376 ? 37.718 -9.033 176.824 1.00 32.72 376 LEU A N 1
ATOM 3081 C CA . LEU A 1 376 ? 37.677 -8.465 175.451 1.00 32.72 376 LEU A CA 1
ATOM 3082 C C . LEU A 1 376 ? 36.866 -9.060 174.258 1.00 32.72 376 LEU A C 1
ATOM 3084 O O . LEU A 1 376 ? 36.962 -10.238 173.944 1.00 32.72 376 LEU A O 1
ATOM 3088 N N . ASN A 1 377 ? 36.341 -8.097 173.456 1.00 30.84 377 ASN A N 1
ATOM 3089 C CA . ASN A 1 377 ? 36.210 -8.044 171.969 1.00 30.84 377 ASN A CA 1
ATOM 3090 C C . ASN A 1 377 ? 35.207 -9.001 171.271 1.00 30.84 377 ASN A C 1
ATOM 3092 O O . ASN A 1 377 ? 34.862 -10.029 171.824 1.00 30.84 377 ASN A O 1
ATOM 3096 N N . LEU A 1 378 ? 34.735 -8.839 170.021 1.00 30.52 378 LEU A N 1
ATOM 3097 C CA . LEU A 1 378 ? 34.474 -7.764 169.033 1.00 30.52 378 LEU A CA 1
ATOM 3098 C C . LEU A 1 378 ? 33.899 -8.479 167.762 1.00 30.52 378 LEU A C 1
ATOM 3100 O O . LEU A 1 378 ? 34.246 -9.631 167.524 1.00 30.52 378 LEU A O 1
ATOM 3104 N N . SER A 1 379 ? 33.171 -7.746 166.904 1.00 28.86 379 SER A N 1
ATOM 3105 C CA . SER A 1 379 ? 33.083 -7.870 165.420 1.00 28.86 379 SER A CA 1
ATOM 3106 C C . SER A 1 379 ? 32.025 -8.730 164.678 1.00 28.86 379 SER A C 1
ATOM 3108 O O . SER A 1 379 ? 31.896 -9.930 164.879 1.00 28.86 379 SER A O 1
ATOM 3110 N N . GLU A 1 380 ? 31.343 -8.019 163.758 1.00 39.25 380 GLU A N 1
ATOM 3111 C CA . GLU A 1 380 ? 31.002 -8.250 162.326 1.00 39.25 380 GLU A CA 1
ATOM 3112 C C . GLU A 1 380 ? 30.595 -9.629 161.752 1.00 39.25 380 GLU A C 1
ATOM 3114 O O . GLU A 1 380 ? 31.333 -10.600 161.873 1.00 39.25 380 GLU A O 1
ATOM 3119 N N . ALA A 1 381 ? 29.510 -9.656 160.943 1.00 27.83 381 ALA A N 1
ATOM 3120 C CA . ALA A 1 381 ? 29.547 -9.837 159.469 1.00 27.83 381 ALA A CA 1
ATOM 3121 C C . ALA A 1 381 ? 28.148 -10.011 158.800 1.00 27.83 381 ALA A C 1
ATOM 3123 O O . ALA A 1 381 ? 27.265 -10.668 159.337 1.00 27.83 381 ALA A O 1
ATOM 3124 N N . ASP A 1 382 ? 28.055 -9.489 157.565 1.00 27.19 382 ASP A N 1
ATOM 3125 C CA . ASP A 1 382 ? 27.399 -10.019 156.345 1.00 27.19 382 ASP A CA 1
ATOM 3126 C C . ASP A 1 382 ? 25.860 -10.098 156.110 1.00 27.19 382 ASP A C 1
ATOM 3128 O O . ASP A 1 382 ? 25.125 -10.742 156.848 1.00 27.19 382 ASP A O 1
ATOM 3132 N N . LYS A 1 383 ? 25.484 -9.621 154.892 1.00 34.78 383 LYS A N 1
ATOM 3133 C CA . LYS A 1 383 ? 24.508 -10.179 153.898 1.00 34.78 383 LYS A CA 1
ATOM 3134 C C . LYS A 1 383 ? 23.010 -10.189 154.305 1.00 34.78 383 LYS A C 1
ATOM 3136 O O . LYS A 1 383 ? 22.679 -10.248 155.469 1.00 34.78 383 LYS A O 1
ATOM 3141 N N . THR A 1 384 ? 21.960 -10.134 153.474 1.00 27.09 384 THR A N 1
ATOM 3142 C CA . THR A 1 384 ? 21.647 -10.195 152.028 1.00 27.09 384 THR A CA 1
ATOM 3143 C C . THR A 1 384 ? 20.115 -10.035 151.898 1.00 27.09 384 THR A C 1
ATOM 3145 O O . THR A 1 384 ? 19.427 -10.476 152.807 1.00 27.09 384 THR A O 1
ATOM 3148 N N . ALA A 1 385 ? 19.623 -9.550 150.740 1.00 25.62 385 ALA A N 1
ATOM 3149 C CA . ALA A 1 385 ? 18.333 -9.864 150.069 1.00 25.62 385 ALA A CA 1
ATOM 3150 C C . ALA A 1 385 ? 17.002 -9.661 150.862 1.00 25.62 385 ALA A C 1
ATOM 3152 O O . ALA A 1 385 ? 16.883 -9.997 152.023 1.00 25.62 385 ALA A O 1
ATOM 3153 N N . VAL A 1 386 ? 15.904 -9.111 150.332 1.00 26.67 386 VAL A N 1
ATOM 3154 C CA . VAL A 1 386 ? 15.091 -9.539 149.181 1.00 26.67 386 VAL A CA 1
ATOM 3155 C C . VAL A 1 386 ? 14.130 -8.382 148.826 1.00 26.67 386 VAL A C 1
ATOM 3157 O O . VAL A 1 386 ? 13.581 -7.715 149.698 1.00 26.67 386 VAL A O 1
ATOM 3160 N N . ARG A 1 387 ? 13.945 -8.146 147.526 1.00 30.66 387 ARG A N 1
ATOM 3161 C CA . ARG A 1 387 ? 13.005 -7.211 146.867 1.00 30.66 387 ARG A CA 1
ATOM 3162 C C . ARG A 1 387 ? 11.699 -7.977 146.539 1.00 30.66 387 ARG A C 1
ATOM 3164 O O . ARG A 1 387 ? 11.761 -9.190 146.408 1.00 30.66 387 ARG A O 1
ATOM 3171 N N . THR A 1 388 ? 10.494 -7.429 146.352 1.00 40.72 388 THR A N 1
ATOM 3172 C CA . THR A 1 388 ? 10.055 -6.144 145.773 1.00 40.72 388 THR A CA 1
ATOM 3173 C C . THR A 1 388 ? 8.520 -6.057 145.874 1.00 40.72 388 THR A C 1
ATOM 3175 O O . THR A 1 388 ? 7.846 -7.059 145.651 1.00 40.72 388 THR A O 1
ATOM 3178 N N . SER A 1 389 ? 7.969 -4.861 146.090 1.00 27.28 389 SER A N 1
ATOM 3179 C CA . SER A 1 389 ? 6.559 -4.481 145.862 1.00 27.28 389 SER A CA 1
ATOM 3180 C C . SER A 1 389 ? 6.533 -2.972 145.543 1.00 27.28 389 SER A C 1
ATOM 3182 O O . SER A 1 389 ? 7.373 -2.227 146.036 1.00 27.28 389 SER A O 1
ATOM 3184 N N . GLY A 1 390 ? 5.787 -2.489 144.544 1.00 26.41 390 GLY A N 1
ATOM 3185 C CA . GLY A 1 390 ? 4.339 -2.251 144.609 1.00 26.41 390 GLY A CA 1
ATOM 3186 C C . GLY A 1 390 ? 4.075 -0.908 145.316 1.00 26.41 390 GLY A C 1
ATOM 3187 O O . GLY A 1 390 ? 4.020 -0.875 146.532 1.00 26.41 390 GLY A O 1
ATOM 3188 N N . ALA A 1 391 ? 4.151 0.238 144.629 1.00 27.66 391 ALA A N 1
ATOM 3189 C CA . ALA A 1 391 ? 3.062 0.922 143.907 1.00 27.66 391 ALA A CA 1
ATOM 3190 C C . ALA A 1 391 ? 2.440 2.101 144.695 1.00 27.66 391 ALA A C 1
ATOM 3192 O O . ALA A 1 391 ? 1.696 1.874 145.641 1.00 27.66 391 ALA A O 1
ATOM 3193 N N . ARG A 1 392 ? 2.633 3.348 144.220 1.00 26.23 392 ARG A N 1
ATOM 3194 C CA . ARG A 1 392 ? 1.566 4.371 144.107 1.00 26.23 392 ARG A CA 1
ATOM 3195 C C . ARG A 1 392 ? 2.007 5.633 143.337 1.00 26.23 392 ARG A C 1
ATOM 3197 O O . ARG A 1 392 ? 3.064 6.183 143.602 1.00 26.23 392 ARG A O 1
ATOM 3204 N N . LYS A 1 393 ? 1.128 6.023 142.398 1.00 32.47 393 LYS A N 1
ATOM 3205 C CA . LYS A 1 393 ? 0.587 7.362 142.046 1.00 32.47 393 LYS A CA 1
ATOM 3206 C C . LYS A 1 393 ? 1.533 8.583 142.086 1.00 32.47 393 LYS A C 1
ATOM 3208 O O . LYS A 1 393 ? 2.072 8.911 143.126 1.00 32.47 393 LYS A O 1
ATOM 3213 N N . GLN A 1 394 ? 1.805 9.209 140.928 1.00 34.09 394 GLN A N 1
ATOM 3214 C CA . GLN A 1 394 ? 1.047 10.323 140.287 1.00 34.09 394 GLN A CA 1
ATOM 3215 C C . GLN A 1 394 ? 1.305 11.681 140.992 1.00 34.09 394 GLN A C 1
ATOM 3217 O O . GLN A 1 394 ? 1.301 11.742 142.205 1.00 34.09 394 GLN A O 1
ATOM 3222 N N . GLN A 1 395 ? 1.527 12.826 140.334 1.00 37.38 395 GLN A N 1
ATOM 3223 C CA . GLN A 1 395 ? 1.027 13.276 139.036 1.00 37.38 395 GLN A CA 1
ATOM 3224 C C . GLN A 1 395 ? 1.672 14.613 138.604 1.00 37.38 395 GLN A C 1
ATOM 3226 O O . GLN A 1 395 ? 2.288 15.318 139.403 1.00 37.38 395 GLN A O 1
ATOM 3231 N N . SER A 1 396 ? 1.309 15.001 137.375 1.00 29.95 396 SER A N 1
ATOM 3232 C CA . SER A 1 396 ? 1.177 16.353 136.794 1.00 29.95 396 SER A CA 1
ATOM 3233 C C . SER A 1 396 ? 2.140 16.574 135.616 1.00 29.95 396 SER A C 1
ATOM 3235 O O . SER A 1 396 ? 3.304 16.222 135.704 1.00 29.95 396 SER A O 1
ATOM 3237 N N . LYS A 1 397 ? 1.732 17.116 134.463 1.00 32.97 397 LYS A N 1
ATOM 3238 C CA . LYS A 1 397 ? 0.509 17.846 134.093 1.00 32.97 397 LYS A CA 1
ATOM 3239 C C . LYS A 1 397 ? 0.515 18.075 132.561 1.00 32.97 397 LYS A C 1
ATOM 3241 O O . LYS A 1 397 ? 1.582 18.028 131.965 1.00 32.97 397 LYS A O 1
ATOM 3246 N N . GLN A 1 398 ? -0.650 18.477 132.027 1.00 29.16 398 GLN A N 1
ATOM 3247 C CA . GLN A 1 398 ? -0.867 19.299 130.811 1.00 29.16 398 GLN A CA 1
ATOM 3248 C C . GLN A 1 398 ? -0.651 18.674 129.408 1.00 29.16 398 GLN A C 1
ATOM 3250 O O . GLN A 1 398 ? 0.263 17.893 129.231 1.00 29.16 398 GLN A O 1
ATOM 3255 N N . ILE A 1 399 ? -1.374 19.001 128.320 1.00 31.44 399 ILE A N 1
ATOM 3256 C CA . ILE A 1 399 ? -2.595 19.783 128.007 1.00 31.44 399 ILE A CA 1
ATOM 3257 C C . ILE A 1 399 ? -2.889 19.590 126.486 1.00 31.44 399 ILE A C 1
ATOM 3259 O O . ILE A 1 399 ? -1.949 19.468 125.710 1.00 31.44 399 ILE A O 1
ATOM 3263 N N . ASN A 1 400 ? -4.169 19.705 126.095 1.00 29.27 400 ASN A N 1
ATOM 3264 C CA . ASN A 1 400 ? -4.741 20.142 124.795 1.00 29.27 400 ASN A CA 1
ATOM 3265 C C . ASN A 1 400 ? -4.879 19.242 123.541 1.00 29.27 400 ASN A C 1
ATOM 3267 O O . ASN A 1 400 ? -3.892 18.795 122.975 1.00 29.27 400 ASN A O 1
ATOM 3271 N N . ARG A 1 401 ? -6.136 19.303 123.027 1.00 31.88 401 ARG A N 1
ATOM 3272 C CA . ARG A 1 401 ? -6.612 19.547 121.633 1.00 31.88 401 ARG A CA 1
ATOM 3273 C C . ARG A 1 401 ? -6.315 18.460 120.574 1.00 31.88 401 ARG A C 1
ATOM 3275 O O . ARG A 1 401 ? -5.235 17.906 120.567 1.00 31.88 401 ARG A O 1
ATOM 3282 N N . THR A 1 402 ? -7.175 18.119 119.606 1.00 29.64 402 THR A N 1
ATOM 3283 C CA . THR A 1 402 ? -8.464 18.644 119.095 1.00 29.64 402 THR A CA 1
ATOM 3284 C C . THR A 1 402 ? -8.996 17.688 118.005 1.00 29.64 402 THR A C 1
ATOM 3286 O O . THR A 1 402 ? -8.180 17.075 117.327 1.00 29.64 402 THR A O 1
ATOM 3289 N N . THR A 1 403 ? -10.331 17.683 117.824 1.00 31.06 403 THR A N 1
ATOM 3290 C CA . THR A 1 403 ? -11.120 17.574 116.559 1.00 31.06 403 THR A CA 1
ATOM 3291 C C . THR A 1 403 ? -10.932 16.341 115.666 1.00 31.06 403 THR A C 1
ATOM 3293 O O . THR A 1 403 ? -9.857 16.117 115.129 1.00 31.06 403 THR A O 1
ATOM 3296 N N . GLU A 1 404 ? -11.932 15.457 115.604 1.00 30.34 404 GLU A N 1
ATOM 3297 C CA . GLU A 1 404 ? -13.103 15.465 114.686 1.00 30.34 404 GLU A CA 1
ATOM 3298 C C . GLU A 1 404 ? -12.788 14.890 113.299 1.00 30.34 404 GLU A C 1
ATOM 3300 O O . GLU A 1 404 ? -12.171 15.556 112.480 1.00 30.34 404 GLU A O 1
ATOM 3305 N N . GLU A 1 405 ? -13.322 13.695 113.031 1.00 29.53 405 GLU A N 1
ATOM 3306 C CA . GLU A 1 405 ? -13.926 13.327 111.747 1.00 29.53 405 GLU A CA 1
ATOM 3307 C C . GLU A 1 405 ? -15.078 12.344 112.022 1.00 29.53 405 GLU A C 1
ATOM 3309 O O . GLU A 1 405 ? -14.857 11.239 112.509 1.00 29.53 405 GLU A O 1
ATOM 3314 N N . GLU A 1 406 ? -16.307 12.730 111.679 1.00 31.55 406 GLU A N 1
ATOM 3315 C CA . GLU A 1 406 ? -17.269 11.789 111.108 1.00 31.55 406 GLU A CA 1
ATOM 3316 C C . GLU A 1 406 ? -17.831 12.406 109.825 1.00 31.55 406 GLU A C 1
ATOM 3318 O O . GLU A 1 406 ? -18.148 13.593 109.734 1.00 31.55 406 GLU A O 1
ATOM 3323 N N . SER A 1 407 ? -17.842 11.569 108.800 1.00 43.34 407 SER A N 1
ATOM 3324 C CA . SER A 1 407 ? -18.101 11.861 107.398 1.00 43.34 407 SER A CA 1
ATOM 3325 C C . SER A 1 407 ? -19.546 12.297 107.130 1.00 43.34 407 SER A C 1
ATOM 3327 O O . SER A 1 407 ? -20.461 11.915 107.860 1.00 43.34 407 SER A O 1
ATOM 3329 N N . PRO A 1 408 ? -19.799 12.958 105.984 1.00 44.50 408 PRO A N 1
ATOM 3330 C CA . PRO A 1 408 ? -21.068 12.701 105.307 1.00 44.50 408 PRO A CA 1
ATOM 3331 C C . PRO A 1 408 ? -20.979 12.587 103.772 1.00 44.50 408 PRO A C 1
ATOM 3333 O O . PRO A 1 408 ? -20.336 13.378 103.090 1.00 44.50 408 PRO A O 1
ATOM 3336 N N . ASN A 1 409 ? -21.717 11.596 103.258 1.00 40.91 409 ASN A N 1
ATOM 3337 C CA . ASN A 1 409 ? -22.548 11.566 102.041 1.00 40.91 409 ASN A CA 1
ATOM 3338 C C . ASN A 1 409 ? -22.303 12.568 100.889 1.00 40.91 409 ASN A C 1
ATOM 3340 O O . ASN A 1 409 ? -22.409 13.776 101.093 1.00 40.91 409 ASN A O 1
ATOM 3344 N N . LYS A 1 410 ? -22.249 12.034 99.646 1.00 39.00 410 LYS A N 1
ATOM 3345 C CA . LYS A 1 410 ? -23.027 12.457 98.439 1.00 39.00 410 LYS A CA 1
ATOM 3346 C C . LYS A 1 410 ? -22.574 11.736 97.140 1.00 39.00 410 LYS A C 1
ATOM 3348 O O . LYS A 1 410 ? -21.380 11.704 96.867 1.00 39.00 410 LYS A O 1
ATOM 3353 N N . PRO A 1 411 ? -23.495 11.281 96.260 1.00 47.34 411 PRO A N 1
ATOM 3354 C CA . PRO A 1 411 ? -23.298 11.204 94.798 1.00 47.34 411 PRO A CA 1
ATOM 3355 C C . PRO A 1 411 ? -24.123 12.331 94.114 1.00 47.34 411 PRO A C 1
ATOM 3357 O O . PRO A 1 411 ? -25.169 12.700 94.636 1.00 47.34 411 PRO A O 1
ATOM 3360 N N . LYS A 1 412 ? -23.814 12.990 92.985 1.00 44.12 412 LYS A N 1
ATOM 3361 C CA . LYS A 1 412 ? -22.896 12.869 91.827 1.00 44.12 412 LYS A CA 1
ATOM 3362 C C . LYS A 1 412 ? -22.409 14.296 91.437 1.00 44.12 412 LYS A C 1
ATOM 3364 O O . LYS A 1 412 ? -22.951 15.263 91.972 1.00 44.12 412 LYS A O 1
ATOM 3369 N N . PRO A 1 413 ? -21.524 14.466 90.432 1.00 43.03 413 PRO A N 1
ATOM 3370 C CA . PRO A 1 413 ? -22.023 15.162 89.236 1.00 43.03 413 PRO A CA 1
ATOM 3371 C C . PRO A 1 413 ? -21.478 14.640 87.893 1.00 43.03 413 PRO A C 1
ATOM 3373 O O . PRO A 1 413 ? -20.354 14.164 87.766 1.00 43.03 413 PRO A O 1
ATOM 3376 N N . THR A 1 414 ? -22.323 14.787 86.876 1.00 39.09 414 THR A N 1
ATOM 3377 C CA . THR A 1 414 ? -22.031 14.766 85.437 1.00 39.09 414 THR A CA 1
ATOM 3378 C C . THR A 1 414 ? -20.987 15.810 85.043 1.00 39.09 414 THR A C 1
ATOM 3380 O O . THR A 1 414 ? -21.133 16.976 85.405 1.00 39.09 414 THR A O 1
ATOM 3383 N N . VAL A 1 415 ? -20.020 15.425 84.204 1.00 43.50 415 VAL A N 1
ATOM 3384 C CA . VAL A 1 415 ? -19.209 16.364 83.415 1.00 43.50 415 VAL A CA 1
ATOM 3385 C C . VAL A 1 415 ? -19.131 15.860 81.975 1.00 43.50 415 VAL A C 1
ATOM 3387 O O . VAL A 1 415 ? -18.653 14.761 81.703 1.00 43.50 415 VAL A O 1
ATOM 3390 N N . PHE A 1 416 ? -19.639 16.685 81.062 1.00 38.56 416 PHE A N 1
ATOM 3391 C CA . PHE A 1 416 ? -19.450 16.580 79.620 1.00 38.56 416 PHE A CA 1
ATOM 3392 C C . PHE A 1 416 ? -17.961 16.677 79.277 1.00 38.56 416 PHE A C 1
ATOM 3394 O O . PHE A 1 416 ? -17.327 17.672 79.612 1.00 38.56 416 PHE A O 1
ATOM 3401 N N . THR A 1 417 ? -17.431 15.719 78.517 1.00 46.59 417 THR A N 1
ATOM 3402 C CA . THR A 1 417 ? -16.324 16.004 77.595 1.00 46.59 417 THR A CA 1
ATOM 3403 C C . THR A 1 417 ? -16.581 15.305 76.265 1.00 46.59 417 THR A C 1
ATOM 3405 O O . THR A 1 417 ? -16.678 14.084 76.180 1.00 46.59 417 THR A O 1
ATOM 3408 N N . ASN A 1 418 ? -16.733 16.127 75.228 1.00 49.06 418 ASN A N 1
ATOM 3409 C CA . ASN A 1 418 ? -16.685 15.726 73.832 1.00 49.06 418 ASN A CA 1
ATOM 3410 C C . ASN A 1 418 ? -15.320 15.097 73.544 1.00 49.06 418 ASN A C 1
ATOM 3412 O O . ASN A 1 418 ? -14.303 15.777 73.680 1.00 49.06 418 ASN A O 1
ATOM 3416 N N . LYS A 1 419 ? -15.302 13.839 73.100 1.00 45.41 419 LYS A N 1
ATOM 3417 C CA . LYS A 1 419 ? -14.182 13.252 72.361 1.00 45.41 419 LYS A CA 1
ATOM 3418 C C . LYS A 1 419 ? -14.724 12.376 71.236 1.00 45.41 419 LYS A C 1
ATOM 3420 O O . LYS A 1 419 ? -15.259 11.304 71.474 1.00 45.41 419 LYS A O 1
ATOM 3425 N N . GLU A 1 420 ? -14.616 12.949 70.043 1.00 48.03 420 GLU A N 1
ATOM 3426 C CA . GLU A 1 420 ? -14.142 12.327 68.804 1.00 48.03 420 GLU A CA 1
ATOM 3427 C C . GLU A 1 420 ? -14.840 11.049 68.309 1.00 48.03 420 GLU A C 1
ATOM 3429 O O . GLU A 1 420 ? -14.785 9.967 68.887 1.00 48.03 420 GLU A O 1
ATOM 3434 N N . VAL A 1 421 ? -15.463 11.211 67.141 1.00 55.25 421 VAL A N 1
ATOM 3435 C CA . VAL A 1 421 ? -16.069 10.164 66.318 1.00 55.25 421 VAL A CA 1
ATOM 3436 C C . VAL A 1 421 ? -14.959 9.297 65.693 1.00 55.25 421 VAL A C 1
ATOM 3438 O O . VAL A 1 421 ? -14.073 9.856 65.051 1.00 55.25 421 VAL A O 1
ATOM 3441 N N . PRO A 1 422 ? -14.992 7.955 65.820 1.00 55.81 422 PRO A N 1
ATOM 3442 C CA . PRO A 1 422 ? -13.981 7.082 65.216 1.00 55.81 422 PRO A CA 1
ATOM 3443 C C . PRO A 1 422 ? -14.026 6.996 63.675 1.00 55.81 422 PRO A C 1
ATOM 3445 O O . PRO A 1 422 ? -15.069 6.753 63.067 1.00 55.81 422 PRO A O 1
ATOM 3448 N N . ASP A 1 423 ? -12.840 7.101 63.070 1.00 57.44 423 ASP A N 1
ATOM 3449 C CA . ASP A 1 423 ? -12.495 7.245 61.641 1.00 57.44 423 ASP A CA 1
ATOM 3450 C C . ASP A 1 423 ? -12.774 6.050 60.692 1.00 57.44 423 ASP A C 1
ATOM 3452 O O . ASP A 1 423 ? -12.149 5.917 59.639 1.00 57.44 423 ASP A O 1
ATOM 3456 N N . TRP A 1 424 ? -13.737 5.170 60.972 1.00 58.16 424 TRP A N 1
ATOM 3457 C CA . TRP A 1 424 ? -14.014 4.015 60.092 1.00 58.16 424 TRP A CA 1
ATOM 3458 C C . TRP A 1 424 ? -15.132 4.244 59.052 1.00 58.16 424 TRP A C 1
ATOM 3460 O O . TRP A 1 424 ? -15.455 3.339 58.281 1.00 58.16 424 TRP A O 1
ATOM 3470 N N . TYR A 1 425 ? -15.669 5.467 58.947 1.00 46.56 425 TYR A N 1
ATOM 3471 C CA . TYR A 1 425 ? -16.732 5.838 57.995 1.00 46.56 425 TYR A CA 1
ATOM 3472 C C . TYR A 1 425 ? -16.236 6.636 56.770 1.00 46.56 425 TYR A C 1
ATOM 3474 O O . TYR A 1 425 ? -16.872 7.587 56.321 1.00 46.56 425 TYR A O 1
ATOM 3482 N N . LYS A 1 426 ? -15.087 6.261 56.193 1.00 50.00 426 LYS A N 1
ATOM 3483 C CA . LYS A 1 426 ? -14.644 6.761 54.875 1.00 50.00 426 LYS A CA 1
ATOM 3484 C C . LYS A 1 426 ? -14.177 5.613 53.979 1.00 50.00 426 LYS A C 1
ATOM 3486 O O . LYS A 1 426 ? -12.989 5.413 53.737 1.00 50.00 426 LYS A O 1
ATOM 3491 N N . LYS A 1 427 ? -15.142 4.854 53.448 1.00 45.84 427 LYS A N 1
ATOM 3492 C CA . LYS A 1 427 ? -14.915 3.932 52.326 1.00 45.84 427 LYS A CA 1
ATOM 3493 C C . LYS A 1 427 ? -14.754 4.713 51.018 1.00 45.84 427 LYS A C 1
ATOM 3495 O O . LYS A 1 427 ? -15.708 5.182 50.417 1.00 45.84 427 LYS A O 1
ATOM 3500 N N . THR A 1 428 ? -13.494 4.899 50.652 1.00 39.75 428 THR A N 1
ATOM 3501 C CA . THR A 1 428 ? -12.883 4.511 49.371 1.00 39.75 428 THR A CA 1
ATOM 3502 C C . THR A 1 428 ? -13.777 4.042 48.195 1.00 39.75 428 THR A C 1
ATOM 3504 O O . THR A 1 428 ? -14.537 3.085 48.317 1.00 39.75 428 THR A O 1
ATOM 3507 N N . LYS A 1 429 ? -13.431 4.605 47.012 1.00 37.44 429 LYS A N 1
ATOM 3508 C CA . LYS A 1 429 ? -13.673 4.197 45.598 1.00 37.44 429 LYS A CA 1
ATOM 3509 C C . LYS A 1 429 ? -15.030 4.653 45.007 1.00 37.44 429 LYS A C 1
ATOM 3511 O O . LYS A 1 429 ? -16.059 4.388 45.594 1.00 37.44 429 LYS A O 1
ATOM 3516 N N . GLN A 1 430 ? -15.128 5.324 43.850 1.00 40.06 430 GLN A N 1
ATOM 3517 C CA . GLN A 1 430 ? -14.349 5.241 42.603 1.00 40.06 430 GLN A CA 1
ATOM 3518 C C . GLN A 1 430 ? -14.356 6.572 41.810 1.00 40.06 430 GLN A C 1
ATOM 3520 O O . GLN A 1 430 ? -15.342 7.301 41.815 1.00 40.06 430 GLN A O 1
ATOM 3525 N N . LYS A 1 431 ? -13.258 6.843 41.086 1.00 43.03 431 LYS A N 1
ATOM 3526 C CA . LYS A 1 431 ? -13.185 7.773 39.939 1.00 43.03 431 LYS A CA 1
ATOM 3527 C C . LYS A 1 431 ? -13.790 7.112 38.688 1.00 43.03 431 LYS A C 1
ATOM 3529 O O . LYS A 1 431 ? -13.641 5.896 38.564 1.00 43.03 431 LYS A O 1
ATOM 3534 N N . PRO A 1 432 ? -14.216 7.894 37.684 1.00 55.00 432 PRO A N 1
ATOM 3535 C CA . PRO A 1 432 ? -14.022 7.524 36.291 1.00 55.00 432 PRO A CA 1
ATOM 3536 C C . PRO A 1 432 ? -13.029 8.461 35.584 1.00 55.00 432 PRO A C 1
ATOM 3538 O O . PRO A 1 432 ? -12.791 9.592 36.013 1.00 55.00 432 PRO A O 1
ATOM 3541 N N . LYS A 1 433 ? -12.399 7.901 34.549 1.00 43.06 433 LYS A N 1
ATOM 3542 C CA . LYS A 1 433 ? -11.696 8.620 33.483 1.00 43.06 433 LYS A CA 1
ATOM 3543 C C . LYS A 1 433 ? -12.697 9.325 32.581 1.00 43.06 433 LYS A C 1
ATOM 3545 O O . LYS A 1 433 ? -13.813 8.773 32.450 1.00 43.06 433 LYS A O 1
#

Sequence (433 aa):
MELSVRCAHGEDRLERLQVQLEDTKKAREDAYEKYVASRDRYKSEYETKLREELENIRLKTSQEIDNLQRTSKEMYERENRNLREARDNAVLEKDRAVTSDRDTQSRYDQLLEQFRRLQLGTDSRVSELSNQAKLHSFEAERAEMVKDETAKALAQCQVECEKQQKKLELLTQEFYRLQTSSEKRLVELQAQNAEQASRLETYEKLEQELDQVTMQAAEIENEEEAERVLFSYGYGANVPTTAKRRLKQSVHLARRVLQLERQNTSLTRELERHKSQTGRISEELLAANQLLQQTQQPYSYLIDTVRQKDTQIAALKERLDSLEDDVSSLRKERTALQQVKNNMAADLERLLNHREELAVMKQVLLSMRSGQGDALNLSEADKTAVRTSGARKQQSKQINRTTEEESPNKPKPTVFTNKEVPDWYKKTKQKPK

Foldseek 3Di:
DVVVVVVVVVVVVVVVVVVVVVVVVVVVVVVVVVVVVVVVVVVVVVVVVVVVVVVVVVVVVVVVVVVCVVVVVVVVVVVVVVVVVVVVVVVVVVVVVVVVVVVVVVVVVVVVVVVVVVVVVVVVVVVVVVVVVVVVVVVVVVVVVVVVVVVVVVVVVVVVVVVVVVVVVVVVVVVVVVVVVVVVVVVVVVVVVVVVVVVVVVVVVVVVVLVVLLLVLLVDPDVVVSVVSCVVVPLPPPDPPVVNVVSVVSSVVSNVVVVVVVVVVVVVVVVVVVVVVVVVVVVVVVVVVVVVVVVCVVVVVVVVVVVVVVVVVVVVVVVVVVVVVVVVVVVVVVVVVVVVVVVVVVVVVVVVVVVVVVVVVVVVPDVDDDDDDDDDYDDDDYYDDDDDDDDDDDDDDDDDDDDDDDDDDDDDDDDDDDDDDDDPPDDDDDDDD

InterPro domains:
  IPR026205 Progesterone-induced-blocking factor 1 [PTHR18950] (1-431)

pLDDT: mean 80.02, std 21.57, range [25.62, 98.75]

Radius of gyration: 118.68 Å; Cα contacts (8 Å, |Δi|>4): 35; chains: 1; bounding box: 188×55×388 Å

Solvent-accessible surface area (backbone atoms only — not comparable to full-atom values): 24894 Å² total; per-residue (Å²): 126,72,68,64,59,57,51,54,57,48,50,56,52,49,53,51,49,50,52,52,52,50,51,52,48,48,54,49,47,54,50,48,50,53,49,51,52,50,52,51,48,51,50,51,50,52,53,46,51,50,50,50,51,53,48,52,49,51,52,51,51,49,51,49,50,51,49,51,51,50,52,51,50,51,51,52,53,50,49,53,48,51,52,50,51,51,48,52,52,52,50,52,50,49,52,52,50,51,51,52,50,51,54,51,49,53,52,49,53,52,50,52,53,51,51,51,52,50,50,53,52,49,52,51,50,51,52,50,52,53,51,52,52,51,51,53,50,54,53,49,53,51,51,48,53,54,50,54,53,52,50,53,50,50,54,52,52,50,55,49,50,52,52,51,49,54,50,47,56,52,50,52,52,51,49,52,52,50,51,54,52,50,52,50,51,49,52,52,52,50,52,52,48,52,51,51,50,53,51,49,54,52,50,54,51,50,50,54,53,51,51,51,52,36,51,58,31,27,70,42,85,51,66,74,59,20,51,46,54,46,34,75,75,48,54,72,82,79,52,57,72,68,60,46,52,50,49,53,51,52,26,54,48,47,28,52,50,53,51,49,49,56,50,48,57,50,50,52,54,50,50,52,51,50,52,54,51,52,50,53,52,51,53,52,50,50,54,53,51,52,54,51,54,65,63,47,52,65,57,53,55,50,53,54,54,51,51,58,51,52,54,54,51,52,58,54,49,57,54,52,54,54,53,50,52,53,54,52,50,55,50,50,53,53,52,51,54,52,51,52,52,54,51,54,52,54,52,51,54,52,55,52,54,53,51,56,55,52,57,59,50,60,75,70,60,51,104,59,88,77,87,86,82,89,81,85,90,85,86,89,85,83,91,79,91,85,87,89,81,88,88,82,81,88,86,86,80,89,85,83,88,80,83,90,86,82,86,80,89,86,89,84,83,91,78,92,75,94,75,82,84,79,88,79,86,70,84,77,89,83,84,82,133

Secondary structure (DSSP, 8-state):
--HHHHHHHHHHHHHHHHHHHHHHHHHHHHHHHHHHHHHHHHHHHHHHHHHHHHHHHHHHHHHHHHHHHHHHHHHHHHHHHHHHHHHHHHHHHHHHHHHHHHHHHHHHHHHHHHHHHHHHHHHHHHHHHHHHHHHHHHHHHHHHHHHHHHHHHHHHHHHHHHHHHHHHHHHHHHHHHHHHHHHHHHHHHHHHHHHHHHHHHHHHHHHHHHHHHHHHHHH-S-HHHHHHHHIIIIITTSS-HHHHHHHHHHHHHHHHHHHHHHHHHHHHHHHHHHHHHHHHHHHHHHHHHHHHHHHHHHHHHHHHHHHHHHHHHHHHHHHHHHHHHHHHHHHHHHHHHHHHHHHHHHHHHHHHHHHHHHHHHHHHS-SS------------------------------------------------------S----------

Mean predicted aligned error: 21.49 Å

Organism: NCBI:txid230148